Protein AF-A0A3N5PM81-F1 (afdb_monomer_lite)

Foldseek 3Di:
DDPDDPDPQDDFDDAALPHGALGPRFDALLRQLVDDPDAFDFFDFDPVLPLQVLQALVQLLVLLVVQLVLQVVQPDVQFLWTGLAFLDPSLVVVLVVLQVLLVVLQQPDKDKAWFWADKFKGWRDKWKWWAFDCVSPPPNHIDTADLKDWEGAFDFAPPVFQKFFEFEQEQLDPVSLVVRQQQAHEYEHEWEQDWFLAISCQPSLQVSVVSHHQEYEYAYADLGWWHFHGPSPHDHPHTYIYTYNSNSVSVVVVCVSCPPPTTMMTIGTDMDIDGRIGMKMKGKQAAPDAAEEEEEEESGDTASCSLVPSLLSSLLSSLSSSQSPDPHHFNHMYMRMHFGDLVGPPRRRLLVCLVVVLVNQLRYLEYEYRHRQFFFAKDKDWDQDPVVSHIGIDIHTDSGHDAWAKDWPPDALQLVLLLVVLLVSRVQHHDPDHDNDDDTSCVSNSVSQHTYIYIYTAHPCHRINSSHSSRGDSSSSSSRSSSVSSSVVSSSVDDSLQRGDQDPVQDAALWFHLDRLEIFGAQGDLSVLLSVLSNVAAEEEEQAAPPDDSPDPPCVSNVVSNHHYHYQHQPDLVSLALVSLVVVVVVVVPGDGHYYYYYHGLQSVLSSQLSNCLLVPDQNVVSLVSSVSSGHDVSSVSSSVNSPDDSD

pLDDT: mean 89.68, std 11.2, range [31.91, 98.88]

Structure (mmCIF, N/CA/C/O backbone):
data_AF-A0A3N5PM81-F1
#
_entry.id   AF-A0A3N5PM81-F1
#
loop_
_atom_site.group_PDB
_atom_site.id
_atom_site.type_symbol
_atom_site.label_atom_id
_atom_site.label_alt_id
_atom_site.label_comp_id
_atom_site.label_asym_id
_atom_site.label_entity_id
_atom_site.label_seq_id
_atom_site.pdbx_PDB_ins_code
_atom_site.Cartn_x
_atom_site.Cartn_y
_atom_site.Cartn_z
_atom_site.occupancy
_atom_site.B_iso_or_equiv
_atom_site.auth_seq_id
_atom_site.auth_comp_id
_atom_site.auth_asym_id
_atom_site.auth_atom_id
_atom_site.pdbx_PDB_model_num
ATOM 1 N N . LEU A 1 1 ? -16.311 22.212 -21.742 1.00 31.91 1 LEU A N 1
ATOM 2 C CA . LEU A 1 1 ? -15.904 22.874 -23.000 1.00 31.91 1 LEU A CA 1
ATOM 3 C C . LEU A 1 1 ? -14.872 21.975 -23.664 1.00 31.91 1 LEU A C 1
ATOM 5 O O . LEU A 1 1 ? -13.926 21.602 -22.993 1.00 31.91 1 LEU A O 1
ATOM 9 N N . PHE A 1 2 ? -15.072 21.589 -24.924 1.00 36.22 2 PHE A N 1
ATOM 10 C CA . PHE A 1 2 ? -14.061 20.871 -25.706 1.00 36.22 2 PHE A CA 1
ATOM 11 C C . PHE A 1 2 ? -12.957 21.859 -26.098 1.00 36.22 2 PHE A C 1
ATOM 13 O O . PHE A 1 2 ? -13.112 22.599 -27.068 1.00 36.22 2 PHE A O 1
ATOM 20 N N . LEU A 1 3 ? -11.869 21.915 -25.332 1.00 34.88 3 LEU A N 1
ATOM 21 C CA . LEU A 1 3 ? -10.640 22.550 -25.800 1.00 34.88 3 LEU A CA 1
ATOM 22 C C . LEU A 1 3 ? -9.882 21.517 -26.631 1.00 34.88 3 LEU A C 1
ATOM 24 O O . LEU A 1 3 ? -9.329 20.554 -26.107 1.00 34.88 3 LEU A O 1
ATOM 28 N N . GLY A 1 4 ? -9.952 21.698 -27.950 1.00 36.12 4 GLY A N 1
ATOM 29 C CA . GLY A 1 4 ? -9.238 20.889 -28.925 1.00 36.12 4 GLY A CA 1
ATOM 30 C C . GLY A 1 4 ? -7.733 20.919 -28.674 1.00 36.12 4 GLY A C 1
ATOM 31 O O . GLY A 1 4 ? -7.133 21.981 -28.512 1.00 36.12 4 GLY A O 1
ATOM 32 N N . CYS A 1 5 ? -7.136 19.731 -28.655 1.00 37.03 5 CYS A N 1
ATOM 33 C CA . CYS A 1 5 ? -5.698 19.536 -28.611 1.00 37.03 5 CYS A CA 1
ATOM 34 C C . CYS A 1 5 ? -5.063 20.060 -29.904 1.00 37.03 5 CYS A C 1
ATOM 36 O O . CYS A 1 5 ? -5.149 19.417 -30.946 1.00 37.03 5 CYS A O 1
ATOM 38 N N . SER A 1 6 ? -4.379 21.198 -29.850 1.00 32.94 6 SER A N 1
ATOM 39 C CA . SER A 1 6 ? -3.342 21.511 -30.832 1.00 32.94 6 SER A CA 1
ATOM 40 C C . SER A 1 6 ? -2.018 20.954 -30.315 1.00 32.94 6 SER A C 1
ATOM 42 O O . SER A 1 6 ? -1.333 21.595 -29.517 1.00 32.94 6 SER A O 1
ATOM 44 N N . TRP A 1 7 ? -1.689 19.735 -30.746 1.00 41.94 7 TRP A N 1
ATOM 45 C CA . TRP A 1 7 ? -0.358 19.155 -30.597 1.00 41.94 7 TRP A CA 1
ATOM 46 C C . TRP A 1 7 ? 0.599 19.926 -31.507 1.00 41.94 7 TRP A C 1
ATOM 48 O O . TRP A 1 7 ? 0.515 19.833 -32.731 1.00 41.94 7 TRP A O 1
ATOM 58 N N . VAL A 1 8 ? 1.497 20.721 -30.928 1.00 33.09 8 VAL A N 1
ATOM 59 C CA . VAL A 1 8 ? 2.633 21.254 -31.682 1.00 33.09 8 VAL A CA 1
ATOM 60 C C . VAL A 1 8 ? 3.651 20.125 -31.763 1.00 33.09 8 VAL A C 1
ATOM 62 O O . VAL A 1 8 ? 4.317 19.815 -30.779 1.00 33.09 8 VAL A O 1
ATOM 65 N N . ALA A 1 9 ? 3.720 19.467 -32.920 1.00 35.03 9 ALA A N 1
ATOM 66 C CA . ALA A 1 9 ? 4.727 18.450 -33.176 1.00 35.03 9 ALA A CA 1
ATOM 67 C C . ALA A 1 9 ? 6.128 19.083 -33.049 1.00 35.03 9 ALA A C 1
ATOM 69 O O . ALA A 1 9 ? 6.389 20.092 -33.717 1.00 35.03 9 ALA A O 1
ATOM 70 N N . PRO A 1 10 ? 7.038 18.538 -32.221 1.00 40.41 10 PRO A N 1
ATOM 71 C CA . PRO A 1 10 ? 8.436 18.937 -32.288 1.00 40.41 10 PRO A CA 1
ATOM 72 C C . PRO A 1 10 ? 8.983 18.621 -33.688 1.00 40.41 10 PRO A C 1
ATOM 74 O O . PRO A 1 10 ? 8.513 17.698 -34.356 1.00 40.41 10 PRO A O 1
ATOM 77 N N . ALA A 1 11 ? 9.960 19.407 -34.149 1.00 40.38 11 ALA A N 1
ATOM 78 C CA . ALA A 1 11 ? 10.611 19.200 -35.441 1.00 40.38 11 ALA A CA 1
ATOM 79 C C . ALA A 1 11 ? 11.084 17.740 -35.552 1.00 40.38 11 ALA A C 1
ATOM 81 O O . ALA A 1 11 ? 11.895 17.289 -34.743 1.00 40.38 11 ALA A O 1
ATOM 82 N N . SER A 1 12 ? 10.534 16.986 -36.509 1.00 50.38 12 SER A N 1
ATOM 83 C CA . SER A 1 12 ? 10.751 15.543 -36.591 1.00 50.38 12 SER A CA 1
ATOM 84 C C . SER A 1 12 ? 12.224 15.241 -36.858 1.00 50.38 12 SER A C 1
ATOM 86 O O . SER A 1 12 ? 12.746 15.572 -37.927 1.00 50.38 12 SER A O 1
ATOM 88 N N . ALA A 1 13 ? 12.884 14.585 -35.905 1.00 67.38 13 ALA A N 1
ATOM 89 C CA . ALA A 1 13 ? 14.132 13.888 -36.171 1.00 67.38 13 ALA A CA 1
ATOM 90 C C . ALA A 1 13 ? 13.920 12.859 -37.300 1.00 67.38 13 ALA A C 1
ATOM 92 O O . ALA A 1 13 ? 12.813 12.344 -37.485 1.00 67.38 13 ALA A O 1
ATOM 93 N N . GLN A 1 14 ? 14.970 12.590 -38.080 1.00 81.69 14 GLN A N 1
ATOM 94 C CA . GLN A 1 14 ? 14.914 11.594 -39.152 1.00 81.69 14 GLN A CA 1
ATOM 95 C C . GLN A 1 14 ? 14.487 10.224 -38.580 1.00 81.69 14 GLN A C 1
ATOM 97 O O . GLN A 1 14 ? 15.024 9.824 -37.545 1.00 81.69 14 GLN A O 1
ATOM 102 N N . PRO A 1 15 ? 13.533 9.509 -39.210 1.00 87.31 15 PRO A N 1
ATOM 103 C CA . PRO A 1 15 ? 13.110 8.181 -38.765 1.00 87.31 15 PRO A CA 1
ATOM 104 C C . PRO A 1 15 ? 14.271 7.180 -38.738 1.00 87.31 15 PRO A C 1
ATOM 106 O O . PRO A 1 15 ? 15.036 7.092 -39.698 1.00 87.31 15 PRO A O 1
ATOM 109 N N . TRP A 1 16 ? 14.350 6.365 -37.688 1.00 91.50 16 TRP A N 1
ATOM 110 C CA . TRP A 1 16 ? 15.328 5.283 -37.587 1.00 91.50 16 TRP A CA 1
ATOM 111 C C . TRP A 1 16 ? 14.796 4.047 -38.300 1.00 91.50 16 TRP A C 1
ATOM 113 O O . TRP A 1 16 ? 13.701 3.577 -38.003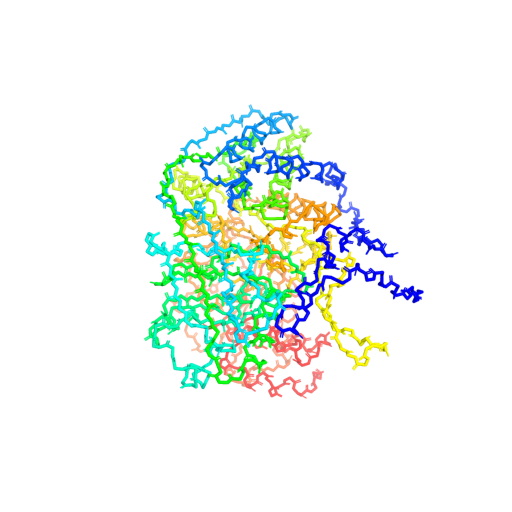 1.00 91.50 16 TRP A O 1
ATOM 123 N N . PHE A 1 17 ? 15.523 3.539 -39.292 1.00 92.81 17 PHE A N 1
ATOM 124 C CA . PHE A 1 17 ? 15.069 2.461 -40.172 1.00 92.81 17 PHE A CA 1
ATOM 125 C C . PHE A 1 17 ? 13.689 2.744 -40.790 1.00 92.81 17 PHE A C 1
ATOM 127 O O . PHE A 1 17 ? 12.914 1.830 -41.028 1.00 92.81 17 PHE A O 1
ATOM 134 N N . GLY A 1 18 ? 13.329 4.007 -41.052 1.00 88.75 18 GLY A N 1
ATOM 135 C CA . GLY A 1 18 ? 11.988 4.370 -41.538 1.00 88.75 18 GLY A CA 1
ATOM 136 C C . GLY A 1 18 ? 10.864 4.218 -40.500 1.00 88.75 18 GLY A C 1
ATOM 137 O O . GLY A 1 18 ? 9.695 4.360 -40.857 1.00 88.75 18 GLY A O 1
ATOM 138 N N . VAL A 1 19 ? 11.203 3.936 -39.241 1.00 89.94 19 VAL A N 1
ATOM 139 C CA . VAL A 1 19 ? 10.305 3.934 -38.084 1.00 89.94 19 VAL A CA 1
ATOM 140 C C . VAL A 1 19 ? 10.465 5.270 -37.349 1.00 89.94 19 VAL A C 1
ATOM 142 O O . VAL A 1 19 ? 11.595 5.679 -37.066 1.00 89.94 19 VAL A O 1
ATOM 145 N N . PRO A 1 20 ? 9.371 5.993 -37.050 1.00 87.31 20 PRO A N 1
ATOM 146 C CA . PRO A 1 20 ? 9.446 7.203 -36.241 1.00 87.31 20 PRO A CA 1
ATOM 147 C C . PRO A 1 20 ? 10.113 6.916 -34.894 1.00 87.31 20 PRO A C 1
ATOM 149 O O . PRO A 1 20 ? 9.779 5.929 -34.241 1.00 87.31 20 PRO A O 1
ATOM 152 N N . LEU A 1 21 ? 11.045 7.777 -34.486 1.00 85.62 21 LEU A N 1
ATOM 153 C CA . LEU A 1 21 ? 11.646 7.688 -33.157 1.00 85.62 21 LEU A CA 1
ATOM 154 C C . LEU A 1 21 ? 10.567 7.861 -32.072 1.00 85.62 21 LEU A C 1
ATOM 156 O O . LEU A 1 21 ? 9.602 8.597 -32.313 1.00 85.62 21 LEU A O 1
ATOM 160 N N . PRO A 1 22 ? 10.728 7.234 -30.887 1.00 79.69 22 PRO A N 1
ATOM 161 C CA . PRO A 1 22 ? 9.883 7.511 -29.729 1.00 79.69 22 PRO A CA 1
ATOM 162 C C . PRO A 1 22 ? 9.766 9.023 -29.527 1.00 79.69 22 PRO A C 1
ATOM 164 O O . PRO A 1 22 ? 10.772 9.738 -29.514 1.00 79.69 22 PRO A O 1
ATOM 167 N N . SER A 1 23 ? 8.540 9.543 -29.464 1.00 63.72 23 SER A N 1
ATOM 168 C CA . SER A 1 23 ? 8.346 10.985 -29.371 1.00 63.72 23 SER A CA 1
ATOM 169 C C . SER A 1 23 ? 8.789 11.482 -27.998 1.00 63.72 23 SER A C 1
ATOM 171 O O . SER A 1 23 ? 8.227 11.054 -26.998 1.00 63.72 23 SER A O 1
ATOM 173 N N . ALA A 1 24 ? 9.659 12.491 -27.948 1.00 49.72 24 ALA A N 1
ATOM 174 C CA . ALA A 1 24 ? 9.939 13.262 -26.728 1.00 49.72 24 ALA A CA 1
ATOM 175 C C . ALA A 1 24 ? 8.739 14.126 -26.255 1.00 49.72 24 ALA A C 1
ATOM 177 O O . ALA A 1 24 ? 8.908 15.043 -25.461 1.00 49.72 24 ALA A O 1
ATOM 178 N N . ALA A 1 25 ? 7.543 13.902 -26.811 1.00 45.47 25 ALA A N 1
ATOM 179 C CA . ALA A 1 25 ? 6.343 14.721 -26.643 1.00 45.47 25 ALA A CA 1
ATOM 180 C C . ALA A 1 25 ? 5.302 14.091 -25.697 1.00 45.47 25 ALA A C 1
ATOM 182 O O . ALA A 1 25 ? 4.154 14.540 -25.676 1.00 45.47 25 ALA A O 1
ATOM 183 N N . GLY A 1 26 ? 5.676 13.055 -24.938 1.00 54.94 26 GLY A N 1
ATOM 184 C CA . GLY A 1 26 ? 4.855 12.573 -23.828 1.00 54.94 26 GLY A CA 1
ATOM 185 C C . GLY A 1 26 ? 4.639 13.693 -22.807 1.00 54.94 26 GLY A C 1
ATOM 186 O O . GLY A 1 26 ? 5.531 14.506 -22.575 1.00 54.94 26 GLY A O 1
ATOM 187 N N . LEU A 1 27 ? 3.439 13.781 -22.228 1.00 58.38 27 LEU A N 1
ATOM 188 C CA . LEU A 1 27 ? 3.238 14.665 -21.082 1.00 58.38 27 LEU A CA 1
ATOM 189 C C . LEU A 1 27 ? 4.025 14.099 -19.904 1.00 58.38 27 LEU A C 1
ATOM 191 O O . LEU A 1 27 ? 3.831 12.939 -19.542 1.00 58.38 27 LEU A O 1
ATOM 195 N N . GLU A 1 28 ? 4.857 14.936 -19.297 1.00 76.00 28 GLU A N 1
ATOM 196 C CA . GLU A 1 28 ? 5.492 14.606 -18.024 1.00 76.00 28 GLU A CA 1
ATOM 197 C C . GLU A 1 28 ? 4.404 14.376 -16.954 1.00 76.00 28 GLU A C 1
ATOM 199 O O . GLU A 1 28 ? 3.354 15.043 -17.002 1.00 76.00 28 GLU A O 1
ATOM 204 N N . PRO A 1 29 ? 4.608 13.458 -15.991 1.00 79.00 29 PRO A N 1
ATOM 205 C CA . PRO A 1 29 ? 3.630 13.161 -14.943 1.00 79.00 29 PRO A CA 1
ATOM 206 C C . PRO A 1 29 ? 3.060 14.419 -14.262 1.00 79.00 29 PRO A C 1
ATOM 208 O O . PRO A 1 29 ? 1.847 14.538 -14.073 1.00 79.00 29 PRO A O 1
ATOM 211 N N . GLU A 1 30 ? 3.905 15.408 -13.971 1.00 83.00 30 GLU A N 1
ATOM 212 C CA . GLU A 1 30 ? 3.538 16.673 -13.329 1.00 83.00 30 GLU A CA 1
ATOM 213 C C . GLU A 1 30 ? 2.524 17.461 -14.173 1.00 83.00 30 GLU A C 1
ATOM 215 O O . GLU A 1 30 ? 1.562 18.037 -13.657 1.00 83.00 30 GLU A O 1
ATOM 220 N N . GLN A 1 31 ? 2.683 17.451 -15.500 1.00 82.00 31 GLN A N 1
ATOM 221 C CA . GLN A 1 31 ? 1.808 18.177 -16.422 1.00 82.00 31 GLN A CA 1
ATOM 222 C C . GLN A 1 31 ? 0.413 17.557 -16.507 1.00 82.00 31 GLN A C 1
ATOM 224 O O . GLN A 1 31 ? -0.567 18.283 -16.687 1.00 82.00 31 GLN A O 1
ATOM 229 N N . ILE A 1 32 ? 0.315 16.232 -16.380 1.00 80.44 32 ILE A N 1
ATOM 230 C CA . ILE A 1 32 ? -0.963 15.508 -16.371 1.00 80.44 32 ILE A CA 1
ATOM 231 C C . ILE A 1 32 ? -1.776 15.943 -15.158 1.00 80.44 32 ILE A C 1
ATOM 233 O O . ILE A 1 32 ? -2.951 16.290 -15.272 1.00 80.44 32 ILE A O 1
ATOM 237 N N . TYR A 1 33 ? -1.124 15.993 -14.001 1.00 82.25 33 TYR A N 1
ATOM 238 C CA . TYR A 1 33 ? -1.766 16.352 -12.751 1.00 82.25 33 TYR A CA 1
ATOM 239 C C . TYR A 1 33 ? -2.015 17.847 -12.579 1.00 82.25 33 TYR A C 1
ATOM 241 O O . TYR A 1 33 ? -2.970 18.198 -11.888 1.00 82.25 33 TYR A O 1
ATOM 249 N N . ALA A 1 34 ? -1.235 18.722 -13.211 1.00 75.38 34 ALA A N 1
ATOM 250 C CA . ALA A 1 34 ? -1.459 20.167 -13.164 1.00 75.38 34 ALA A CA 1
ATOM 251 C C . ALA A 1 34 ? -2.671 20.626 -14.001 1.00 75.38 34 ALA A C 1
ATOM 253 O O . ALA A 1 34 ? -3.267 21.667 -13.719 1.00 75.38 34 ALA A O 1
ATOM 254 N N . ARG A 1 35 ? -3.063 19.866 -15.033 1.00 73.44 35 ARG A N 1
ATOM 255 C CA . ARG A 1 35 ? -4.161 20.220 -15.949 1.00 73.44 35 ARG A CA 1
ATOM 256 C C . ARG A 1 35 ? -5.504 19.713 -15.423 1.00 73.44 35 ARG A C 1
ATOM 258 O O . ARG A 1 35 ? -5.907 18.592 -15.721 1.00 73.44 35 ARG A O 1
ATOM 265 N N . ARG A 1 36 ? -6.219 20.540 -14.654 1.00 74.94 36 ARG A N 1
ATOM 266 C CA . ARG A 1 36 ? -7.561 20.204 -14.143 1.00 74.94 36 ARG A CA 1
ATOM 267 C C . ARG A 1 36 ? -8.540 21.354 -14.351 1.00 74.94 36 ARG A C 1
ATOM 269 O O . ARG A 1 36 ? -8.338 22.440 -13.821 1.00 74.94 36 ARG A O 1
ATOM 276 N N . ASP A 1 37 ? -9.630 21.079 -15.063 1.00 81.19 37 ASP A N 1
ATOM 277 C CA . ASP A 1 37 ? -10.756 22.016 -15.198 1.00 81.19 37 ASP A CA 1
ATOM 278 C C . ASP A 1 37 ? -11.677 21.991 -13.967 1.00 81.19 37 ASP A C 1
ATOM 280 O O . ASP A 1 37 ? -12.352 22.974 -13.661 1.00 81.19 37 ASP A O 1
ATOM 284 N N . PHE A 1 38 ? -11.708 20.859 -13.256 1.00 86.38 38 PHE A N 1
ATOM 285 C CA . PHE A 1 38 ? -12.506 20.657 -12.050 1.00 86.38 38 PHE A CA 1
ATOM 286 C C . PHE A 1 38 ? -11.597 20.492 -10.829 1.00 86.38 38 PHE A C 1
ATOM 288 O O . PHE A 1 38 ? -10.581 19.796 -10.915 1.00 86.38 38 PHE A O 1
ATOM 295 N N . PRO A 1 39 ? -11.948 21.096 -9.681 1.00 87.19 39 PRO A N 1
ATOM 296 C CA . PRO A 1 39 ? -11.164 20.949 -8.465 1.00 87.19 39 PRO A CA 1
ATOM 297 C C . PRO A 1 39 ? -11.256 19.522 -7.910 1.00 87.19 39 PRO A C 1
ATOM 299 O O . PRO A 1 39 ? -12.177 18.761 -8.220 1.00 87.19 39 PRO A O 1
ATOM 302 N N . LEU A 1 40 ? -10.310 19.182 -7.036 1.00 89.25 40 LEU A N 1
ATOM 303 C CA . LEU A 1 40 ? -10.409 17.985 -6.206 1.00 89.25 40 LEU A CA 1
ATOM 304 C C . LEU A 1 40 ? -11.643 18.053 -5.297 1.00 89.25 40 LEU A C 1
ATOM 306 O O . LEU A 1 40 ? -12.071 19.136 -4.890 1.00 89.25 40 LEU A O 1
ATOM 310 N N . LEU A 1 41 ? -12.198 16.888 -4.960 1.00 88.56 41 LEU A N 1
ATOM 311 C CA . LEU A 1 41 ? -13.326 16.794 -4.038 1.00 88.56 41 LEU A CA 1
ATOM 312 C C . LEU A 1 41 ? -12.939 17.389 -2.671 1.00 88.56 41 LEU A C 1
ATOM 314 O O . LEU A 1 41 ? -11.939 16.961 -2.095 1.00 88.56 41 LEU A O 1
ATOM 318 N N . PRO A 1 42 ? -13.710 18.351 -2.135 1.00 85.44 42 PRO A N 1
ATOM 319 C CA . PRO A 1 42 ? -13.384 18.973 -0.861 1.00 85.44 42 PRO A CA 1
ATOM 320 C C . PRO A 1 42 ? -13.554 17.988 0.300 1.00 85.44 42 PRO A C 1
ATOM 322 O O . PRO A 1 42 ? -14.285 16.998 0.209 1.00 85.44 42 PRO A O 1
ATOM 325 N N . VAL A 1 43 ? -12.929 18.309 1.432 1.00 82.81 43 VAL A N 1
ATOM 326 C CA . VAL A 1 43 ? -13.232 17.660 2.710 1.00 82.81 43 VAL A CA 1
ATOM 327 C C . VAL A 1 43 ? -14.637 18.100 3.133 1.00 82.81 43 VAL A C 1
ATOM 329 O O . VAL A 1 43 ? -14.884 19.291 3.323 1.00 82.81 43 VAL A O 1
ATOM 332 N N . VAL A 1 44 ? -15.565 17.155 3.282 1.00 77.62 44 VAL A N 1
ATOM 333 C CA . VAL A 1 44 ? -16.894 17.418 3.852 1.00 77.62 44 VAL A CA 1
ATOM 334 C C . VAL A 1 44 ? -16.851 17.008 5.317 1.00 77.62 44 VAL A C 1
ATOM 336 O O . VAL A 1 44 ? -16.517 15.868 5.625 1.00 77.62 44 VAL A O 1
ATOM 339 N N . VAL A 1 45 ? -17.144 17.945 6.218 1.00 69.06 45 VAL A N 1
ATOM 340 C CA . VAL A 1 45 ? -17.069 17.727 7.667 1.00 69.06 45 VAL A CA 1
ATOM 341 C C . VAL A 1 45 ? -18.439 18.014 8.275 1.00 69.06 45 VAL A C 1
ATOM 343 O O . VAL A 1 45 ? -18.996 19.089 8.061 1.00 69.06 45 VAL A O 1
ATOM 346 N N . ASP A 1 46 ? -18.990 17.048 9.009 1.00 71.56 46 ASP A N 1
ATOM 347 C CA . ASP A 1 46 ? -20.189 17.238 9.831 1.00 71.56 46 ASP A CA 1
ATOM 348 C C . ASP A 1 46 ? -19.836 17.854 11.202 1.00 71.56 46 ASP A C 1
ATOM 350 O O . ASP A 1 46 ? -18.666 18.082 11.514 1.00 71.56 46 ASP A O 1
ATOM 354 N N . GLU A 1 47 ? -20.828 18.114 12.063 1.00 65.00 47 GLU A N 1
ATOM 355 C CA . GLU A 1 47 ? -20.578 18.646 13.418 1.00 65.00 47 GLU A CA 1
ATOM 356 C C . GLU A 1 47 ? -19.604 17.774 14.241 1.00 65.00 47 GLU A C 1
ATOM 358 O O . GLU A 1 47 ? -18.877 18.281 15.097 1.00 65.00 47 GLU A O 1
ATOM 363 N N . GLY A 1 48 ? -19.532 16.467 13.962 1.00 62.97 48 GLY A N 1
ATOM 364 C CA . GLY A 1 48 ? -18.650 15.532 14.659 1.00 62.97 48 GLY A CA 1
ATOM 365 C C . GLY A 1 48 ? -17.173 15.623 14.263 1.00 62.97 48 GLY A C 1
ATOM 366 O O . GLY A 1 48 ? -16.330 15.074 14.973 1.00 62.97 48 GLY A O 1
ATOM 367 N N . GLY A 1 49 ? -16.828 16.330 13.183 1.00 72.94 49 GLY A N 1
ATOM 368 C CA . GLY A 1 49 ? -15.439 16.508 12.748 1.00 72.94 49 GLY A CA 1
ATOM 369 C C . GLY A 1 49 ? -14.732 17.754 13.295 1.00 72.94 49 GLY A C 1
ATOM 370 O O . GLY A 1 49 ? -13.571 17.993 12.965 1.00 72.94 49 GLY A O 1
ATOM 371 N N . ALA A 1 50 ? -15.373 18.531 14.176 1.00 79.12 50 ALA A N 1
ATOM 372 C CA . ALA A 1 50 ? -14.736 19.677 14.838 1.00 79.12 50 ALA A CA 1
ATOM 373 C C . ALA A 1 50 ? -13.491 19.279 15.659 1.00 79.12 50 ALA A C 1
ATOM 375 O O . ALA A 1 50 ? -12.553 20.062 15.794 1.00 79.12 50 ALA A O 1
ATOM 376 N N . ALA A 1 51 ? -13.460 18.044 16.173 1.00 86.00 51 ALA A N 1
ATOM 377 C CA . ALA A 1 51 ? -12.357 17.521 16.978 1.00 86.00 51 ALA A CA 1
ATOM 378 C C . ALA A 1 51 ? -11.059 17.274 16.190 1.00 86.00 51 ALA A C 1
ATOM 380 O O . ALA A 1 51 ? -10.050 16.970 16.812 1.00 86.00 51 ALA A O 1
ATOM 381 N N . THR A 1 52 ? -11.081 17.377 14.858 1.00 91.50 52 THR A N 1
ATOM 382 C CA . THR A 1 52 ? -9.920 17.172 13.972 1.00 91.50 52 THR A CA 1
ATOM 383 C C . THR A 1 52 ? -9.627 18.407 13.111 1.00 91.50 52 THR A C 1
ATOM 385 O O . THR A 1 52 ? -8.895 18.329 12.126 1.00 91.50 52 THR A O 1
ATOM 388 N N . ALA A 1 53 ? -10.228 19.556 13.450 1.00 89.94 53 ALA A N 1
ATOM 389 C CA . ALA A 1 53 ? -10.211 20.769 12.632 1.00 89.94 53 ALA A CA 1
ATOM 390 C C . ALA A 1 53 ? -8.835 21.439 12.488 1.00 89.94 53 ALA A C 1
ATOM 392 O O . ALA A 1 53 ? -8.651 22.246 11.580 1.00 89.94 53 ALA A O 1
ATOM 393 N N . ASP A 1 54 ? -7.889 21.115 13.366 1.00 93.75 54 ASP A N 1
ATOM 394 C CA . ASP A 1 54 ? -6.504 21.584 13.339 1.00 93.75 54 ASP A CA 1
ATOM 395 C C . ASP A 1 54 ? -5.636 20.872 12.287 1.00 93.75 54 ASP A C 1
ATOM 397 O O . ASP A 1 54 ? -4.571 21.374 11.931 1.00 93.75 54 ASP A O 1
ATOM 401 N N . ILE A 1 55 ? -6.090 19.733 11.756 1.00 96.50 55 ILE A N 1
ATOM 402 C CA . ILE A 1 55 ? -5.406 18.992 10.692 1.00 96.50 55 ILE A CA 1
ATOM 403 C C . ILE A 1 55 ? -5.798 19.603 9.342 1.00 96.50 55 ILE A C 1
ATOM 405 O O . ILE A 1 55 ? -6.957 19.509 8.939 1.00 96.50 55 ILE A O 1
ATOM 409 N N . SER A 1 56 ? -4.841 20.199 8.624 1.00 95.31 56 SER A N 1
ATOM 410 C CA . SER A 1 56 ? -5.105 20.920 7.368 1.00 95.31 56 SER A CA 1
ATOM 411 C C . SER A 1 56 ? -4.345 20.354 6.167 1.00 95.31 56 SER A C 1
ATOM 413 O O . SER A 1 56 ? -3.182 19.964 6.281 1.00 95.31 56 SER A O 1
ATOM 415 N N . ALA A 1 57 ? -4.984 20.367 4.992 1.00 96.25 57 ALA A N 1
ATOM 416 C CA . ALA A 1 57 ? -4.382 19.951 3.725 1.00 96.25 57 ALA A CA 1
ATOM 417 C C . ALA A 1 57 ? -3.082 20.694 3.403 1.00 96.25 57 ALA A C 1
ATOM 419 O O . ALA A 1 57 ? -2.118 20.074 2.965 1.00 96.25 57 ALA A O 1
ATOM 420 N N . ALA A 1 58 ? -3.054 22.013 3.619 1.00 96.75 58 ALA A N 1
ATOM 421 C CA . ALA A 1 58 ? -1.898 22.841 3.291 1.00 96.75 58 ALA A CA 1
ATOM 422 C C . ALA A 1 58 ? -0.657 22.387 4.067 1.00 96.75 58 ALA A C 1
ATOM 424 O O . ALA A 1 58 ? 0.379 22.123 3.470 1.00 96.75 58 ALA A O 1
ATOM 425 N N . GLU A 1 59 ? -0.784 22.223 5.384 1.00 97.81 59 GLU A N 1
ATOM 426 C CA . GLU A 1 59 ? 0.347 21.857 6.234 1.00 97.81 59 GLU A CA 1
ATOM 427 C C . GLU A 1 59 ? 0.837 20.429 5.956 1.00 97.81 59 GLU A C 1
ATOM 429 O O . GLU A 1 59 ? 2.039 20.201 5.851 1.00 97.81 59 GLU A O 1
ATOM 434 N N . LEU A 1 60 ? -0.084 19.478 5.751 1.00 98.56 60 LEU A N 1
ATOM 435 C CA . LEU A 1 60 ? 0.265 18.105 5.370 1.00 98.56 60 LEU A CA 1
ATOM 436 C C . LEU A 1 60 ? 0.969 18.044 4.011 1.00 98.56 60 LEU A C 1
ATOM 438 O O . LEU A 1 60 ? 1.914 17.279 3.840 1.00 98.56 60 LEU A O 1
ATOM 442 N N . PHE A 1 61 ? 0.526 18.844 3.042 1.00 98.31 61 PHE A N 1
ATOM 443 C CA . PHE A 1 61 ? 1.112 18.846 1.706 1.00 98.31 61 PHE A CA 1
ATOM 444 C C . PHE A 1 61 ? 2.522 19.451 1.682 1.00 98.31 61 PHE A C 1
ATOM 446 O O . PHE A 1 61 ? 3.372 18.958 0.944 1.00 98.31 61 PHE A O 1
ATOM 453 N N . GLU A 1 62 ? 2.812 20.444 2.531 1.00 98.56 62 GLU A N 1
ATOM 454 C CA . GLU A 1 62 ? 4.188 20.925 2.731 1.00 98.56 62 GLU A CA 1
ATOM 455 C C . GLU A 1 62 ? 5.103 19.820 3.281 1.00 98.56 62 GLU A C 1
ATOM 457 O O . GLU A 1 62 ? 6.229 19.673 2.817 1.00 98.56 62 GLU A O 1
ATOM 462 N N . LEU A 1 63 ? 4.614 18.975 4.199 1.00 98.75 63 LEU A N 1
ATOM 463 C CA . LEU A 1 63 ? 5.396 17.833 4.694 1.00 98.75 63 LEU A CA 1
ATOM 464 C C . LEU A 1 63 ? 5.695 16.804 3.594 1.00 98.75 63 LEU A C 1
ATOM 466 O O . LEU A 1 63 ? 6.744 16.161 3.624 1.00 98.75 63 LEU A O 1
ATOM 470 N N . VAL A 1 64 ? 4.790 16.619 2.628 1.00 98.75 64 VAL A N 1
ATOM 471 C CA . VAL A 1 64 ? 5.061 15.772 1.454 1.00 98.75 64 VAL A CA 1
ATOM 472 C C . VAL A 1 64 ? 6.108 16.430 0.560 1.00 98.75 64 VAL A C 1
ATOM 474 O O . VAL A 1 64 ? 7.069 15.766 0.175 1.00 98.75 64 VAL A O 1
ATOM 477 N N . ARG A 1 65 ? 5.964 17.731 0.276 1.00 98.69 65 ARG A N 1
ATOM 478 C CA . ARG A 1 65 ? 6.918 18.490 -0.543 1.00 98.69 65 ARG A CA 1
ATOM 479 C C . ARG A 1 65 ? 8.329 18.426 0.024 1.00 98.69 65 ARG A C 1
ATOM 481 O O . ARG A 1 65 ? 9.228 18.026 -0.701 1.00 98.69 65 ARG A O 1
ATOM 488 N N . ASP A 1 66 ? 8.505 18.715 1.311 1.00 98.69 66 ASP A N 1
ATOM 489 C CA . ASP A 1 66 ? 9.811 18.661 1.978 1.00 98.69 66 ASP A CA 1
ATOM 490 C C . ASP A 1 66 ? 10.502 17.293 1.773 1.00 98.69 66 ASP A C 1
ATOM 492 O O . ASP A 1 66 ? 11.705 17.210 1.529 1.00 98.69 66 ASP A O 1
ATOM 496 N N . GLN A 1 67 ? 9.748 16.192 1.853 1.00 98.62 67 GLN A N 1
ATOM 497 C CA . GLN A 1 67 ? 10.286 14.842 1.654 1.00 98.62 67 GLN A CA 1
ATOM 498 C C . GLN A 1 67 ? 10.627 14.546 0.187 1.00 98.62 67 GLN A C 1
ATOM 500 O O . GLN A 1 67 ? 11.621 13.863 -0.087 1.00 98.62 67 GLN A O 1
ATOM 505 N N . VAL A 1 68 ? 9.828 15.048 -0.757 1.00 98.06 68 VAL A N 1
ATOM 506 C CA . VAL A 1 68 ? 10.123 14.965 -2.196 1.00 98.06 68 VAL A CA 1
ATOM 507 C C . VAL A 1 68 ? 11.364 15.794 -2.534 1.00 98.06 68 VAL A C 1
ATOM 509 O O . VAL A 1 68 ? 12.232 15.310 -3.257 1.00 98.06 68 VAL A O 1
ATOM 512 N N . ASP A 1 69 ? 11.522 16.975 -1.940 1.00 97.62 69 ASP A N 1
ATOM 513 C CA . ASP A 1 69 ? 12.716 17.809 -2.095 1.00 97.62 69 ASP A CA 1
ATOM 514 C C . ASP A 1 69 ? 13.968 17.090 -1.573 1.00 97.62 69 ASP A C 1
ATOM 516 O O . ASP A 1 69 ? 15.020 17.133 -2.211 1.00 97.62 69 ASP A O 1
ATOM 520 N N . ILE A 1 70 ? 13.857 16.339 -0.468 1.00 97.38 70 ILE A N 1
ATOM 521 C CA . ILE A 1 70 ? 14.935 15.451 -0.000 1.00 97.38 70 ILE A CA 1
ATOM 522 C C . ILE A 1 70 ? 15.251 14.375 -1.047 1.00 97.38 70 ILE A C 1
ATOM 524 O O . ILE A 1 70 ? 16.429 14.133 -1.317 1.00 97.38 70 ILE A O 1
ATOM 528 N N . SER A 1 71 ? 14.246 13.733 -1.651 1.00 96.44 71 SER A N 1
ATOM 529 C CA . SER A 1 71 ? 14.477 12.761 -2.731 1.00 96.44 71 SER A CA 1
ATOM 530 C C . SER A 1 71 ? 15.219 13.384 -3.912 1.00 96.44 71 SER A C 1
ATOM 532 O O . SER A 1 71 ? 16.206 12.817 -4.380 1.00 96.44 71 SER A O 1
ATOM 534 N N . LEU A 1 72 ? 14.776 14.559 -4.364 1.00 94.25 72 LEU A N 1
ATOM 535 C CA . LEU A 1 72 ? 15.359 15.285 -5.492 1.00 94.25 72 LEU A CA 1
ATOM 536 C C . LEU A 1 72 ? 16.792 15.741 -5.202 1.00 94.25 72 LEU A C 1
ATOM 538 O O . LEU A 1 72 ? 17.670 15.578 -6.045 1.00 94.25 72 LEU A O 1
ATOM 542 N N . ALA A 1 73 ? 17.062 16.242 -3.994 1.00 92.19 73 ALA A N 1
ATOM 543 C CA . ALA A 1 73 ? 18.403 16.642 -3.570 1.00 92.19 73 ALA A CA 1
ATOM 544 C C . ALA A 1 73 ? 19.387 15.460 -3.495 1.00 92.19 73 ALA A C 1
ATOM 546 O O . ALA A 1 73 ? 20.596 15.656 -3.592 1.00 92.19 73 ALA A O 1
ATOM 547 N N . ASN A 1 74 ? 18.877 14.235 -3.330 1.00 83.38 74 ASN A N 1
ATOM 548 C CA . ASN A 1 74 ? 19.664 13.001 -3.315 1.00 83.38 74 ASN A CA 1
ATOM 549 C C . ASN A 1 74 ? 19.692 12.289 -4.676 1.00 83.38 74 ASN A C 1
ATOM 551 O O . ASN A 1 74 ? 20.113 11.138 -4.761 1.00 83.38 74 ASN A O 1
ATOM 555 N N . ARG A 1 75 ? 19.286 12.966 -5.753 1.00 86.69 75 ARG A N 1
ATOM 556 C CA . ARG A 1 75 ? 19.514 12.505 -7.121 1.00 86.69 75 ARG A CA 1
ATOM 557 C C . ARG A 1 75 ? 20.941 12.854 -7.540 1.00 86.69 75 ARG A C 1
ATOM 559 O O . ARG A 1 75 ? 21.185 13.898 -8.139 1.00 86.69 75 ARG A O 1
ATOM 566 N N . ALA A 1 76 ? 21.897 11.993 -7.200 1.00 67.94 76 ALA A N 1
ATOM 567 C CA . ALA A 1 76 ? 23.254 12.122 -7.721 1.00 67.94 76 ALA A CA 1
ATOM 568 C C . ALA A 1 76 ? 23.267 11.882 -9.242 1.00 67.94 76 ALA A C 1
ATOM 570 O O . ALA A 1 76 ? 22.550 11.017 -9.753 1.00 67.94 76 ALA A O 1
ATOM 571 N N . GLU A 1 77 ? 24.094 12.631 -9.976 1.00 62.91 77 GLU A N 1
ATOM 572 C CA . GLU A 1 77 ? 24.308 12.389 -11.405 1.00 62.91 77 GLU A CA 1
ATOM 573 C C . GLU A 1 77 ? 24.816 10.952 -11.616 1.00 62.91 77 GLU A C 1
ATOM 575 O O . GLU A 1 77 ? 25.885 10.581 -11.134 1.00 62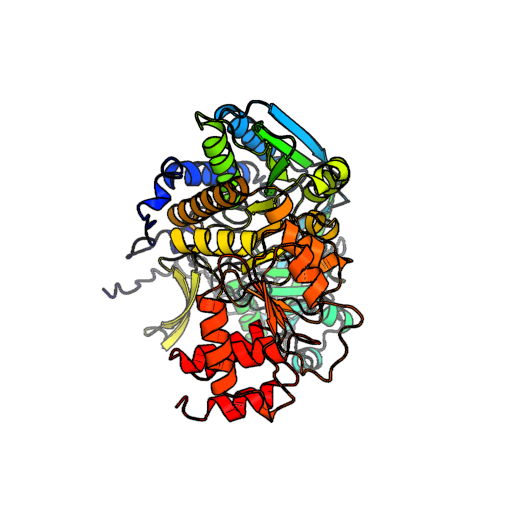.91 77 GLU A O 1
ATOM 580 N N . GLY A 1 78 ? 24.031 10.134 -12.322 1.00 68.25 78 GLY A N 1
ATOM 581 C CA . GLY A 1 78 ? 24.386 8.754 -12.668 1.00 68.25 78 GLY A CA 1
ATOM 582 C C . GLY A 1 78 ? 23.809 7.655 -11.767 1.00 68.25 78 GLY A C 1
ATOM 583 O O . GLY A 1 78 ? 23.918 6.488 -12.136 1.00 68.25 78 GLY A O 1
ATOM 584 N N . GLU A 1 79 ? 23.150 7.969 -10.643 1.00 81.19 79 GLU A N 1
ATOM 585 C CA . GLU A 1 79 ? 22.398 6.949 -9.895 1.00 81.19 79 GLU A CA 1
ATOM 586 C C . GLU A 1 79 ? 21.096 6.585 -10.624 1.00 81.19 79 GLU A C 1
ATOM 588 O O . GLU A 1 79 ? 20.229 7.430 -10.843 1.00 81.19 79 GLU A O 1
ATOM 593 N N . LEU A 1 80 ? 20.938 5.303 -10.974 1.00 88.62 80 LEU A N 1
ATOM 594 C CA . LEU A 1 80 ? 19.720 4.799 -11.621 1.00 88.62 80 LEU A CA 1
ATOM 595 C C . LEU A 1 80 ? 18.535 4.742 -10.650 1.00 88.62 80 LEU A C 1
ATOM 597 O O . LEU A 1 80 ? 17.422 5.116 -11.003 1.00 88.62 80 LEU A O 1
ATOM 601 N N . ILE A 1 81 ? 18.789 4.295 -9.416 1.00 91.19 81 ILE A N 1
ATOM 602 C CA . ILE A 1 81 ? 17.816 4.308 -8.319 1.00 91.19 81 ILE A CA 1
ATOM 603 C C . ILE A 1 81 ? 18.230 5.370 -7.311 1.00 91.19 81 ILE A C 1
ATOM 605 O O . ILE A 1 81 ? 19.143 5.158 -6.513 1.00 91.19 81 ILE A O 1
ATOM 609 N N . TRP A 1 82 ? 17.535 6.502 -7.377 1.00 93.38 82 TRP A N 1
ATOM 610 C CA . TRP A 1 82 ? 17.697 7.662 -6.504 1.00 93.38 82 TRP A CA 1
ATOM 611 C C . TRP A 1 82 ? 16.487 7.821 -5.570 1.00 93.38 82 TRP A C 1
ATOM 613 O O . TRP A 1 82 ? 15.516 7.067 -5.663 1.00 93.38 82 TRP A O 1
ATOM 623 N N . GLY A 1 83 ? 16.543 8.799 -4.663 1.00 95.00 83 GLY A N 1
ATOM 624 C CA . GLY A 1 83 ? 15.479 9.101 -3.703 1.00 95.00 83 GLY A CA 1
ATOM 625 C C . GLY A 1 83 ? 15.883 8.800 -2.261 1.00 95.00 83 GLY A C 1
ATOM 626 O O . GLY A 1 83 ? 17.055 8.892 -1.886 1.00 95.00 83 GLY A O 1
ATOM 627 N N . ARG A 1 84 ? 14.912 8.416 -1.429 1.00 96.25 84 ARG A N 1
ATOM 628 C CA . ARG A 1 84 ? 15.116 8.077 -0.009 1.00 96.25 84 ARG A CA 1
ATOM 629 C C . ARG A 1 84 ? 15.393 6.585 0.177 1.00 96.25 84 ARG A C 1
ATOM 631 O O . ARG A 1 84 ? 14.792 5.930 1.016 1.00 96.25 84 ARG A O 1
ATOM 638 N N . VAL A 1 85 ? 16.290 6.034 -0.636 1.00 94.75 85 VAL A N 1
ATOM 639 C CA . VAL A 1 85 ? 16.589 4.594 -0.671 1.00 94.75 85 VAL A CA 1
ATOM 640 C C . VAL A 1 85 ? 17.207 4.144 0.655 1.00 94.75 85 VAL A C 1
ATOM 642 O O . VAL A 1 85 ? 18.215 4.712 1.088 1.00 94.75 85 VAL A O 1
ATOM 645 N N . ALA A 1 86 ? 16.638 3.108 1.277 1.00 94.94 86 ALA A N 1
ATOM 646 C CA . ALA A 1 86 ? 17.043 2.622 2.596 1.00 94.94 86 ALA A CA 1
ATOM 647 C C . ALA A 1 86 ? 18.557 2.354 2.705 1.00 94.94 86 ALA A C 1
ATOM 649 O O . ALA A 1 86 ? 19.132 1.598 1.917 1.00 94.94 86 ALA A O 1
ATOM 650 N N . GLY A 1 87 ? 19.206 2.951 3.709 1.00 93.19 87 GLY A N 1
ATOM 651 C CA . GLY A 1 87 ? 20.649 2.869 3.940 1.00 93.19 87 GLY A CA 1
ATOM 652 C C . GLY A 1 87 ? 21.496 3.890 3.165 1.00 93.19 87 GLY A C 1
ATOM 653 O O . GLY A 1 87 ? 22.702 4.005 3.415 1.00 93.19 87 GLY A O 1
ATOM 654 N N . ARG A 1 88 ? 20.913 4.677 2.254 1.00 92.81 88 ARG A N 1
ATOM 655 C CA . ARG A 1 88 ? 21.619 5.729 1.498 1.00 92.81 88 ARG A CA 1
ATOM 656 C C . ARG A 1 88 ? 21.414 7.119 2.111 1.00 92.81 88 ARG A C 1
ATOM 658 O O . ARG A 1 88 ? 20.874 7.271 3.206 1.00 92.81 88 ARG A O 1
ATOM 665 N N . SER A 1 89 ? 21.951 8.156 1.468 1.00 93.06 89 SER A N 1
ATOM 666 C CA . SER A 1 89 ? 21.931 9.524 2.003 1.00 93.06 89 SER A CA 1
ATOM 667 C C . SER A 1 89 ? 20.520 10.097 2.137 1.00 93.06 89 SER A C 1
ATOM 669 O O . SER A 1 89 ? 20.249 10.740 3.149 1.00 93.06 89 SER A O 1
ATOM 671 N N . GLY A 1 90 ? 19.615 9.811 1.194 1.00 95.00 90 GLY A N 1
ATOM 672 C CA . GLY A 1 90 ? 18.221 10.265 1.259 1.00 95.00 90 GLY A CA 1
ATOM 673 C C . GLY A 1 90 ? 17.448 9.685 2.447 1.00 95.00 90 GLY A C 1
ATOM 674 O O . GLY A 1 90 ? 16.749 10.423 3.135 1.00 95.00 90 GLY A O 1
ATOM 675 N N . ASP A 1 91 ? 17.647 8.400 2.748 1.00 96.44 91 ASP A N 1
ATOM 676 C CA . ASP A 1 91 ? 17.097 7.703 3.925 1.00 96.44 91 ASP A CA 1
ATOM 677 C C . ASP A 1 91 ? 17.577 8.325 5.253 1.00 96.44 91 ASP A C 1
ATOM 679 O O . ASP A 1 91 ? 16.790 8.600 6.164 1.00 96.44 91 ASP A O 1
ATOM 683 N N . ARG A 1 92 ? 18.871 8.662 5.348 1.00 96.25 92 ARG A N 1
ATOM 684 C CA . ARG A 1 92 ? 19.413 9.379 6.516 1.00 96.25 92 ARG A CA 1
ATOM 685 C C . ARG A 1 92 ? 18.860 10.800 6.631 1.00 96.25 92 ARG A C 1
ATOM 687 O O . ARG A 1 92 ? 18.496 11.223 7.727 1.00 96.25 92 ARG A O 1
ATOM 694 N N . ALA A 1 93 ? 18.792 11.526 5.516 1.00 97.56 93 ALA A N 1
ATOM 695 C CA . ALA A 1 93 ? 18.297 12.898 5.480 1.00 97.56 93 ALA A CA 1
ATOM 696 C C . ALA A 1 93 ? 16.827 12.979 5.915 1.00 97.56 93 ALA A C 1
ATOM 698 O O . ALA A 1 93 ? 16.487 13.806 6.763 1.00 97.56 93 ALA A O 1
ATOM 699 N N . VAL A 1 94 ? 15.972 12.082 5.410 1.00 98.44 94 VAL A N 1
ATOM 700 C CA . VAL A 1 94 ? 14.561 12.051 5.811 1.00 98.44 94 VAL A CA 1
ATOM 701 C C . VAL A 1 94 ? 14.385 11.613 7.264 1.00 98.44 94 VAL A C 1
ATOM 703 O O . VAL A 1 94 ? 13.577 12.202 7.974 1.00 98.44 94 VAL A O 1
ATOM 706 N N . SER A 1 95 ? 15.201 10.681 7.766 1.00 98.38 95 SER A N 1
ATOM 707 C CA . SER A 1 95 ? 15.182 10.306 9.188 1.00 98.38 95 SER A CA 1
ATOM 708 C C . SER A 1 95 ? 15.494 11.506 10.096 1.00 98.38 95 SER A C 1
ATOM 710 O O . SER A 1 95 ? 14.805 11.747 11.090 1.00 98.38 95 SER A O 1
ATOM 712 N N . THR A 1 96 ? 16.504 12.311 9.744 1.00 98.44 96 THR A N 1
ATOM 713 C CA . THR A 1 96 ? 16.822 13.557 10.464 1.00 98.44 96 THR A CA 1
ATOM 714 C C . THR A 1 96 ? 15.684 14.575 10.376 1.00 98.44 96 THR A C 1
ATOM 716 O O . THR A 1 96 ? 15.320 15.171 11.391 1.00 98.44 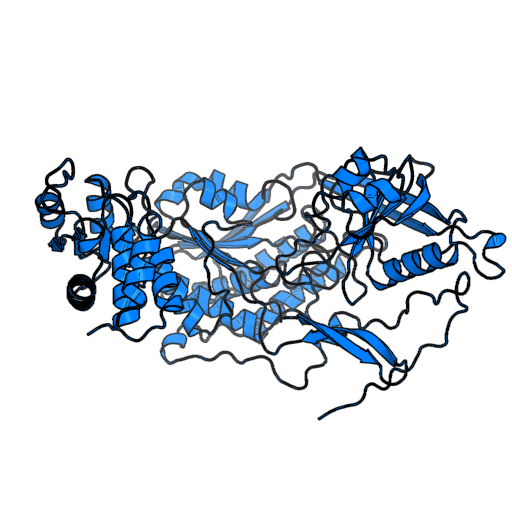96 THR A O 1
ATOM 719 N N . TYR A 1 97 ? 15.095 14.745 9.192 1.00 98.75 97 TYR A N 1
ATOM 720 C CA . TYR A 1 97 ? 13.954 15.630 8.973 1.00 98.75 97 TYR A CA 1
ATOM 721 C C . TYR A 1 97 ? 12.742 15.240 9.833 1.00 98.75 97 TYR A C 1
ATOM 723 O O . TYR A 1 97 ? 12.219 16.071 10.574 1.00 98.75 97 TYR A O 1
ATOM 731 N N . ILE A 1 98 ? 12.336 13.967 9.809 1.00 98.88 98 ILE A N 1
ATOM 732 C CA . ILE A 1 98 ? 11.192 13.454 10.577 1.00 98.88 98 ILE A CA 1
ATOM 733 C C . ILE A 1 98 ? 11.423 13.654 12.073 1.00 98.88 98 ILE A C 1
ATOM 735 O O . ILE A 1 98 ? 10.523 14.105 12.784 1.00 98.88 98 ILE A O 1
ATOM 739 N N . ARG A 1 99 ? 12.640 13.370 12.556 1.00 98.75 99 ARG A N 1
ATOM 740 C CA . ARG A 1 99 ? 13.008 13.619 13.952 1.00 98.75 99 ARG A CA 1
ATOM 741 C C . ARG A 1 99 ? 12.766 15.079 14.332 1.00 98.75 99 ARG A C 1
ATOM 743 O O . ARG A 1 99 ? 12.177 15.331 15.381 1.00 98.75 99 ARG A O 1
ATOM 750 N N . GLN A 1 100 ? 13.211 16.018 13.499 1.00 98.69 100 GLN A N 1
ATOM 751 C CA . GLN A 1 100 ? 13.021 17.442 13.760 1.00 98.69 100 GLN A CA 1
ATOM 752 C C . GLN A 1 100 ? 11.535 17.816 13.753 1.00 98.69 100 GLN A C 1
ATOM 754 O O . GLN A 1 100 ? 11.078 18.474 14.680 1.00 98.69 100 GLN A O 1
ATOM 759 N N . LYS A 1 101 ? 10.754 17.328 12.783 1.00 98.75 101 LYS A N 1
ATOM 760 C CA . LYS A 1 101 ? 9.313 17.617 12.710 1.00 98.75 101 LYS A CA 1
ATOM 761 C C . LYS A 1 101 ? 8.521 17.071 13.896 1.00 98.75 101 LYS A C 1
ATOM 763 O O . LYS A 1 101 ? 7.578 17.723 14.329 1.00 98.75 101 LYS A O 1
ATOM 768 N N . LEU A 1 102 ? 8.908 15.926 14.462 1.00 98.75 102 LEU A N 1
ATOM 769 C CA . LEU A 1 102 ? 8.312 15.430 15.709 1.00 98.75 102 LEU A CA 1
ATOM 770 C C . LEU A 1 102 ? 8.618 16.358 16.896 1.00 98.75 102 LEU A C 1
ATOM 772 O O . LEU A 1 102 ? 7.723 16.648 17.688 1.00 98.75 102 LEU A O 1
ATOM 776 N N . VAL A 1 103 ? 9.852 16.862 17.003 1.00 98.38 103 VAL A N 1
ATOM 777 C CA . VAL A 1 103 ? 10.223 17.846 18.036 1.00 98.38 103 VAL A CA 1
ATOM 778 C C . VAL A 1 103 ? 9.436 19.147 17.854 1.00 98.38 103 VAL A C 1
ATOM 780 O O . VAL A 1 103 ? 8.846 19.641 18.814 1.00 98.38 103 VAL A O 1
ATOM 783 N N . ASP A 1 104 ? 9.361 19.666 16.627 1.00 97.75 104 ASP A N 1
ATOM 784 C CA . ASP A 1 104 ? 8.627 20.895 16.296 1.00 97.75 104 ASP A CA 1
ATOM 785 C C . ASP A 1 104 ? 7.117 20.755 16.556 1.00 97.75 104 ASP A C 1
ATOM 787 O O . ASP A 1 104 ? 6.449 21.717 16.934 1.00 97.75 104 ASP A O 1
ATOM 791 N N . ALA A 1 105 ? 6.579 19.541 16.405 1.00 96.38 105 ALA A N 1
ATOM 792 C CA . ALA A 1 105 ? 5.200 19.195 16.734 1.00 96.38 105 ALA A CA 1
ATOM 793 C C . ALA A 1 105 ? 4.916 19.148 18.250 1.00 96.38 105 ALA A C 1
ATOM 795 O O . ALA A 1 105 ? 3.768 18.943 18.647 1.00 96.38 105 ALA A O 1
ATOM 796 N N . GLY A 1 106 ? 5.931 19.337 19.101 1.00 96.06 106 GLY A N 1
ATOM 797 C CA . GLY A 1 106 ? 5.801 19.310 20.558 1.00 96.06 106 GLY A CA 1
ATOM 798 C C . GLY A 1 106 ? 5.832 17.905 21.165 1.00 96.06 106 GLY A C 1
ATOM 799 O O . GLY A 1 106 ? 5.433 17.730 22.317 1.00 96.06 106 GLY A O 1
ATOM 800 N N . VAL A 1 107 ? 6.297 16.893 20.424 1.00 97.44 107 VAL A N 1
ATOM 801 C CA . VAL A 1 107 ? 6.465 15.533 20.955 1.00 97.44 107 VAL A CA 1
ATOM 802 C C . VAL A 1 107 ? 7.644 15.512 21.931 1.00 97.44 107 VAL A C 1
ATOM 804 O O . VAL A 1 107 ? 8.776 15.824 21.567 1.00 97.44 107 VAL A O 1
ATOM 807 N N . ALA A 1 108 ? 7.376 15.143 23.186 1.00 87.94 108 ALA A N 1
ATOM 808 C CA . ALA A 1 108 ? 8.328 15.302 24.287 1.00 87.94 108 ALA A CA 1
ATOM 809 C C . ALA A 1 108 ? 9.517 14.324 24.246 1.00 87.94 108 ALA A C 1
ATOM 811 O O . ALA A 1 108 ? 10.614 14.671 24.680 1.00 87.94 108 ALA A O 1
ATOM 812 N N . ASP A 1 109 ? 9.307 13.104 23.748 1.00 97.06 109 ASP A N 1
ATOM 813 C CA . ASP A 1 109 ? 10.330 12.059 23.674 1.00 97.06 109 ASP A CA 1
ATOM 814 C C . ASP A 1 109 ? 10.428 11.553 22.236 1.00 97.06 109 ASP A C 1
ATOM 816 O O . ASP A 1 109 ? 9.508 10.923 21.716 1.00 97.06 109 ASP A O 1
ATOM 820 N N . VAL A 1 110 ? 11.544 11.881 21.584 1.00 98.38 110 VAL A N 1
ATOM 821 C CA . VAL A 1 110 ? 11.844 11.461 20.216 1.00 98.38 110 VAL A CA 1
ATOM 822 C C . VAL A 1 110 ? 13.153 10.690 20.221 1.00 98.38 110 VAL A C 1
ATOM 824 O O . VAL A 1 110 ? 14.179 11.191 20.696 1.00 98.38 110 VAL A O 1
ATOM 827 N N . ARG A 1 111 ? 13.151 9.499 19.627 1.00 96.06 111 ARG A N 1
ATOM 828 C CA . ARG A 1 111 ? 14.280 8.565 19.574 1.00 96.06 111 ARG A CA 1
ATOM 829 C C . ARG A 1 111 ? 14.568 8.139 18.145 1.00 96.06 111 ARG A C 1
ATOM 831 O O . ARG A 1 111 ? 13.727 8.276 17.258 1.00 96.06 111 ARG A O 1
ATOM 838 N N . THR A 1 112 ? 15.775 7.638 17.939 1.00 96.38 112 THR A N 1
ATOM 839 C CA . THR A 1 112 ? 16.207 7.077 16.665 1.00 96.38 112 THR A CA 1
ATOM 840 C C . THR A 1 112 ? 16.888 5.752 16.944 1.00 96.38 112 THR A C 1
ATOM 842 O O . THR A 1 112 ? 17.877 5.715 17.676 1.00 96.38 112 THR A O 1
ATOM 845 N N . ASP A 1 113 ? 16.370 4.693 16.337 1.00 93.94 113 ASP A N 1
ATOM 846 C CA . ASP A 1 113 ? 16.882 3.339 16.499 1.00 93.94 113 ASP A CA 1
ATOM 847 C C . ASP A 1 113 ? 17.569 2.920 15.207 1.00 93.94 113 ASP A C 1
ATOM 849 O O . ASP A 1 113 ? 16.955 2.921 14.142 1.00 93.94 113 ASP A O 1
ATOM 853 N N . VAL A 1 114 ? 18.849 2.562 15.286 1.00 95.56 114 VAL A N 1
ATOM 854 C CA . VAL A 1 114 ? 19.605 2.088 14.121 1.00 95.56 114 VAL A CA 1
ATOM 855 C C . VAL A 1 114 ? 19.200 0.651 13.801 1.00 95.56 114 VAL A C 1
ATOM 857 O O . VAL A 1 114 ? 19.224 -0.225 14.668 1.00 95.56 114 VAL A O 1
ATOM 860 N N . VAL A 1 115 ? 18.863 0.402 12.539 1.00 96.12 115 VAL A N 1
ATOM 861 C CA . VAL A 1 115 ? 18.361 -0.881 12.046 1.00 96.12 115 VAL A CA 1
ATOM 862 C C . VAL A 1 115 ? 19.356 -1.459 11.046 1.00 96.12 115 VAL A C 1
ATOM 864 O O . VAL A 1 115 ? 19.668 -0.854 10.019 1.00 96.12 115 VAL A O 1
ATOM 867 N N . ALA A 1 116 ? 19.860 -2.655 11.348 1.00 94.88 116 ALA A N 1
ATOM 868 C CA . ALA A 1 116 ? 20.701 -3.401 10.422 1.00 94.88 116 ALA A CA 1
ATOM 869 C C . ALA A 1 116 ? 19.878 -3.872 9.215 1.00 94.88 116 ALA A C 1
ATOM 871 O O . ALA A 1 116 ? 18.764 -4.374 9.375 1.00 94.88 116 ALA A O 1
ATOM 872 N N . MET A 1 117 ? 20.452 -3.743 8.020 1.00 94.81 117 MET A N 1
ATOM 873 C CA . MET A 1 117 ? 19.805 -4.118 6.764 1.00 94.81 117 MET A CA 1
ATOM 874 C C . MET A 1 117 ? 20.390 -5.423 6.215 1.00 94.81 117 MET A C 1
ATOM 876 O O . MET A 1 117 ? 21.601 -5.643 6.332 1.00 94.81 117 MET A O 1
ATOM 880 N N . PRO A 1 118 ? 19.570 -6.293 5.592 1.00 92.06 118 PRO A N 1
ATOM 881 C CA . PRO A 1 118 ? 20.102 -7.379 4.777 1.00 92.06 118 PRO A CA 1
ATOM 882 C C . PRO A 1 118 ? 20.887 -6.805 3.580 1.00 92.06 118 PRO A C 1
ATOM 884 O O . PRO A 1 118 ? 20.692 -5.638 3.236 1.00 92.06 118 PRO A O 1
ATOM 887 N N . PRO A 1 119 ? 21.749 -7.597 2.912 1.00 92.00 119 PRO A N 1
ATOM 888 C CA . PRO A 1 119 ? 22.381 -7.170 1.668 1.00 92.00 119 PRO A CA 1
ATOM 889 C C . PRO A 1 119 ? 21.345 -6.724 0.630 1.00 92.00 119 PRO A C 1
ATOM 891 O O . PRO A 1 119 ? 20.393 -7.451 0.344 1.00 92.00 119 PRO A O 1
ATOM 894 N N . GLN A 1 120 ? 21.549 -5.536 0.066 1.00 90.00 120 GLN A N 1
ATOM 895 C CA . GLN A 1 120 ? 20.701 -4.945 -0.965 1.00 90.00 120 GLN A CA 1
ATOM 896 C C . GLN A 1 120 ? 21.508 -4.796 -2.249 1.00 90.00 120 GLN A C 1
ATOM 898 O O . GLN A 1 120 ? 22.581 -4.195 -2.232 1.00 90.00 120 GLN A O 1
ATOM 903 N N . THR A 1 121 ? 21.001 -5.345 -3.350 1.00 90.88 121 THR A N 1
ATOM 904 C CA . THR A 1 121 ? 21.646 -5.257 -4.664 1.00 90.88 121 THR A CA 1
ATOM 905 C C . THR A 1 121 ? 20.939 -4.217 -5.518 1.00 90.88 121 THR A C 1
ATOM 907 O O . THR A 1 121 ? 19.746 -4.344 -5.798 1.00 90.88 121 THR A O 1
ATOM 910 N N . TRP A 1 122 ? 21.698 -3.218 -5.957 1.00 91.56 122 TRP A N 1
ATOM 911 C CA . TRP A 1 122 ? 21.220 -2.087 -6.740 1.00 91.56 122 TRP A CA 1
ATOM 912 C C . TRP A 1 122 ? 21.897 -2.044 -8.108 1.00 91.56 122 TRP A C 1
ATOM 914 O O . TRP A 1 122 ? 23.088 -2.359 -8.202 1.00 91.56 122 TRP A O 1
ATOM 924 N N . PRO A 1 123 ? 21.184 -1.612 -9.161 1.00 93.00 123 PRO A N 1
ATOM 925 C CA . PRO A 1 123 ? 21.816 -1.339 -10.441 1.00 93.00 123 PRO A CA 1
ATOM 926 C C . PRO A 1 123 ? 22.758 -0.135 -10.302 1.00 93.00 123 PRO A C 1
ATOM 928 O O . PRO A 1 123 ? 22.351 0.940 -9.863 1.00 93.00 123 PRO A O 1
ATOM 931 N N . ALA A 1 124 ? 24.024 -0.336 -10.658 1.00 92.31 124 ALA A N 1
ATOM 932 C CA . ALA A 1 124 ? 25.065 0.689 -10.638 1.00 92.31 124 ALA A CA 1
ATOM 933 C C . ALA A 1 124 ? 25.193 1.386 -11.999 1.00 92.31 124 ALA A C 1
ATOM 935 O O . ALA A 1 124 ? 25.382 2.596 -12.060 1.00 92.31 124 ALA A O 1
ATOM 936 N N . SER A 1 125 ? 25.054 0.637 -13.094 1.00 93.44 125 SER A N 1
ATOM 937 C CA . SER A 1 125 ? 24.958 1.185 -14.447 1.00 93.44 125 SER A CA 1
ATOM 938 C C . SER A 1 125 ? 24.130 0.269 -15.336 1.00 93.44 125 SER A C 1
ATOM 940 O O . SER A 1 125 ? 24.090 -0.944 -15.118 1.00 93.44 125 SER A O 1
ATOM 942 N N . ALA A 1 126 ? 23.470 0.847 -16.335 1.00 95.44 126 ALA A N 1
ATOM 943 C CA . ALA A 1 126 ? 22.670 0.112 -17.294 1.00 95.44 126 ALA A CA 1
ATOM 944 C C . ALA A 1 126 ? 22.696 0.807 -18.651 1.00 95.44 126 ALA A C 1
ATOM 946 O O . ALA A 1 126 ? 22.685 2.033 -18.726 1.00 95.44 126 ALA A O 1
ATOM 947 N N . GLU A 1 127 ? 22.715 0.015 -19.714 1.00 95.94 127 GLU A N 1
ATOM 948 C CA . GLU A 1 127 ? 22.656 0.505 -21.084 1.00 95.94 127 GLU A CA 1
ATOM 949 C C . GLU A 1 127 ? 21.857 -0.479 -21.933 1.00 95.94 127 GLU A C 1
ATOM 951 O O . GLU A 1 127 ? 22.019 -1.696 -21.812 1.00 95.94 127 GLU A O 1
ATOM 956 N N . PHE A 1 128 ? 21.014 0.054 -22.810 1.00 96.50 128 PHE A N 1
ATOM 957 C CA . PHE A 1 128 ? 20.303 -0.708 -23.821 1.00 96.50 128 PHE A CA 1
ATOM 958 C C . PHE A 1 128 ? 20.456 0.018 -25.146 1.00 96.50 128 PHE A C 1
ATOM 960 O O . PHE A 1 128 ? 20.033 1.167 -25.282 1.00 96.50 128 PHE A O 1
ATOM 967 N N . VAL A 1 129 ? 21.099 -0.652 -26.100 1.00 97.31 129 VAL A N 1
ATOM 968 C CA . VAL A 1 129 ? 21.387 -0.108 -27.424 1.00 97.31 129 VAL A CA 1
ATOM 969 C C . VAL A 1 129 ? 20.858 -1.052 -28.484 1.00 97.31 129 VAL A C 1
ATOM 971 O O . VAL A 1 129 ? 21.302 -2.195 -28.582 1.00 97.31 129 VAL A O 1
ATOM 974 N N . LEU A 1 130 ? 19.928 -0.567 -29.296 1.00 97.06 130 LEU A N 1
ATOM 975 C CA . LEU A 1 130 ? 19.547 -1.215 -30.541 1.00 97.06 130 LEU A CA 1
ATOM 976 C C . LEU A 1 130 ? 20.672 -1.012 -31.560 1.00 97.06 130 LEU A C 1
ATOM 978 O O . LEU A 1 130 ? 21.087 0.123 -31.794 1.00 97.06 130 LEU A O 1
ATOM 982 N N . LEU A 1 131 ? 21.172 -2.099 -32.147 1.00 96.81 131 LEU A N 1
ATOM 983 C CA . LEU A 1 131 ? 22.336 -2.044 -33.028 1.00 96.81 131 LEU A CA 1
ATOM 984 C C . LEU A 1 131 ? 21.924 -1.700 -34.458 1.00 96.81 131 LEU A C 1
ATOM 986 O O . LEU A 1 131 ? 21.127 -2.408 -35.082 1.00 96.81 131 LEU A O 1
ATOM 990 N N . GLY A 1 132 ? 22.508 -0.626 -34.982 1.00 94.19 132 GLY A N 1
ATOM 991 C CA . GLY A 1 132 ? 22.344 -0.221 -36.370 1.00 94.19 132 GLY A CA 1
ATOM 992 C C . GLY A 1 132 ? 23.111 -1.138 -37.319 1.00 94.19 132 GLY A C 1
ATOM 993 O O . GLY A 1 132 ? 24.221 -1.579 -37.025 1.00 94.19 132 GLY A O 1
ATOM 994 N N . THR A 1 133 ? 22.554 -1.413 -38.500 1.00 91.31 133 THR A N 1
ATOM 995 C CA . THR A 1 133 ? 23.271 -2.146 -39.557 1.00 91.31 133 THR A CA 1
ATOM 996 C C . THR A 1 133 ? 23.137 -1.430 -40.898 1.00 91.31 133 THR A C 1
ATOM 998 O O . THR A 1 133 ? 22.117 -0.782 -41.137 1.00 91.31 133 THR A O 1
ATOM 1001 N N . PRO A 1 134 ? 24.091 -1.592 -41.837 1.00 89.12 134 PRO A N 1
ATOM 1002 C CA . PRO A 1 134 ? 23.950 -1.031 -43.183 1.00 89.12 134 PRO A CA 1
ATOM 1003 C C . PRO A 1 134 ? 22.665 -1.470 -43.906 1.00 89.12 134 PRO A C 1
ATOM 1005 O O . PRO A 1 134 ? 22.129 -0.730 -44.726 1.00 89.12 134 PRO A O 1
ATOM 1008 N N . ALA A 1 135 ? 22.128 -2.655 -43.582 1.00 87.31 135 ALA A N 1
ATOM 1009 C CA . ALA A 1 135 ? 20.872 -3.155 -44.145 1.00 87.31 135 ALA A CA 1
ATOM 1010 C C . ALA A 1 135 ? 19.636 -2.348 -43.700 1.00 87.31 135 ALA A C 1
ATOM 1012 O O . ALA A 1 135 ? 18.599 -2.402 -44.357 1.00 87.31 135 ALA A O 1
ATOM 1013 N N . MET A 1 136 ? 19.747 -1.584 -42.610 1.00 90.50 136 MET A N 1
ATOM 1014 C CA . MET A 1 136 ? 18.694 -0.708 -42.090 1.00 90.50 136 MET A CA 1
ATOM 1015 C C . MET A 1 136 ? 18.739 0.706 -42.700 1.00 90.50 136 MET A C 1
ATOM 1017 O O . MET A 1 136 ? 17.921 1.558 -42.351 1.00 90.50 136 MET A O 1
ATOM 1021 N N . GLY A 1 137 ? 19.651 0.951 -43.646 1.00 86.00 137 GLY A N 1
ATOM 1022 C CA . GLY A 1 137 ? 19.754 2.201 -44.394 1.00 86.00 137 GLY A CA 1
ATOM 1023 C C . GLY A 1 137 ? 20.507 3.316 -43.668 1.00 86.00 137 GLY A C 1
ATOM 1024 O O . GLY A 1 137 ? 20.759 3.262 -42.462 1.00 86.00 137 GLY A O 1
ATOM 1025 N N . ASP A 1 138 ? 20.864 4.342 -44.439 1.00 81.19 138 ASP A N 1
ATOM 1026 C CA . ASP A 1 138 ? 21.588 5.511 -43.947 1.00 81.19 138 ASP A CA 1
ATOM 1027 C C . ASP A 1 138 ? 20.760 6.255 -42.884 1.00 81.19 138 ASP A C 1
ATOM 1029 O O . ASP A 1 138 ? 19.569 6.502 -43.068 1.00 81.19 138 ASP A O 1
ATOM 1033 N N . GLY A 1 139 ? 21.392 6.607 -41.759 1.00 78.56 139 GLY A N 1
ATOM 1034 C CA . GLY A 1 139 ? 20.734 7.260 -40.617 1.00 78.56 139 GLY A CA 1
ATOM 1035 C C . GLY A 1 139 ? 20.265 6.314 -39.503 1.00 78.56 139 GLY A C 1
ATOM 1036 O O . GLY A 1 139 ? 19.914 6.789 -38.426 1.00 78.56 139 GLY A O 1
ATOM 1037 N N . SER A 1 140 ? 20.336 4.995 -39.707 1.00 89.56 140 SER A N 1
ATOM 1038 C CA . SER A 1 140 ? 19.967 3.968 -38.717 1.00 89.56 140 SER A CA 1
ATOM 1039 C C . SER A 1 140 ? 21.186 3.447 -37.943 1.00 89.56 140 SER A C 1
ATOM 1041 O O . SER A 1 140 ? 21.488 2.255 -37.978 1.00 89.56 140 SER A O 1
ATOM 1043 N N . GLY A 1 141 ? 21.937 4.353 -37.304 1.00 92.12 141 GLY A N 1
ATOM 1044 C CA . GLY A 1 141 ? 23.064 4.000 -36.424 1.00 92.12 141 GLY A CA 1
ATOM 1045 C C . GLY A 1 141 ? 22.606 3.379 -35.101 1.00 92.12 141 GLY A C 1
ATOM 1046 O O . GLY A 1 141 ? 21.425 3.119 -34.916 1.00 92.12 141 GLY A O 1
ATOM 1047 N N . ASP A 1 142 ? 23.515 3.153 -34.161 1.00 95.44 142 ASP A N 1
ATOM 1048 C CA . ASP A 1 142 ? 23.133 2.657 -32.833 1.00 95.44 142 ASP A CA 1
ATOM 1049 C C . ASP A 1 142 ? 22.151 3.614 -32.132 1.00 95.44 142 ASP A C 1
ATOM 1051 O O . ASP A 1 142 ? 22.332 4.834 -32.159 1.00 95.44 142 ASP A O 1
ATOM 1055 N N . TYR A 1 143 ? 21.103 3.058 -31.519 1.00 93.88 143 TYR A N 1
ATOM 1056 C CA . TYR A 1 143 ? 20.055 3.816 -30.831 1.00 93.88 143 TYR A CA 1
ATOM 1057 C C . TYR A 1 143 ? 19.964 3.416 -29.357 1.00 93.88 143 TYR A C 1
ATOM 1059 O O . TYR A 1 143 ? 19.725 2.249 -29.045 1.00 93.88 143 TYR A O 1
ATOM 1067 N N . SER A 1 144 ? 20.136 4.386 -28.456 1.00 93.19 144 SER A N 1
ATOM 1068 C CA . SER A 1 144 ? 20.100 4.181 -27.004 1.00 93.19 144 SER A CA 1
ATOM 1069 C C . SER A 1 144 ? 18.736 4.533 -26.416 1.00 93.19 144 SER A C 1
ATOM 1071 O O . SER A 1 144 ? 18.194 5.600 -26.701 1.00 93.19 144 SER A O 1
ATOM 1073 N N . PHE A 1 145 ? 18.232 3.662 -25.546 1.00 91.38 145 PHE A N 1
ATOM 1074 C CA . PHE A 1 145 ? 16.972 3.859 -24.826 1.00 91.38 145 PHE A CA 1
ATOM 1075 C C . PHE A 1 145 ? 17.182 4.632 -23.521 1.00 91.38 145 PHE A C 1
ATOM 1077 O O . PHE A 1 145 ? 18.169 4.408 -22.815 1.00 91.38 145 PHE A O 1
ATOM 1084 N N . THR A 1 146 ? 16.253 5.523 -23.181 1.00 87.81 146 THR A N 1
ATOM 1085 C CA . THR A 1 146 ? 16.363 6.442 -22.036 1.00 87.81 146 THR A CA 1
ATOM 1086 C C . THR A 1 146 ? 15.496 6.035 -20.848 1.00 87.81 146 THR A C 1
ATOM 1088 O O . THR A 1 146 ? 15.838 6.366 -19.712 1.00 87.81 146 THR A O 1
ATOM 1091 N N . THR A 1 147 ? 14.417 5.274 -21.063 1.00 89.88 147 THR A N 1
ATOM 1092 C CA . THR A 1 147 ? 13.511 4.840 -19.978 1.00 89.88 147 THR A CA 1
ATOM 1093 C C . THR A 1 147 ? 13.921 3.512 -19.341 1.00 89.88 147 THR A C 1
ATOM 1095 O O . THR A 1 147 ? 13.251 3.017 -18.433 1.00 89.88 147 THR A O 1
ATOM 1098 N N . LEU A 1 148 ? 15.042 2.938 -19.792 1.00 93.38 148 LEU A N 1
ATOM 1099 C CA . LEU A 1 148 ? 15.566 1.666 -19.310 1.00 93.38 148 LEU A CA 1
ATOM 1100 C C . LEU A 1 148 ? 15.745 1.661 -17.791 1.00 93.38 148 LEU A C 1
ATOM 1102 O O . LEU A 1 148 ? 16.495 2.461 -17.233 1.00 93.38 148 LEU A O 1
ATOM 1106 N N . MET A 1 149 ? 15.128 0.675 -17.145 1.00 94.88 149 MET A N 1
ATOM 1107 C CA . MET A 1 149 ? 15.263 0.441 -15.715 1.00 94.88 149 MET A CA 1
ATOM 1108 C C . MET A 1 149 ? 15.478 -1.052 -15.420 1.00 94.88 149 MET A C 1
ATOM 1110 O O . MET A 1 149 ? 14.551 -1.855 -15.581 1.00 94.88 149 MET A O 1
ATOM 1114 N N . PRO A 1 150 ? 16.682 -1.472 -14.986 1.00 95.94 150 PRO A N 1
ATOM 1115 C CA . PRO A 1 150 ? 16.904 -2.815 -14.445 1.00 95.94 150 PRO A CA 1
ATOM 1116 C C . PRO A 1 150 ? 15.939 -3.139 -13.304 1.00 95.94 150 PRO A C 1
ATOM 1118 O O . PRO A 1 150 ? 15.697 -2.286 -12.458 1.00 95.94 150 PRO A O 1
ATOM 1121 N N . GLN A 1 151 ? 15.407 -4.360 -13.250 1.00 94.00 151 GLN A N 1
ATOM 1122 C CA . GLN A 1 151 ? 14.430 -4.747 -12.224 1.00 94.00 151 GLN A CA 1
ATOM 1123 C C . GLN A 1 151 ? 15.097 -5.267 -10.935 1.00 94.00 151 GLN A C 1
ATOM 1125 O O . GLN A 1 151 ? 16.246 -5.722 -10.980 1.00 94.00 151 GLN A O 1
ATOM 1130 N N . PRO A 1 152 ? 14.417 -5.210 -9.768 1.00 91.81 152 PRO A N 1
ATOM 1131 C CA . PRO A 1 152 ? 15.046 -5.513 -8.483 1.00 91.81 152 PRO A CA 1
ATOM 1132 C C . PRO A 1 152 ? 15.658 -6.921 -8.425 1.00 91.81 152 PRO A C 1
ATOM 1134 O O . PRO A 1 152 ? 14.998 -7.923 -8.693 1.00 91.81 152 PRO A O 1
ATOM 1137 N N . GLY A 1 153 ? 16.935 -7.022 -8.050 1.00 90.00 153 GLY A N 1
ATOM 1138 C CA . GLY A 1 153 ? 17.639 -8.308 -7.982 1.00 90.00 153 GLY A CA 1
ATOM 1139 C C . GLY A 1 153 ? 17.928 -8.962 -9.341 1.00 90.00 153 GLY A C 1
ATOM 1140 O O . GLY A 1 153 ? 18.313 -10.129 -9.365 1.00 90.00 153 GLY A O 1
ATOM 1141 N N . SER A 1 154 ? 17.762 -8.242 -10.456 1.00 94.25 154 SER A N 1
ATOM 1142 C CA . SER A 1 154 ? 18.209 -8.699 -11.774 1.00 94.25 154 SER A CA 1
ATOM 1143 C C . SER A 1 154 ? 19.724 -8.962 -11.770 1.00 94.25 154 SER A C 1
ATOM 1145 O O . SER A 1 154 ? 20.484 -8.103 -11.309 1.00 94.25 154 SER A O 1
ATOM 1147 N N . PRO A 1 155 ? 20.205 -10.101 -12.301 1.00 96.06 155 PRO A N 1
ATOM 1148 C CA . PRO A 1 155 ? 21.632 -10.386 -12.372 1.00 96.06 155 PRO A CA 1
ATOM 1149 C C . PRO A 1 155 ? 22.326 -9.454 -13.371 1.00 96.06 155 PRO A C 1
ATOM 1151 O O . PRO A 1 155 ? 21.725 -9.022 -14.356 1.00 96.06 155 PRO A O 1
ATOM 1154 N N . ALA A 1 156 ? 23.603 -9.164 -13.116 1.00 97.19 156 ALA A N 1
ATOM 1155 C CA . ALA A 1 156 ? 24.446 -8.383 -14.016 1.00 97.19 156 ALA A CA 1
ATOM 1156 C C . ALA A 1 156 ? 24.650 -9.100 -15.363 1.00 97.19 156 ALA A C 1
ATOM 1158 O O . ALA A 1 156 ? 24.585 -10.330 -15.446 1.00 97.19 156 ALA A O 1
ATOM 1159 N N . THR A 1 157 ? 24.925 -8.335 -16.418 1.00 98.12 157 THR A N 1
ATOM 1160 C CA . THR A 1 157 ? 25.375 -8.899 -17.700 1.00 98.12 157 THR A CA 1
ATOM 1161 C C . THR A 1 157 ? 26.835 -9.361 -17.601 1.00 98.12 157 THR A C 1
ATOM 1163 O O . THR A 1 157 ? 27.543 -8.962 -16.672 1.00 98.12 157 THR A O 1
ATOM 1166 N N . PRO A 1 158 ? 27.341 -10.155 -18.566 1.00 95.88 158 PRO A N 1
ATOM 1167 C CA . PRO A 1 158 ? 28.782 -10.334 -18.735 1.00 95.88 158 PRO A CA 1
ATOM 1168 C C . PRO A 1 158 ? 29.508 -8.985 -18.856 1.00 95.88 158 PRO A C 1
ATOM 1170 O O . PRO A 1 158 ? 28.926 -8.006 -19.323 1.00 95.88 158 PRO A O 1
ATOM 1173 N N . GLU A 1 159 ? 30.787 -8.940 -18.474 1.00 92.44 159 GLU A N 1
ATOM 1174 C CA . GLU A 1 159 ? 31.594 -7.708 -18.486 1.00 92.44 159 GLU A CA 1
ATOM 1175 C C . GLU A 1 159 ? 31.646 -7.057 -19.877 1.00 92.44 159 GLU A C 1
ATOM 1177 O O . GLU A 1 159 ? 31.488 -5.847 -19.992 1.00 92.44 159 GLU A O 1
ATOM 1182 N N . ALA A 1 160 ? 31.758 -7.869 -20.934 1.00 92.19 160 ALA A N 1
ATOM 1183 C CA . ALA A 1 160 ? 31.749 -7.423 -22.330 1.00 92.19 160 ALA A CA 1
ATOM 1184 C C . ALA A 1 160 ? 30.366 -6.964 -22.851 1.00 92.19 160 ALA A C 1
ATOM 1186 O O . ALA A 1 160 ? 30.244 -6.588 -24.018 1.00 92.19 160 ALA A O 1
ATOM 1187 N N . GLY A 1 161 ? 29.329 -7.031 -22.015 1.00 94.88 161 GLY A N 1
ATOM 1188 C CA . GLY A 1 161 ? 27.936 -6.832 -22.397 1.00 94.88 161 GLY A CA 1
ATOM 1189 C C . GLY A 1 161 ? 27.304 -8.074 -23.014 1.00 94.88 161 GLY A C 1
ATOM 1190 O O . GLY A 1 161 ? 27.973 -9.022 -23.427 1.00 94.88 161 GLY A O 1
ATOM 1191 N N . LEU A 1 162 ? 25.975 -8.080 -23.053 1.00 98.06 162 LEU A N 1
ATOM 1192 C CA . LEU A 1 162 ? 25.185 -9.098 -23.734 1.00 98.06 162 LEU A CA 1
ATOM 1193 C C . LEU A 1 162 ? 24.755 -8.560 -25.099 1.00 98.06 162 LEU A C 1
ATOM 1195 O O . LEU A 1 162 ? 23.953 -7.633 -25.162 1.00 98.06 162 LEU A O 1
ATOM 1199 N N . ILE A 1 163 ? 25.258 -9.158 -26.179 1.00 98.31 163 ILE A N 1
ATOM 1200 C CA . ILE A 1 163 ? 24.822 -8.866 -27.550 1.00 98.31 163 ILE A CA 1
ATOM 1201 C C . ILE A 1 163 ? 24.057 -10.072 -28.083 1.00 98.31 163 ILE A C 1
ATOM 1203 O O . ILE A 1 163 ? 24.614 -11.167 -28.153 1.00 98.31 163 ILE A O 1
ATOM 1207 N N . ALA A 1 164 ? 22.796 -9.878 -28.460 1.00 98.31 164 ALA A N 1
ATOM 1208 C CA . ALA A 1 164 ? 21.957 -10.941 -29.007 1.00 98.31 164 ALA A CA 1
ATOM 1209 C C . ALA A 1 164 ? 20.812 -10.388 -29.872 1.00 98.31 164 ALA A C 1
ATOM 1211 O O . ALA A 1 164 ? 20.477 -9.203 -29.811 1.00 98.31 164 ALA A O 1
ATOM 1212 N N . GLU A 1 165 ? 20.216 -11.259 -30.689 1.00 98.19 165 GLU A N 1
ATOM 1213 C CA . GLU A 1 165 ? 19.008 -10.939 -31.458 1.00 98.19 165 GLU A CA 1
ATOM 1214 C C . GLU A 1 165 ? 17.807 -10.712 -30.529 1.00 98.19 165 GLU A C 1
ATOM 1216 O O . GLU A 1 165 ? 17.696 -11.338 -29.474 1.00 98.19 165 GLU A O 1
ATOM 1221 N N . LEU A 1 166 ? 16.888 -9.843 -30.941 1.00 98.06 166 LEU A N 1
ATOM 1222 C CA . LEU A 1 166 ? 15.613 -9.602 -30.283 1.00 98.06 166 LEU A CA 1
ATOM 1223 C C . LEU A 1 166 ? 14.576 -10.637 -30.729 1.00 98.06 166 LEU A C 1
ATOM 1225 O O . LEU A 1 166 ? 14.492 -10.996 -31.903 1.00 98.06 166 LEU A O 1
ATOM 1229 N N . ALA A 1 167 ? 13.734 -11.068 -29.796 1.00 97.50 167 ALA A N 1
ATOM 1230 C CA . ALA A 1 167 ? 12.580 -11.913 -30.060 1.00 97.50 167 ALA A CA 1
ATOM 1231 C C . ALA A 1 167 ? 11.344 -11.334 -29.367 1.00 97.50 167 ALA A C 1
ATOM 1233 O O . ALA A 1 167 ? 11.281 -11.276 -28.139 1.00 97.50 167 ALA A O 1
ATOM 1234 N N . TYR A 1 168 ? 10.347 -10.918 -30.147 1.00 96.50 168 TYR A N 1
ATOM 1235 C CA . TYR A 1 168 ? 9.078 -10.457 -29.592 1.00 96.50 168 TYR A CA 1
ATOM 1236 C C . TYR A 1 168 ? 8.239 -11.638 -29.099 1.00 96.50 168 TYR A C 1
ATOM 1238 O O . TYR A 1 168 ? 7.984 -12.578 -29.855 1.00 96.50 168 TYR A O 1
ATOM 1246 N N . VAL A 1 169 ? 7.796 -11.580 -27.843 1.00 96.62 169 VAL A N 1
ATOM 1247 C CA . VAL A 1 169 ? 6.998 -12.640 -27.203 1.00 96.62 169 VAL A CA 1
ATOM 1248 C C . VAL A 1 169 ? 5.607 -12.175 -26.779 1.00 96.62 169 VAL A C 1
ATOM 1250 O O . VAL A 1 169 ? 4.968 -12.854 -25.981 1.00 96.62 169 VAL A O 1
ATOM 1253 N N . GLY A 1 170 ? 5.115 -11.041 -27.286 1.00 94.12 170 GLY A N 1
ATOM 1254 C CA . GLY A 1 170 ? 3.771 -10.553 -26.960 1.00 94.12 170 GLY A CA 1
ATOM 1255 C C . GLY A 1 170 ? 3.548 -10.454 -25.450 1.00 94.12 170 GLY A C 1
ATOM 1256 O O . GLY A 1 170 ? 4.373 -9.893 -24.739 1.00 94.12 170 GLY A O 1
ATOM 1257 N N . GLU A 1 171 ? 2.464 -11.047 -24.948 1.00 93.00 171 GLU A N 1
ATOM 1258 C CA . GLU A 1 171 ? 2.148 -11.100 -23.508 1.00 93.00 171 GLU A CA 1
ATOM 1259 C C . GLU A 1 171 ? 2.836 -12.276 -22.779 1.00 93.00 171 GLU A C 1
ATOM 1261 O O . GLU A 1 171 ? 2.515 -12.564 -21.630 1.00 93.00 171 GLU A O 1
ATOM 1266 N N . GLY A 1 172 ? 3.747 -13.003 -23.436 1.00 93.44 172 GLY A N 1
ATOM 1267 C CA . GLY A 1 172 ? 4.487 -14.126 -22.852 1.00 93.44 172 GLY A CA 1
ATOM 1268 C C . GLY A 1 172 ? 3.651 -15.397 -22.660 1.00 93.44 172 GLY A C 1
ATOM 1269 O O . GLY A 1 172 ? 3.948 -16.224 -21.786 1.00 93.44 172 GLY A O 1
ATOM 1270 N N . ARG A 1 173 ? 2.593 -15.581 -23.463 1.00 93.94 173 ARG A N 1
ATOM 1271 C CA . ARG A 1 173 ? 1.783 -16.809 -23.448 1.00 93.94 173 ARG A CA 1
ATOM 1272 C C . ARG A 1 173 ? 2.570 -17.962 -24.074 1.00 93.94 173 ARG A C 1
ATOM 1274 O O . ARG A 1 173 ? 3.489 -17.748 -24.858 1.00 93.94 173 ARG A O 1
ATOM 1281 N N . ASP A 1 174 ? 2.181 -19.204 -23.785 1.00 94.06 174 ASP A N 1
ATOM 1282 C CA . ASP A 1 174 ? 2.900 -20.388 -24.298 1.00 94.06 174 ASP A CA 1
ATOM 1283 C C . ASP A 1 174 ? 3.006 -20.409 -25.829 1.00 94.06 174 ASP A C 1
ATOM 1285 O O . ASP A 1 174 ? 4.035 -20.795 -26.379 1.00 94.06 174 ASP A O 1
ATOM 1289 N N . VAL A 1 175 ? 1.964 -19.938 -26.524 1.00 94.81 175 VAL A N 1
ATOM 1290 C CA . VAL A 1 175 ? 1.963 -19.813 -27.988 1.00 94.81 175 VAL A CA 1
ATOM 1291 C C . VAL A 1 175 ? 2.960 -18.768 -28.492 1.00 94.81 175 VAL A C 1
ATOM 1293 O O . VAL A 1 175 ? 3.572 -18.976 -29.539 1.00 94.81 175 VAL A O 1
ATOM 1296 N N . ASP A 1 176 ? 3.148 -17.675 -27.753 1.00 95.31 176 ASP A N 1
ATOM 1297 C CA . ASP A 1 176 ? 4.087 -16.618 -28.120 1.00 95.31 176 ASP A CA 1
ATOM 1298 C C . ASP A 1 176 ? 5.522 -17.128 -27.956 1.00 95.31 176 ASP A C 1
ATOM 1300 O O . ASP A 1 176 ? 6.334 -17.038 -28.876 1.00 95.31 176 ASP A O 1
ATOM 1304 N N . ILE A 1 177 ? 5.795 -17.780 -26.821 1.00 95.00 177 ILE A N 1
ATOM 1305 C CA . ILE A 1 177 ? 7.095 -18.382 -26.503 1.00 95.00 177 ILE A CA 1
ATOM 1306 C C . ILE A 1 177 ? 7.476 -19.444 -27.543 1.00 95.00 177 ILE A C 1
ATOM 1308 O O . ILE A 1 177 ? 8.586 -19.420 -28.077 1.00 95.00 177 ILE A O 1
ATOM 1312 N N . ALA A 1 178 ? 6.552 -20.352 -27.880 1.00 93.31 178 ALA A N 1
ATOM 1313 C CA . ALA A 1 178 ? 6.801 -21.418 -28.851 1.00 93.31 178 ALA A CA 1
ATOM 1314 C C . ALA A 1 178 ? 7.118 -20.885 -30.260 1.00 93.31 178 ALA A C 1
ATOM 1316 O O . ALA A 1 178 ? 7.885 -21.502 -31.002 1.00 93.31 178 ALA A O 1
ATOM 1317 N N . ARG A 1 179 ? 6.536 -19.742 -30.643 1.00 93.12 179 ARG A N 1
ATOM 1318 C CA . ARG A 1 179 ? 6.774 -19.103 -31.946 1.00 93.12 179 ARG A CA 1
ATOM 1319 C C . ARG A 1 179 ? 8.078 -18.315 -31.984 1.00 93.12 179 ARG A C 1
ATOM 1321 O O . ARG A 1 179 ? 8.743 -18.322 -33.017 1.00 93.12 179 ARG A O 1
ATOM 1328 N N . ALA A 1 180 ? 8.437 -17.665 -30.880 1.00 92.38 180 ALA A N 1
ATOM 1329 C CA . ALA A 1 180 ? 9.580 -16.764 -30.808 1.00 92.38 180 ALA A CA 1
ATOM 1330 C C . ALA A 1 180 ? 10.942 -17.472 -30.903 1.00 92.38 180 ALA A C 1
ATOM 1332 O O . ALA A 1 180 ? 11.895 -16.854 -31.376 1.00 92.38 180 ALA A O 1
ATOM 1333 N N . LYS A 1 181 ? 11.021 -18.756 -30.503 1.00 89.50 181 LYS A N 1
ATOM 1334 C CA . LYS A 1 181 ? 12.257 -19.572 -30.477 1.00 89.50 181 LYS A CA 1
ATOM 1335 C C . LYS A 1 181 ? 13.406 -18.818 -29.801 1.00 89.50 181 LYS A C 1
ATOM 1337 O O . LYS A 1 181 ? 14.241 -18.205 -30.465 1.00 89.50 181 LYS A O 1
ATOM 1342 N N . LEU A 1 182 ? 13.368 -18.793 -28.470 1.00 95.69 182 LEU A N 1
ATOM 1343 C CA . LEU A 1 182 ? 14.191 -17.878 -27.687 1.00 95.69 182 LEU A CA 1
ATOM 1344 C C . LEU A 1 182 ? 15.682 -18.207 -27.753 1.00 95.69 182 LEU A C 1
ATOM 1346 O O . LEU A 1 182 ? 16.421 -17.275 -27.984 1.00 95.69 182 LEU A O 1
ATOM 1350 N N . ASP A 1 183 ? 16.135 -19.454 -27.605 1.00 93.94 183 ASP A N 1
ATOM 1351 C CA . ASP A 1 183 ? 17.485 -19.941 -27.980 1.00 93.94 183 ASP A CA 1
ATOM 1352 C C . ASP A 1 183 ? 18.671 -18.934 -27.867 1.00 93.94 183 ASP A C 1
ATOM 1354 O O . ASP A 1 183 ? 19.472 -18.789 -28.790 1.00 93.94 183 ASP A O 1
ATOM 1358 N N . GLY A 1 184 ? 18.809 -18.223 -26.740 1.00 97.56 184 GLY A N 1
ATOM 1359 C CA . GLY A 1 184 ? 19.873 -17.236 -26.484 1.00 97.56 184 GLY A CA 1
ATOM 1360 C C . GLY A 1 184 ? 19.565 -15.783 -26.889 1.00 97.56 184 GLY A C 1
ATOM 1361 O O . GLY A 1 184 ? 20.436 -14.921 -26.801 1.00 97.56 184 GLY A O 1
ATOM 1362 N N . ARG A 1 185 ? 18.338 -15.489 -27.314 1.00 98.44 185 ARG A N 1
ATOM 1363 C CA . ARG A 1 185 ? 17.840 -14.168 -27.725 1.00 98.44 185 ARG A CA 1
ATOM 1364 C C . ARG A 1 185 ? 17.364 -13.328 -26.545 1.00 98.44 185 ARG A C 1
ATOM 1366 O O . ARG A 1 185 ? 17.048 -13.844 -25.470 1.00 98.44 185 ARG A O 1
ATOM 1373 N N . ILE A 1 186 ? 17.270 -12.021 -26.766 1.00 98.69 186 ILE A N 1
ATOM 1374 C CA . ILE A 1 186 ? 16.667 -11.060 -25.840 1.00 98.69 186 ILE A CA 1
ATOM 1375 C C . ILE A 1 186 ? 15.157 -11.069 -26.076 1.00 98.69 186 ILE A C 1
ATOM 1377 O O . ILE A 1 186 ? 14.686 -10.702 -27.153 1.00 98.69 186 ILE A O 1
ATOM 1381 N N . ALA A 1 187 ? 14.387 -11.489 -25.076 1.00 98.38 187 ALA A N 1
ATOM 1382 C CA . ALA A 1 187 ? 12.934 -11.501 -25.170 1.00 98.38 187 ALA A CA 1
ATOM 1383 C C . ALA A 1 187 ? 12.367 -10.094 -24.928 1.00 98.38 187 ALA A C 1
ATOM 1385 O O . ALA A 1 187 ? 12.611 -9.506 -23.875 1.00 98.38 187 ALA A O 1
ATOM 1386 N N . ILE A 1 188 ? 11.578 -9.585 -25.875 1.00 97.75 188 ILE A N 1
ATOM 1387 C CA . ILE A 1 188 ? 10.788 -8.358 -25.722 1.00 97.75 188 ILE A CA 1
ATOM 1388 C C . ILE A 1 188 ? 9.376 -8.764 -25.300 1.00 97.75 188 ILE A C 1
ATOM 1390 O O . ILE A 1 188 ? 8.609 -9.307 -26.100 1.00 97.75 188 ILE A O 1
ATOM 1394 N N . LEU A 1 189 ? 9.078 -8.556 -24.020 1.00 96.44 189 LEU A N 1
ATOM 1395 C CA . LEU A 1 189 ? 7.829 -8.930 -23.365 1.00 96.44 189 LEU A CA 1
ATOM 1396 C C . LEU A 1 189 ? 6.967 -7.693 -23.149 1.00 96.44 189 LEU A C 1
ATOM 1398 O O . LEU A 1 189 ? 7.456 -6.673 -22.679 1.00 96.44 189 LEU A O 1
ATOM 1402 N N . ARG A 1 190 ? 5.672 -7.804 -23.408 1.00 93.69 190 ARG A N 1
ATOM 1403 C CA . ARG A 1 190 ? 4.697 -6.766 -23.106 1.00 93.69 190 ARG A CA 1
ATOM 1404 C C . ARG A 1 190 ? 4.051 -7.015 -21.746 1.00 93.69 190 ARG A C 1
ATOM 1406 O O . ARG A 1 190 ? 3.553 -8.110 -21.476 1.00 93.69 190 ARG A O 1
ATOM 1413 N N . GLY A 1 191 ? 4.052 -6.002 -20.888 1.00 90.12 191 GLY A N 1
ATOM 1414 C CA . GLY A 1 191 ? 3.445 -6.036 -19.562 1.00 90.12 191 GLY A CA 1
ATOM 1415 C C . GLY A 1 191 ? 2.418 -4.925 -19.405 1.00 90.12 191 GLY A C 1
ATOM 1416 O O . GLY A 1 191 ? 2.742 -3.760 -19.578 1.00 90.12 191 GLY A O 1
ATOM 1417 N N . ARG A 1 192 ? 1.188 -5.266 -19.019 1.00 84.88 192 ARG A N 1
ATOM 1418 C CA . ARG A 1 192 ? 0.173 -4.273 -18.654 1.00 84.88 192 ARG A CA 1
ATOM 1419 C C . ARG A 1 192 ? 0.156 -4.074 -17.151 1.00 84.88 192 ARG A C 1
ATOM 1421 O O . ARG A 1 192 ? -0.122 -5.050 -16.444 1.00 84.88 192 ARG A O 1
ATOM 1428 N N . PRO A 1 193 ? 0.444 -2.867 -16.649 1.00 77.25 193 PRO A N 1
ATOM 1429 C CA . PRO A 1 193 ? 0.148 -2.519 -15.271 1.00 77.25 193 PRO A CA 1
ATOM 1430 C C . PRO A 1 193 ? -1.344 -2.699 -14.999 1.00 77.25 193 PRO A C 1
ATOM 1432 O O . PRO A 1 193 ? -2.198 -2.358 -15.812 1.00 77.25 193 PRO A O 1
ATOM 1435 N N . ALA A 1 194 ? -1.660 -3.271 -13.850 1.00 69.94 194 ALA A N 1
ATOM 1436 C CA . ALA A 1 194 ? -3.001 -3.331 -13.312 1.00 69.94 194 ALA A CA 1
ATOM 1437 C C . ALA A 1 194 ? -3.064 -2.458 -12.057 1.00 69.94 194 ALA A C 1
ATOM 1439 O O . ALA A 1 194 ? -2.064 -2.258 -11.361 1.00 69.94 194 ALA A O 1
ATOM 1440 N N . GLN A 1 195 ? -4.267 -1.982 -11.735 1.00 64.44 195 GLN A N 1
ATOM 1441 C CA . GLN A 1 195 ? -4.543 -1.409 -10.417 1.00 64.44 195 GLN A CA 1
ATOM 1442 C C . GLN A 1 195 ? -4.124 -2.430 -9.343 1.00 64.44 195 GLN A C 1
ATOM 1444 O O . GLN A 1 195 ? -4.483 -3.606 -9.436 1.00 64.44 195 GLN A O 1
ATOM 1449 N N . GLY A 1 196 ? -3.333 -2.008 -8.354 1.00 60.53 196 GLY A N 1
ATOM 1450 C CA . GLY A 1 196 ? -2.659 -2.911 -7.414 1.00 60.53 196 GLY A CA 1
ATOM 1451 C C . GLY A 1 196 ? -1.131 -2.974 -7.560 1.00 60.53 196 GLY A C 1
ATOM 1452 O O . GLY A 1 196 ? -0.504 -3.736 -6.831 1.00 60.53 196 GLY A O 1
ATOM 1453 N N . GLY A 1 197 ? -0.531 -2.232 -8.501 1.00 61.16 197 GLY A N 1
ATOM 1454 C CA . GLY A 1 197 ? 0.926 -2.189 -8.740 1.00 61.16 197 GLY A CA 1
ATOM 1455 C C . GLY A 1 197 ? 1.524 -3.484 -9.286 1.00 61.16 197 GLY A C 1
ATOM 1456 O O . GLY A 1 197 ? 2.734 -3.583 -9.484 1.00 61.16 197 GLY A O 1
ATOM 1457 N N . TYR A 1 198 ? 0.682 -4.479 -9.553 1.00 69.94 198 TYR A N 1
ATOM 1458 C CA . TYR A 1 198 ? 1.049 -5.687 -10.272 1.00 69.94 198 TYR A CA 1
ATOM 1459 C C . TYR A 1 198 ? 0.893 -5.457 -11.766 1.00 69.94 198 TYR A C 1
ATOM 1461 O O . TYR A 1 198 ? 0.082 -4.650 -12.202 1.00 69.94 198 TYR A O 1
ATOM 1469 N N . ASN A 1 199 ? 1.652 -6.192 -12.566 1.00 79.69 199 ASN A N 1
ATOM 1470 C CA . ASN A 1 199 ? 1.505 -6.176 -14.012 1.00 79.69 199 ASN A CA 1
ATOM 1471 C C . ASN A 1 199 ? 1.366 -7.605 -14.545 1.00 79.69 199 ASN A C 1
ATOM 1473 O O . ASN A 1 199 ? 1.737 -8.573 -13.876 1.00 79.69 199 ASN A O 1
ATOM 1477 N N . THR A 1 200 ? 0.835 -7.741 -15.759 1.00 83.56 200 THR A N 1
ATOM 1478 C CA . THR A 1 200 ? 0.626 -9.046 -16.409 1.00 83.56 200 THR A CA 1
ATOM 1479 C C . THR A 1 200 ? 1.921 -9.806 -16.693 1.00 83.56 200 THR A C 1
ATOM 1481 O O . THR A 1 200 ? 1.864 -10.997 -16.980 1.00 83.56 200 THR A O 1
ATOM 1484 N N . ALA A 1 201 ? 3.079 -9.143 -16.609 1.00 87.75 201 ALA A N 1
ATOM 1485 C CA . ALA A 1 201 ? 4.389 -9.747 -16.809 1.00 87.75 201 ALA A CA 1
ATOM 1486 C C . ALA A 1 201 ? 4.978 -10.384 -15.539 1.00 87.75 201 ALA A C 1
ATOM 1488 O O . ALA A 1 201 ? 6.066 -10.956 -15.600 1.00 87.75 201 ALA A O 1
ATOM 1489 N N . ARG A 1 202 ? 4.278 -10.343 -14.398 1.00 86.38 202 ARG A N 1
ATOM 1490 C CA . ARG A 1 202 ? 4.718 -11.007 -13.162 1.00 86.38 202 ARG A CA 1
ATOM 1491 C C . ARG A 1 202 ? 5.076 -12.480 -13.413 1.00 86.38 202 ARG A C 1
ATOM 1493 O O . ARG A 1 202 ? 4.340 -13.203 -14.076 1.00 86.38 202 ARG A O 1
ATOM 1500 N N . ASP A 1 203 ? 6.229 -12.903 -12.894 1.00 84.75 203 ASP A N 1
ATOM 1501 C CA . ASP A 1 203 ? 6.830 -14.245 -13.029 1.00 84.75 203 ASP A CA 1
ATOM 1502 C C . ASP A 1 203 ? 7.207 -14.693 -14.463 1.00 84.75 203 ASP A C 1
ATOM 1504 O O . ASP A 1 203 ? 7.977 -15.647 -14.638 1.00 84.75 203 ASP A O 1
ATOM 1508 N N . LEU A 1 204 ? 6.759 -13.987 -15.508 1.00 92.94 204 LEU A N 1
ATOM 1509 C CA . LEU A 1 204 ? 7.059 -14.325 -16.900 1.00 92.94 204 LEU A CA 1
ATOM 1510 C C . LEU A 1 204 ? 8.543 -14.197 -17.279 1.00 92.94 204 LEU A C 1
ATOM 1512 O O . LEU A 1 204 ? 9.000 -15.066 -18.023 1.00 92.94 204 LEU A O 1
ATOM 1516 N N . PRO A 1 205 ? 9.347 -13.239 -16.770 1.00 95.31 205 PRO A N 1
ATOM 1517 C CA . PRO A 1 205 ? 10.779 -13.201 -17.067 1.00 95.31 205 PRO A CA 1
ATOM 1518 C C . PRO A 1 205 ? 11.494 -14.512 -16.729 1.00 95.31 205 PRO A C 1
ATOM 1520 O O . PRO A 1 205 ? 12.299 -15.018 -17.510 1.00 95.31 205 PRO A O 1
ATOM 1523 N N . ASN A 1 206 ? 11.137 -15.133 -15.601 1.00 95.19 206 ASN A N 1
ATOM 1524 C CA . ASN A 1 206 ? 11.698 -16.421 -15.215 1.00 95.19 206 ASN A CA 1
ATOM 1525 C C . ASN A 1 206 ? 11.203 -17.558 -16.114 1.00 95.19 206 ASN A C 1
ATOM 1527 O O . ASN A 1 206 ? 11.974 -18.473 -16.402 1.00 95.19 206 ASN A O 1
ATOM 1531 N N . LYS A 1 207 ? 9.960 -17.513 -16.593 1.00 95.31 207 LYS A N 1
ATOM 1532 C CA . LYS A 1 207 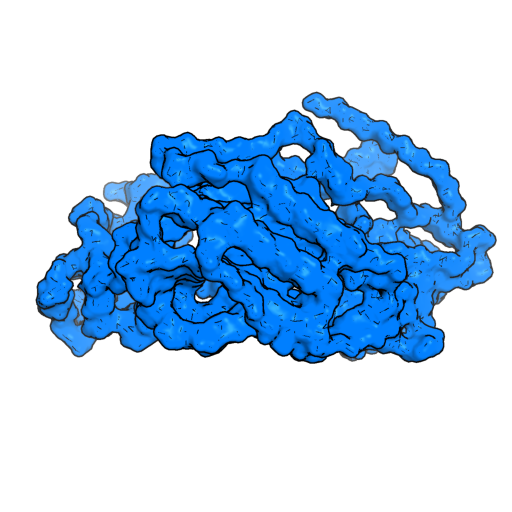? 9.456 -18.471 -17.586 1.00 95.31 207 LYS A CA 1
ATOM 1533 C C . LYS A 1 207 ? 10.201 -18.350 -18.921 1.00 95.31 207 LYS A C 1
ATOM 1535 O O . LYS A 1 207 ? 10.614 -19.364 -19.476 1.00 95.31 207 LYS A O 1
ATOM 1540 N N . LEU A 1 208 ? 10.434 -17.127 -19.393 1.00 97.38 208 LEU A N 1
ATOM 1541 C CA . LEU A 1 208 ? 11.189 -16.843 -20.617 1.00 97.38 208 LEU A CA 1
ATOM 1542 C C . LEU A 1 208 ? 12.649 -17.294 -20.501 1.00 97.38 208 LEU A C 1
ATOM 1544 O O . LEU A 1 208 ? 13.170 -17.911 -21.427 1.00 97.38 208 LEU A O 1
ATOM 1548 N N . ALA A 1 209 ? 13.275 -17.087 -19.340 1.00 97.00 209 ALA A N 1
ATOM 1549 C CA . ALA A 1 209 ? 14.603 -17.620 -19.048 1.00 97.00 209 ALA A CA 1
ATOM 1550 C C . ALA A 1 209 ? 14.653 -19.155 -19.170 1.00 97.00 209 ALA A C 1
ATOM 1552 O O . ALA A 1 209 ? 15.559 -19.696 -19.796 1.00 97.00 209 ALA A O 1
ATOM 1553 N N . ALA A 1 210 ? 13.661 -19.876 -18.624 1.00 96.31 210 ALA A N 1
ATOM 1554 C CA . ALA A 1 210 ? 13.584 -21.338 -18.772 1.00 96.31 210 ALA A CA 1
ATOM 1555 C C . ALA A 1 210 ? 13.375 -21.788 -20.224 1.00 96.31 210 ALA A C 1
ATOM 1557 O O . ALA A 1 210 ? 13.813 -22.874 -20.591 1.00 96.31 210 ALA A O 1
ATOM 1558 N N . ALA A 1 211 ? 12.712 -20.964 -21.033 1.00 96.81 211 ALA A N 1
ATOM 1559 C CA . ALA A 1 211 ? 12.509 -21.207 -22.454 1.00 96.81 211 ALA A CA 1
ATOM 1560 C C . ALA A 1 211 ? 13.710 -20.785 -23.326 1.00 96.81 211 ALA A C 1
ATOM 1562 O O . ALA A 1 211 ? 13.636 -20.912 -24.545 1.00 96.81 211 ALA A O 1
ATOM 1563 N N . GLY A 1 212 ? 14.808 -20.311 -22.723 1.00 97.56 212 GLY A N 1
ATOM 1564 C CA . GLY A 1 212 ? 16.070 -20.035 -23.409 1.00 97.56 212 GLY A CA 1
ATOM 1565 C C . GLY A 1 212 ? 16.377 -18.560 -23.668 1.00 97.56 212 GLY A C 1
ATOM 1566 O O . GLY A 1 212 ? 17.335 -18.285 -24.381 1.00 97.56 212 GLY A O 1
ATOM 1567 N N . ALA A 1 213 ? 15.617 -17.602 -23.125 1.00 98.44 213 ALA A N 1
ATOM 1568 C CA . ALA A 1 213 ? 15.980 -16.185 -23.243 1.00 98.44 213 ALA A CA 1
ATOM 1569 C C . ALA A 1 213 ? 17.313 -15.886 -22.534 1.00 98.44 213 ALA A C 1
ATOM 1571 O O . ALA A 1 213 ? 17.514 -16.309 -21.396 1.00 98.44 213 ALA A O 1
ATOM 1572 N N . ALA A 1 214 ? 18.192 -15.110 -23.174 1.00 98.31 214 ALA A N 1
ATOM 1573 C CA . ALA A 1 214 ? 19.443 -14.638 -22.570 1.00 98.31 214 ALA A CA 1
ATOM 1574 C C . ALA A 1 214 ? 19.256 -13.380 -21.705 1.00 98.31 214 ALA A C 1
ATOM 1576 O O . ALA A 1 214 ? 20.025 -13.147 -20.775 1.00 98.31 214 ALA A O 1
ATOM 1577 N N . ALA A 1 215 ? 18.231 -12.583 -22.005 1.00 98.56 215 ALA A N 1
ATOM 1578 C CA . ALA A 1 215 ? 17.753 -11.463 -21.200 1.00 98.56 215 ALA A CA 1
ATOM 1579 C C . ALA A 1 215 ? 16.283 -11.185 -21.527 1.00 98.56 215 ALA A C 1
ATOM 1581 O O . ALA A 1 215 ? 15.754 -11.676 -22.528 1.00 98.56 215 ALA A O 1
ATOM 1582 N N . VAL A 1 216 ? 15.629 -10.390 -20.685 1.00 98.31 216 VAL A N 1
ATOM 1583 C CA . VAL A 1 216 ? 14.229 -9.991 -20.858 1.00 98.31 216 VAL A CA 1
ATOM 1584 C C . VAL A 1 216 ? 14.115 -8.474 -20.745 1.00 98.31 216 VAL A C 1
ATOM 1586 O O . VAL A 1 216 ? 14.574 -7.880 -19.774 1.00 98.31 216 VAL A O 1
ATOM 1589 N N . VAL A 1 217 ? 13.470 -7.842 -21.719 1.00 97.88 217 VAL A N 1
ATOM 1590 C CA . VAL A 1 217 ? 13.075 -6.433 -21.656 1.00 97.88 217 VAL A CA 1
ATOM 1591 C C . VAL A 1 217 ? 11.556 -6.381 -21.640 1.00 97.88 217 VAL A C 1
ATOM 1593 O O . VAL A 1 217 ? 10.900 -6.857 -22.566 1.00 97.88 217 VAL A O 1
ATOM 1596 N N . VAL A 1 218 ? 11.000 -5.837 -20.563 1.00 96.00 218 VAL A N 1
ATOM 1597 C CA . VAL A 1 218 ? 9.562 -5.676 -20.372 1.00 96.00 218 VAL A CA 1
ATOM 1598 C C . VAL A 1 218 ? 9.161 -4.280 -20.838 1.00 96.00 218 VAL A C 1
ATOM 1600 O O . VAL A 1 218 ? 9.478 -3.293 -20.184 1.00 96.00 218 VAL A O 1
ATOM 1603 N N . SER A 1 219 ? 8.456 -4.188 -21.960 1.00 93.06 219 SER A N 1
ATOM 1604 C CA . SER A 1 219 ? 7.739 -2.973 -22.334 1.00 93.06 219 SER A CA 1
ATOM 1605 C C . SER A 1 219 ? 6.477 -2.878 -21.487 1.00 93.06 219 SER A C 1
ATOM 1607 O O . SER A 1 219 ? 5.602 -3.744 -21.566 1.00 93.06 219 SER A O 1
ATOM 1609 N N . LEU A 1 220 ? 6.428 -1.870 -20.618 1.00 89.06 220 LEU A N 1
ATOM 1610 C CA . LEU A 1 220 ? 5.272 -1.602 -19.777 1.00 89.06 220 LEU A CA 1
ATOM 1611 C C . LEU A 1 220 ? 4.311 -0.677 -20.516 1.00 89.06 220 LEU A C 1
ATOM 1613 O O . LEU A 1 220 ? 4.688 0.438 -20.863 1.00 89.06 220 LEU A O 1
ATOM 1617 N N . ASP A 1 221 ? 3.071 -1.134 -20.694 1.00 84.44 221 ASP A N 1
ATOM 1618 C CA . ASP A 1 221 ? 1.968 -0.402 -21.327 1.00 84.44 221 ASP A CA 1
ATOM 1619 C C . ASP A 1 221 ? 1.481 0.754 -20.428 1.00 84.44 221 ASP A C 1
ATOM 1621 O O . ASP A 1 221 ? 0.333 0.775 -19.991 1.00 84.44 221 ASP A O 1
ATOM 1625 N N . LEU A 1 222 ? 2.356 1.704 -20.109 1.00 79.12 222 LEU A N 1
ATOM 1626 C CA . LEU A 1 222 ? 1.987 2.976 -19.499 1.00 79.12 222 LEU A CA 1
ATOM 1627 C C . LEU A 1 222 ? 1.907 4.034 -20.601 1.00 79.12 222 LEU A C 1
ATOM 1629 O O . LEU A 1 222 ? 2.846 4.161 -21.381 1.00 79.12 222 LEU A O 1
ATOM 1633 N N . PRO A 1 223 ? 0.837 4.842 -20.665 1.00 71.88 223 PRO A N 1
ATOM 1634 C CA . PRO A 1 223 ? 0.656 5.849 -21.716 1.00 71.88 223 PRO A CA 1
ATOM 1635 C C . PRO A 1 223 ? 1.602 7.062 -21.589 1.00 71.88 223 PRO A C 1
ATOM 1637 O O . PRO A 1 223 ? 1.380 8.070 -22.259 1.00 71.88 223 PRO A O 1
ATOM 1640 N N . ILE A 1 224 ? 2.613 6.991 -20.714 1.00 77.25 224 ILE A N 1
ATOM 1641 C CA . ILE A 1 224 ? 3.677 7.984 -20.553 1.00 77.25 224 ILE A CA 1
ATOM 1642 C C . ILE A 1 224 ? 5.020 7.318 -20.254 1.00 77.25 224 ILE A C 1
ATOM 1644 O O . ILE A 1 224 ? 5.077 6.199 -19.738 1.00 77.25 224 ILE A O 1
ATOM 1648 N N . ASP A 1 225 ? 6.095 8.053 -20.522 1.00 83.06 225 ASP A N 1
ATOM 1649 C CA . ASP A 1 225 ? 7.462 7.579 -20.353 1.00 83.06 225 ASP A CA 1
ATOM 1650 C C . ASP A 1 225 ? 7.949 7.775 -18.913 1.00 83.06 225 ASP A C 1
ATOM 1652 O O . ASP A 1 225 ? 8.376 8.854 -18.514 1.00 83.06 225 ASP A O 1
ATOM 1656 N N . VAL A 1 226 ? 7.880 6.705 -18.118 1.00 86.81 226 VAL A N 1
ATOM 1657 C CA . VAL A 1 226 ? 8.394 6.667 -16.742 1.00 86.81 226 VAL A CA 1
ATOM 1658 C C . VAL A 1 226 ? 9.313 5.471 -16.534 1.00 86.81 226 VAL A C 1
ATOM 1660 O O . VAL A 1 226 ? 9.083 4.380 -17.059 1.00 86.81 226 VAL A O 1
ATOM 1663 N N . GLN A 1 227 ? 10.343 5.654 -15.710 1.00 90.81 227 GLN A N 1
ATOM 1664 C CA . GLN A 1 227 ? 11.155 4.536 -15.238 1.00 90.81 227 GLN A CA 1
ATOM 1665 C C . GLN A 1 227 ? 10.383 3.793 -14.151 1.00 90.81 227 GLN A C 1
ATOM 1667 O O . GLN A 1 227 ? 9.767 4.419 -13.290 1.00 90.81 227 GLN A O 1
ATOM 1672 N N . THR A 1 228 ? 10.420 2.461 -14.186 1.00 90.75 228 THR A N 1
ATOM 1673 C CA . THR A 1 228 ? 9.690 1.598 -13.246 1.00 90.75 228 THR A CA 1
ATOM 1674 C C . THR A 1 228 ? 10.641 0.612 -12.583 1.00 90.75 228 THR A C 1
ATOM 1676 O O . THR A 1 228 ? 11.326 -0.140 -13.275 1.00 90.75 228 THR A O 1
ATOM 1679 N N . PHE A 1 229 ? 10.655 0.564 -11.251 1.00 91.75 229 PHE A N 1
ATOM 1680 C CA . PHE A 1 229 ? 11.487 -0.349 -10.466 1.00 91.75 229 PHE A CA 1
ATOM 1681 C C . PHE A 1 229 ? 10.633 -1.197 -9.525 1.00 91.75 229 PHE A C 1
ATOM 1683 O O . PHE A 1 229 ? 10.503 -0.909 -8.341 1.00 91.75 229 PHE A O 1
ATOM 1690 N N . ASN A 1 230 ? 10.006 -2.245 -10.057 1.00 86.88 230 ASN A N 1
ATOM 1691 C CA . ASN A 1 230 ? 8.878 -2.879 -9.384 1.00 86.88 230 ASN A CA 1
ATOM 1692 C C . ASN A 1 230 ? 9.207 -4.296 -8.895 1.00 86.88 230 ASN A C 1
ATOM 1694 O O . ASN A 1 230 ? 9.680 -5.153 -9.646 1.00 86.88 230 ASN A O 1
ATOM 1698 N N . ARG A 1 231 ? 8.876 -4.583 -7.629 1.00 80.12 231 ARG A N 1
ATOM 1699 C CA . ARG A 1 231 ? 9.051 -5.910 -7.012 1.00 80.12 231 ARG A CA 1
ATOM 1700 C C . ARG A 1 231 ? 8.303 -7.041 -7.732 1.00 80.12 231 ARG A C 1
ATOM 1702 O O . ARG A 1 231 ? 8.704 -8.194 -7.612 1.00 80.12 231 ARG A O 1
ATOM 1709 N N . ALA A 1 232 ? 7.254 -6.745 -8.499 1.00 78.88 232 ALA A N 1
ATOM 1710 C CA . ALA A 1 232 ? 6.547 -7.727 -9.324 1.00 78.88 232 ALA A CA 1
ATOM 1711 C C . ALA A 1 232 ? 7.428 -8.347 -10.428 1.00 78.88 232 ALA A C 1
ATOM 1713 O O . ALA A 1 232 ? 7.101 -9.421 -10.931 1.00 78.88 232 ALA A O 1
ATOM 1714 N N . LEU A 1 233 ? 8.537 -7.693 -10.789 1.00 86.25 233 LEU A N 1
ATOM 1715 C CA . LEU A 1 233 ? 9.522 -8.170 -11.763 1.00 86.25 233 LEU A CA 1
ATOM 1716 C C . LEU A 1 233 ? 10.866 -8.531 -11.104 1.00 86.25 233 LEU A C 1
ATOM 1718 O O . LEU A 1 233 ? 11.889 -8.594 -11.783 1.00 86.25 233 LEU A O 1
ATOM 1722 N N . ALA A 1 234 ? 10.884 -8.743 -9.785 1.00 86.62 234 ALA A N 1
ATOM 1723 C CA . ALA A 1 234 ? 12.111 -8.997 -9.041 1.00 86.62 234 ALA A CA 1
ATOM 1724 C C . ALA A 1 234 ? 12.598 -10.455 -9.103 1.00 86.62 234 ALA A C 1
ATOM 1726 O O . ALA A 1 234 ? 11.833 -11.380 -9.379 1.00 86.62 234 ALA A O 1
ATOM 1727 N N . GLY A 1 235 ? 13.873 -10.668 -8.754 1.00 83.62 235 GLY A N 1
ATOM 1728 C CA . GLY A 1 235 ? 14.433 -12.005 -8.504 1.00 83.62 235 GLY A CA 1
ATOM 1729 C C . GLY A 1 235 ? 14.521 -12.878 -9.757 1.00 83.62 235 GLY A C 1
ATOM 1730 O O . GLY A 1 235 ? 14.164 -14.061 -9.745 1.00 83.62 235 GLY A O 1
ATOM 1731 N N . THR A 1 236 ? 14.947 -12.284 -10.867 1.00 93.19 236 THR A N 1
ATOM 1732 C CA . THR A 1 236 ? 15.008 -12.954 -12.165 1.00 93.19 236 THR A CA 1
ATOM 1733 C C . THR A 1 236 ? 16.301 -13.747 -12.346 1.00 93.19 236 THR A C 1
ATOM 1735 O O . THR A 1 236 ? 17.333 -13.458 -11.748 1.00 93.19 236 THR A O 1
ATOM 1738 N N . ARG A 1 237 ? 16.254 -14.797 -13.172 1.00 95.44 237 ARG A N 1
ATOM 1739 C CA . ARG A 1 237 ? 17.413 -15.666 -13.460 1.00 95.44 237 ARG A CA 1
ATOM 1740 C C . ARG A 1 237 ? 18.332 -15.143 -14.561 1.00 95.44 237 ARG A C 1
ATOM 1742 O O . ARG A 1 237 ? 19.450 -15.627 -14.694 1.00 95.44 237 ARG A O 1
ATOM 1749 N N . VAL A 1 238 ? 17.848 -14.195 -15.356 1.00 97.31 238 VAL A N 1
ATOM 1750 C CA . VAL A 1 238 ? 18.571 -13.555 -16.461 1.00 97.31 238 VAL A CA 1
ATOM 1751 C C . VAL A 1 238 ? 18.406 -12.043 -16.349 1.00 97.31 238 VAL A C 1
ATOM 1753 O O . VAL A 1 238 ? 17.408 -11.608 -15.759 1.00 97.31 238 VAL A O 1
ATOM 1756 N N . PRO A 1 239 ? 19.331 -11.236 -16.904 1.00 97.94 239 PRO A N 1
ATOM 1757 C CA . PRO A 1 239 ? 19.212 -9.784 -16.879 1.00 97.94 239 PRO A CA 1
ATOM 1758 C C . PRO A 1 239 ? 17.824 -9.347 -17.354 1.00 97.94 239 PRO A C 1
ATOM 1760 O O . PRO A 1 239 ? 17.369 -9.753 -18.425 1.00 97.94 239 PRO A O 1
ATOM 1763 N N . THR A 1 240 ? 17.113 -8.601 -16.513 1.00 97.62 240 THR A N 1
ATOM 1764 C CA . THR A 1 240 ? 15.730 -8.187 -16.744 1.00 97.62 240 THR A CA 1
ATOM 1765 C C . THR A 1 240 ? 15.577 -6.692 -16.527 1.00 97.62 240 THR A C 1
ATOM 1767 O O . THR A 1 240 ? 15.979 -6.151 -15.495 1.00 97.62 240 THR A O 1
ATOM 1770 N N . PHE A 1 241 ? 14.953 -6.038 -17.497 1.00 96.62 241 PHE A N 1
ATOM 1771 C CA . PHE A 1 241 ? 14.770 -4.594 -17.541 1.00 96.62 241 PHE A CA 1
ATOM 1772 C C . PHE A 1 241 ? 13.308 -4.263 -17.831 1.00 96.62 241 PHE A C 1
ATOM 1774 O O . PHE A 1 241 ? 12.598 -5.082 -18.411 1.00 96.62 241 PHE A O 1
ATOM 1781 N N . ALA A 1 242 ? 12.877 -3.062 -17.467 1.00 94.56 242 ALA A N 1
ATOM 1782 C CA . ALA A 1 242 ? 11.649 -2.459 -17.960 1.00 94.56 242 ALA A CA 1
ATOM 1783 C C . ALA A 1 242 ? 11.973 -1.221 -18.802 1.00 94.56 242 ALA A C 1
ATOM 1785 O O . ALA A 1 242 ? 12.976 -0.552 -18.554 1.00 94.56 242 ALA A O 1
ATOM 1786 N N . ILE A 1 243 ? 11.116 -0.939 -19.777 1.00 93.00 243 ILE A N 1
ATOM 1787 C CA . ILE A 1 243 ? 11.080 0.294 -20.572 1.00 93.00 243 ILE A CA 1
ATOM 1788 C C . ILE A 1 243 ? 9.626 0.762 -20.678 1.00 93.00 243 ILE A C 1
ATOM 1790 O O . ILE A 1 243 ? 8.698 -0.038 -20.512 1.00 93.00 243 ILE A O 1
ATOM 1794 N N . ALA A 1 244 ? 9.426 2.037 -20.978 1.00 88.38 244 ALA A N 1
ATOM 1795 C CA . ALA A 1 244 ? 8.108 2.605 -21.218 1.00 88.38 244 ALA A CA 1
ATOM 1796 C C . ALA A 1 244 ? 7.489 2.155 -22.558 1.00 88.38 244 ALA A C 1
ATOM 1798 O O . ALA A 1 244 ? 8.167 1.611 -23.439 1.00 88.38 244 ALA A O 1
ATOM 1799 N N . ASP A 1 245 ? 6.183 2.390 -22.715 1.00 83.31 245 ASP A N 1
ATOM 1800 C CA . ASP A 1 245 ? 5.392 1.934 -23.867 1.00 83.31 245 ASP A CA 1
ATOM 1801 C C . ASP A 1 245 ? 5.883 2.545 -25.186 1.00 83.31 245 ASP A C 1
ATOM 1803 O O . ASP A 1 245 ? 5.981 1.836 -26.185 1.00 83.31 245 ASP A O 1
ATOM 1807 N N . HIS A 1 246 ? 6.247 3.834 -25.224 1.00 84.69 246 HIS A N 1
ATOM 1808 C CA . HIS A 1 246 ? 6.679 4.467 -26.477 1.00 84.69 246 HIS A CA 1
ATOM 1809 C C . HIS A 1 246 ? 7.972 3.848 -27.026 1.00 84.69 246 HIS A C 1
ATOM 1811 O O . HIS A 1 246 ? 8.066 3.562 -28.223 1.00 84.69 246 HIS A O 1
ATOM 1817 N N . GLU A 1 247 ? 8.949 3.587 -26.154 1.00 88.94 247 GLU A N 1
ATOM 1818 C CA . GLU A 1 247 ? 10.193 2.899 -26.513 1.00 88.94 247 GLU A CA 1
ATOM 1819 C C . GLU A 1 247 ? 9.949 1.431 -26.892 1.00 88.94 247 GLU A C 1
ATOM 1821 O O . GLU A 1 247 ? 10.530 0.926 -27.856 1.00 88.94 247 GLU A O 1
ATOM 1826 N N . GLY A 1 248 ? 9.034 0.753 -26.197 1.00 90.62 248 GLY A N 1
ATOM 1827 C CA . GLY A 1 248 ? 8.630 -0.609 -26.539 1.00 90.62 248 GLY A CA 1
ATOM 1828 C C . GLY A 1 248 ? 7.959 -0.719 -27.905 1.00 90.62 248 GLY A C 1
ATOM 1829 O O . GLY A 1 248 ? 8.362 -1.544 -28.725 1.00 90.62 248 GLY A O 1
ATOM 1830 N N . ARG A 1 249 ? 6.998 0.161 -28.210 1.00 88.19 249 ARG A N 1
ATOM 1831 C CA . ARG A 1 249 ? 6.338 0.228 -29.525 1.00 88.19 249 ARG A CA 1
ATOM 1832 C C . ARG A 1 249 ? 7.311 0.535 -30.649 1.00 88.19 249 ARG A C 1
ATOM 1834 O O . ARG A 1 249 ? 7.145 0.027 -31.756 1.00 88.19 249 ARG A O 1
ATOM 1841 N N . PHE A 1 250 ? 8.324 1.357 -30.389 1.00 91.69 250 PHE A N 1
ATOM 1842 C CA . PHE A 1 250 ? 9.389 1.588 -31.356 1.00 91.69 250 PHE A CA 1
ATOM 1843 C C . PHE A 1 250 ? 10.125 0.285 -31.695 1.00 91.69 250 PHE A C 1
ATOM 1845 O O . PHE A 1 250 ? 10.249 -0.043 -32.876 1.00 91.69 250 PHE A O 1
ATOM 1852 N N . ILE A 1 251 ? 10.511 -0.510 -30.690 1.00 94.62 251 ILE A N 1
ATOM 1853 C CA . ILE A 1 251 ? 11.126 -1.832 -30.901 1.00 94.62 251 ILE A CA 1
ATOM 1854 C C . ILE A 1 251 ? 10.184 -2.767 -31.669 1.00 94.62 251 ILE A C 1
ATOM 1856 O O . ILE A 1 251 ? 10.614 -3.413 -32.625 1.00 94.62 251 ILE A O 1
ATOM 1860 N N . GLU A 1 252 ? 8.903 -2.827 -31.294 1.00 93.19 252 GLU A N 1
ATOM 1861 C CA . GLU A 1 252 ? 7.901 -3.649 -31.987 1.00 93.19 252 GLU A CA 1
ATOM 1862 C C . GLU A 1 252 ? 7.804 -3.284 -33.478 1.00 93.19 252 GLU A C 1
ATOM 1864 O O . GLU A 1 252 ? 7.855 -4.163 -34.342 1.00 93.19 252 GLU A O 1
ATOM 1869 N N . ASN A 1 253 ? 7.735 -1.988 -33.793 1.00 93.38 253 ASN A N 1
ATOM 1870 C CA . ASN A 1 253 ? 7.662 -1.492 -35.166 1.00 93.38 253 ASN A CA 1
ATOM 1871 C C . ASN A 1 253 ? 8.946 -1.775 -35.959 1.00 93.38 253 ASN A C 1
ATOM 1873 O O . ASN A 1 253 ? 8.873 -2.110 -37.145 1.00 93.38 253 ASN A O 1
ATOM 1877 N N . VAL A 1 254 ? 10.116 -1.682 -35.319 1.00 95.31 254 VAL A N 1
ATOM 1878 C CA . VAL A 1 254 ? 11.399 -2.062 -35.925 1.00 95.31 254 VAL A CA 1
ATOM 1879 C C . VAL A 1 254 ? 11.422 -3.551 -36.270 1.00 95.31 254 VAL A C 1
ATOM 1881 O O . VAL A 1 254 ? 11.742 -3.899 -37.408 1.00 95.31 254 VAL A O 1
ATOM 1884 N N . ILE A 1 255 ? 11.048 -4.425 -35.329 1.00 95.00 255 ILE A N 1
ATOM 1885 C CA . ILE A 1 255 ? 10.989 -5.880 -35.549 1.00 95.00 255 ILE A CA 1
ATOM 1886 C C . ILE A 1 255 ? 10.011 -6.200 -36.684 1.00 95.00 255 ILE A C 1
ATOM 1888 O O . ILE A 1 255 ? 10.351 -6.938 -37.609 1.00 95.00 255 ILE A O 1
ATOM 1892 N N . ALA A 1 256 ? 8.817 -5.600 -36.663 1.00 94.38 256 ALA A N 1
ATOM 1893 C CA . ALA A 1 256 ? 7.809 -5.798 -37.700 1.00 94.38 256 ALA A CA 1
ATOM 1894 C C . ALA A 1 256 ? 8.321 -5.386 -39.088 1.00 94.38 256 ALA A C 1
ATOM 1896 O O . ALA A 1 256 ? 8.104 -6.098 -40.070 1.00 94.38 256 ALA A O 1
ATOM 1897 N N . ARG A 1 257 ? 9.034 -4.259 -39.176 1.00 94.62 257 ARG A N 1
ATOM 1898 C CA . ARG A 1 257 ? 9.604 -3.767 -40.432 1.00 94.62 257 ARG A CA 1
ATOM 1899 C C . ARG A 1 257 ? 10.773 -4.614 -40.932 1.00 94.62 257 ARG A C 1
ATOM 1901 O O . ARG A 1 257 ? 10.907 -4.792 -42.141 1.00 94.62 257 ARG A O 1
ATOM 1908 N N . ALA A 1 258 ? 11.605 -5.134 -40.032 1.00 93.88 258 ALA A N 1
ATOM 1909 C CA . ALA A 1 258 ? 12.718 -6.016 -40.378 1.00 93.88 258 ALA A CA 1
ATOM 1910 C C . ALA A 1 258 ? 12.235 -7.365 -40.944 1.00 93.88 258 ALA A C 1
ATOM 1912 O O . ALA A 1 258 ? 12.949 -8.018 -41.711 1.00 93.88 258 ALA A O 1
ATOM 1913 N N . GLY A 1 259 ? 11.010 -7.781 -40.604 1.00 90.69 259 GLY A N 1
ATOM 1914 C CA . GLY A 1 259 ? 10.436 -9.047 -41.043 1.00 90.69 259 GLY A CA 1
ATOM 1915 C C . GLY A 1 259 ? 11.245 -10.223 -40.499 1.00 90.69 259 GLY A C 1
ATOM 1916 O O . GLY A 1 259 ? 11.290 -10.445 -39.295 1.00 90.69 259 GLY A O 1
ATOM 1917 N N . ASN A 1 260 ? 11.894 -10.979 -41.387 1.00 88.44 260 ASN A N 1
ATOM 1918 C CA . ASN A 1 260 ? 12.761 -12.099 -40.999 1.00 88.44 260 ASN A CA 1
ATOM 1919 C C . ASN A 1 260 ? 14.231 -11.695 -40.799 1.00 88.44 260 ASN A C 1
ATOM 1921 O O . ASN A 1 260 ? 15.045 -12.551 -40.450 1.00 88.44 260 ASN A O 1
ATOM 1925 N N . ALA A 1 261 ? 14.602 -10.442 -41.084 1.00 91.69 261 ALA A N 1
ATOM 1926 C CA . ALA A 1 261 ? 15.967 -9.983 -40.868 1.00 91.69 261 ALA A CA 1
ATOM 1927 C C . ALA A 1 261 ? 16.254 -9.870 -39.359 1.00 91.69 261 ALA A C 1
ATOM 1929 O O . ALA A 1 261 ? 15.389 -9.407 -38.612 1.00 91.69 261 ALA A O 1
ATOM 1930 N N . PRO A 1 262 ? 17.449 -10.278 -38.898 1.00 92.50 262 PRO A N 1
ATOM 1931 C CA . PRO A 1 262 ? 17.786 -10.213 -37.486 1.00 92.50 262 PRO A CA 1
ATOM 1932 C C . PRO A 1 262 ? 17.889 -8.759 -37.024 1.00 92.50 262 PRO A C 1
ATOM 1934 O O . PRO A 1 262 ? 18.548 -7.928 -37.650 1.00 92.50 262 PRO A O 1
ATOM 1937 N N . VAL A 1 263 ? 17.253 -8.472 -35.892 1.00 96.88 263 VAL A N 1
ATOM 1938 C CA . VAL A 1 263 ? 17.393 -7.214 -35.158 1.00 96.88 263 VAL A CA 1
ATOM 1939 C C . VAL A 1 263 ? 18.146 -7.546 -33.884 1.00 96.88 263 VAL A C 1
ATOM 1941 O O . VAL A 1 263 ? 17.690 -8.398 -33.130 1.00 96.88 263 VAL A O 1
ATOM 1944 N N . ALA A 1 264 ? 19.299 -6.927 -33.653 1.00 97.69 264 ALA A N 1
ATOM 1945 C CA . ALA A 1 264 ? 20.141 -7.217 -32.498 1.00 97.69 264 ALA A CA 1
ATOM 1946 C C . ALA A 1 264 ? 20.259 -6.008 -31.578 1.00 97.69 264 ALA A C 1
ATOM 1948 O O . ALA A 1 264 ? 20.144 -4.862 -32.012 1.00 97.69 264 ALA A O 1
ATOM 1949 N N . ALA A 1 265 ? 20.513 -6.276 -30.305 1.00 98.12 265 ALA A N 1
ATOM 1950 C CA . ALA A 1 265 ? 20.769 -5.244 -29.320 1.00 98.12 265 ALA A CA 1
ATOM 1951 C C . ALA A 1 265 ? 21.917 -5.628 -28.393 1.00 98.12 265 ALA A C 1
ATOM 1953 O O . ALA A 1 265 ? 22.235 -6.809 -28.224 1.00 98.12 265 ALA A O 1
ATOM 1954 N N . ARG A 1 266 ? 22.506 -4.608 -27.773 1.00 98.12 266 ARG A N 1
ATOM 1955 C CA . ARG A 1 266 ? 23.485 -4.720 -26.699 1.00 98.12 266 ARG A CA 1
ATOM 1956 C C . ARG A 1 266 ? 22.853 -4.265 -25.386 1.00 98.12 266 ARG A C 1
ATOM 1958 O O . ARG A 1 266 ? 22.312 -3.164 -25.309 1.00 98.12 266 ARG A O 1
ATOM 1965 N N . LEU A 1 267 ? 22.950 -5.106 -24.363 1.00 98.38 267 LEU A N 1
ATOM 1966 C CA . LEU A 1 267 ? 22.562 -4.809 -22.987 1.00 98.38 267 LEU A CA 1
ATOM 1967 C C . LEU A 1 267 ? 23.801 -4.825 -22.093 1.00 98.38 267 LEU A C 1
ATOM 1969 O O . LEU A 1 267 ? 24.586 -5.774 -22.138 1.00 98.38 267 LEU A O 1
ATOM 1973 N N . GLN A 1 268 ? 23.940 -3.809 -21.249 1.00 97.69 268 GLN A N 1
ATOM 1974 C CA . GLN A 1 268 ? 24.916 -3.769 -20.164 1.00 97.69 268 GLN A CA 1
ATOM 1975 C C . GLN A 1 268 ? 24.171 -3.541 -18.852 1.00 97.69 268 GLN A C 1
ATOM 1977 O O . GLN A 1 268 ? 23.307 -2.673 -18.777 1.00 97.69 268 GLN A O 1
ATOM 1982 N N . LEU A 1 269 ? 24.514 -4.297 -17.814 1.00 97.25 269 LEU A N 1
ATOM 1983 C CA . LEU A 1 269 ? 24.072 -4.064 -16.444 1.00 97.25 269 LEU A CA 1
ATOM 1984 C C . LEU A 1 269 ? 25.204 -4.412 -15.492 1.00 97.25 269 LEU A C 1
ATOM 1986 O O . LEU A 1 269 ? 25.676 -5.549 -15.483 1.00 97.25 269 LEU A O 1
ATOM 1990 N N . THR A 1 270 ? 25.589 -3.455 -14.655 1.00 96.44 270 THR A N 1
ATOM 1991 C CA . THR A 1 270 ? 26.433 -3.716 -13.489 1.00 96.44 270 THR A CA 1
ATOM 1992 C C . THR A 1 270 ? 25.655 -3.439 -12.214 1.00 96.44 270 THR A C 1
ATOM 1994 O O . THR A 1 270 ? 24.802 -2.554 -12.174 1.00 96.44 270 THR A O 1
ATOM 1997 N N . ASN A 1 271 ? 25.953 -4.204 -11.168 1.00 94.94 271 ASN A N 1
ATOM 1998 C CA . ASN A 1 271 ? 25.291 -4.089 -9.877 1.00 94.94 271 ASN A CA 1
ATOM 1999 C C . ASN A 1 271 ? 26.304 -3.766 -8.780 1.00 94.94 271 ASN A C 1
ATOM 2001 O O . ASN A 1 271 ? 27.458 -4.190 -8.838 1.00 94.94 271 ASN A O 1
ATOM 2005 N N . VAL A 1 272 ? 25.826 -3.094 -7.740 1.00 93.00 272 VAL A N 1
ATOM 2006 C CA . VAL A 1 272 ? 26.517 -2.917 -6.463 1.00 93.00 272 VAL A CA 1
ATOM 2007 C C . VAL A 1 272 ? 25.688 -3.564 -5.358 1.00 93.00 272 VAL A C 1
ATOM 2009 O O . VAL A 1 272 ? 24.460 -3.538 -5.408 1.00 93.00 272 VAL A O 1
ATOM 2012 N N . THR A 1 273 ? 26.347 -4.155 -4.363 1.00 93.56 273 THR A N 1
ATOM 2013 C CA . THR A 1 273 ? 25.677 -4.698 -3.176 1.00 93.56 273 THR A CA 1
ATOM 2014 C C . THR A 1 273 ? 26.119 -3.935 -1.937 1.00 93.56 273 THR A C 1
ATOM 2016 O O . THR A 1 273 ? 27.314 -3.788 -1.688 1.00 93.56 273 THR A O 1
ATOM 2019 N N . GLU A 1 274 ? 25.151 -3.476 -1.151 1.00 92.44 274 GLU A N 1
ATOM 2020 C CA . GLU A 1 274 ? 25.355 -2.641 0.032 1.00 92.44 274 GLU A CA 1
ATOM 2021 C C . GLU A 1 274 ? 24.668 -3.250 1.261 1.00 92.44 274 GLU A C 1
ATOM 2023 O O . GLU A 1 274 ? 23.655 -3.940 1.151 1.00 92.44 274 GLU A O 1
ATOM 2028 N N . THR A 1 275 ? 25.198 -2.965 2.452 1.00 93.88 275 THR A N 1
ATOM 2029 C CA . THR A 1 275 ? 24.628 -3.380 3.752 1.00 93.88 275 THR A CA 1
ATOM 2030 C C . THR A 1 275 ? 24.521 -2.201 4.720 1.00 93.88 275 THR A C 1
ATOM 2032 O O . THR A 1 275 ? 24.622 -2.368 5.936 1.00 93.88 275 THR A O 1
ATOM 2035 N N . ASN A 1 276 ? 24.405 -0.984 4.186 1.00 95.06 276 ASN A N 1
ATOM 2036 C CA . ASN A 1 276 ? 24.318 0.224 4.998 1.00 95.06 276 ASN A CA 1
ATOM 2037 C C . ASN A 1 276 ? 23.064 0.162 5.893 1.00 95.06 276 ASN A C 1
ATOM 2039 O O . ASN A 1 276 ? 21.997 -0.211 5.400 1.00 95.06 276 ASN A O 1
ATOM 2043 N N . PRO A 1 277 ? 23.164 0.501 7.191 1.00 96.62 277 PRO A N 1
ATOM 2044 C CA . PRO A 1 277 ? 22.009 0.492 8.080 1.00 96.62 277 PRO A CA 1
ATOM 2045 C C . PRO A 1 277 ? 21.046 1.642 7.755 1.00 96.62 277 PRO A C 1
ATOM 2047 O O . PRO A 1 277 ? 21.473 2.699 7.288 1.00 96.62 277 PRO A O 1
ATOM 2050 N N . THR A 1 278 ? 19.769 1.445 8.075 1.00 97.12 278 THR A N 1
ATOM 2051 C CA . THR A 1 278 ? 18.731 2.495 8.117 1.00 97.12 278 THR A CA 1
ATOM 2052 C C . THR A 1 278 ? 18.412 2.838 9.580 1.00 97.12 278 THR A C 1
ATOM 2054 O O . THR A 1 278 ? 19.086 2.366 10.504 1.00 97.12 278 THR A O 1
ATOM 2057 N N . SER A 1 279 ? 17.389 3.653 9.827 1.00 97.44 279 SER A N 1
ATOM 2058 C CA . SER A 1 279 ? 16.896 3.939 11.171 1.00 97.44 279 SER A CA 1
ATOM 2059 C C . SER A 1 279 ? 15.380 4.008 11.250 1.00 97.44 279 SER A C 1
ATOM 2061 O O . SER A 1 279 ? 14.730 4.471 10.321 1.00 97.44 279 SER A O 1
ATOM 2063 N N . ASN A 1 280 ? 14.825 3.628 12.398 1.00 98.19 280 ASN A N 1
ATOM 2064 C CA . ASN A 1 280 ? 13.476 4.026 12.780 1.00 98.19 280 ASN A CA 1
ATOM 2065 C C . ASN A 1 280 ? 13.539 5.351 13.548 1.00 98.19 280 ASN A C 1
ATOM 2067 O O . ASN A 1 280 ? 14.457 5.560 14.343 1.00 98.19 280 ASN A O 1
ATOM 2071 N N . VAL A 1 281 ? 12.545 6.217 13.373 1.00 98.56 281 VAL A N 1
ATOM 2072 C CA . VAL A 1 281 ? 12.359 7.424 14.190 1.00 98.56 281 VAL A CA 1
ATOM 2073 C C . VAL A 1 281 ? 11.073 7.276 14.987 1.00 98.56 281 VAL A C 1
ATOM 2075 O O . VAL A 1 281 ? 10.014 7.050 14.412 1.00 98.56 281 VAL A O 1
ATOM 2078 N N . ILE A 1 282 ? 11.162 7.389 16.309 1.00 98.12 282 ILE A N 1
ATOM 2079 C CA . ILE A 1 282 ? 10.061 7.090 17.229 1.00 98.12 282 ILE A CA 1
ATOM 2080 C C . ILE A 1 282 ? 9.742 8.343 18.033 1.00 98.12 282 ILE A C 1
ATOM 2082 O O . ILE A 1 282 ? 10.581 8.805 18.799 1.00 98.12 282 ILE A O 1
ATOM 2086 N N . GLY A 1 283 ? 8.535 8.876 17.885 1.00 98.31 283 GLY A N 1
ATOM 2087 C CA . GLY A 1 283 ? 7.968 9.905 18.750 1.00 98.31 283 GLY A CA 1
ATOM 2088 C C . GLY A 1 283 ? 6.998 9.301 19.762 1.00 98.31 283 GLY A C 1
ATOM 2089 O O . GLY A 1 283 ? 6.182 8.454 19.405 1.00 98.31 283 GLY A O 1
ATOM 2090 N N . VAL A 1 284 ? 7.062 9.743 21.016 1.00 97.75 284 VAL A N 1
ATOM 2091 C CA . VAL A 1 284 ? 6.204 9.262 22.105 1.00 97.75 284 VAL A CA 1
ATOM 2092 C C . VAL A 1 284 ? 5.401 10.418 22.689 1.00 97.75 284 VAL A C 1
ATOM 2094 O O . VAL A 1 284 ? 5.962 11.373 23.230 1.00 97.75 284 VAL A O 1
ATOM 2097 N N . VAL A 1 285 ? 4.073 10.305 22.631 1.00 97.38 285 VAL A N 1
ATOM 2098 C CA . VAL A 1 285 ? 3.153 11.177 23.371 1.00 97.38 285 VAL A CA 1
ATOM 2099 C C . VAL A 1 285 ? 2.557 10.377 24.524 1.00 97.38 285 VAL A C 1
ATOM 2101 O O . VAL A 1 285 ? 1.787 9.439 24.313 1.00 97.38 285 VAL A O 1
ATOM 2104 N N . ALA A 1 286 ? 2.952 10.726 25.749 1.00 96.56 286 ALA A N 1
ATOM 2105 C CA . ALA A 1 286 ? 2.559 10.002 26.953 1.00 96.56 286 ALA A CA 1
ATOM 2106 C C . ALA A 1 286 ? 1.047 10.093 27.207 1.00 96.56 286 ALA A C 1
ATOM 2108 O O . ALA A 1 286 ? 0.460 11.177 27.164 1.00 96.56 286 ALA A O 1
ATOM 2109 N N . GLY A 1 287 ? 0.437 8.945 27.499 1.00 95.62 287 GLY A N 1
ATOM 2110 C CA . GLY A 1 287 ? -0.952 8.863 27.934 1.00 95.62 287 GLY A CA 1
ATOM 2111 C C . GLY A 1 287 ? -1.102 8.777 29.450 1.00 95.62 287 GLY A C 1
ATOM 2112 O O . GLY A 1 287 ? -0.127 8.776 30.200 1.00 95.62 287 GLY A O 1
ATOM 2113 N N . THR A 1 288 ? -2.347 8.668 29.911 1.00 95.69 288 THR A N 1
ATOM 2114 C CA . THR A 1 288 ? -2.677 8.500 31.338 1.00 95.69 288 THR A CA 1
ATOM 2115 C C . THR A 1 288 ? -2.706 7.043 31.811 1.00 95.69 288 THR A C 1
ATOM 2117 O O . THR A 1 288 ? -2.908 6.796 32.998 1.00 95.69 288 THR A O 1
ATOM 2120 N N . SER A 1 289 ? -2.571 6.077 30.902 1.00 94.50 289 SER A N 1
ATOM 2121 C CA . SER A 1 289 ? -2.539 4.634 31.182 1.00 94.50 289 SER A CA 1
ATOM 2122 C C . SER A 1 289 ? -1.244 3.996 30.678 1.00 94.50 289 SER A C 1
ATOM 2124 O O . SER A 1 289 ? -0.466 4.625 29.961 1.00 94.50 289 SER A O 1
ATOM 2126 N N . ASP A 1 290 ? -1.028 2.729 31.028 1.00 93.69 290 ASP A N 1
ATOM 2127 C CA . ASP A 1 290 ? 0.070 1.899 30.527 1.00 93.69 290 ASP A CA 1
ATOM 2128 C C . ASP A 1 290 ? -0.275 1.156 29.218 1.00 93.69 290 ASP A C 1
ATOM 2130 O O . ASP A 1 290 ? 0.445 0.242 28.819 1.00 93.69 290 ASP A O 1
ATOM 2134 N N . GLU A 1 291 ? -1.369 1.545 28.556 1.00 95.88 291 GLU A N 1
ATOM 2135 C CA . GLU A 1 291 ? -1.825 1.029 27.262 1.00 95.88 291 GLU A CA 1
ATOM 2136 C C . GLU A 1 291 ? -1.263 1.865 26.094 1.00 95.88 291 GLU A C 1
ATOM 2138 O O . GLU A 1 291 ? -0.937 3.045 26.260 1.00 95.88 291 GLU A O 1
ATOM 2143 N N . TYR A 1 292 ? -1.208 1.285 24.890 1.00 96.12 292 TYR A N 1
ATOM 2144 C CA . TYR A 1 292 ? -0.579 1.899 23.714 1.00 96.12 292 TYR A CA 1
ATOM 2145 C C . TYR A 1 292 ? -1.494 1.958 22.489 1.00 96.12 292 TYR A C 1
ATOM 2147 O O . TYR A 1 292 ? -2.288 1.050 22.236 1.00 96.12 292 TYR A O 1
ATOM 2155 N N . ALA A 1 293 ? -1.314 3.003 21.685 1.00 96.81 293 ALA A N 1
ATOM 2156 C CA . ALA A 1 293 ? -1.701 3.049 20.280 1.00 96.81 293 ALA A CA 1
ATOM 2157 C C . ALA A 1 293 ? -0.447 3.361 19.455 1.00 96.81 293 ALA A C 1
ATOM 2159 O O . ALA A 1 293 ? 0.339 4.231 19.827 1.00 96.81 293 ALA A O 1
ATOM 2160 N N . ILE A 1 294 ? -0.222 2.635 18.365 1.00 97.44 294 ILE A N 1
ATOM 2161 C CA . ILE A 1 294 ? 0.969 2.798 17.526 1.00 97.44 294 ILE A CA 1
ATOM 2162 C C . ILE A 1 294 ? 0.511 3.264 16.149 1.00 97.44 294 ILE A C 1
ATOM 2164 O O . ILE A 1 294 ? -0.389 2.667 15.572 1.00 97.44 294 ILE A O 1
ATOM 2168 N N . VAL A 1 295 ? 1.123 4.315 15.622 1.00 98.38 295 VAL A N 1
ATOM 2169 C CA . VAL A 1 295 ? 0.951 4.779 14.246 1.00 98.38 295 VAL A CA 1
ATOM 2170 C C . VAL A 1 295 ? 2.283 4.600 13.542 1.00 98.38 295 VAL A C 1
ATOM 2172 O O . VAL A 1 295 ? 3.294 5.116 14.017 1.00 98.38 295 VAL A O 1
ATOM 2175 N N . ILE A 1 296 ? 2.292 3.863 12.437 1.00 98.00 296 ILE A N 1
ATOM 2176 C CA . ILE A 1 296 ? 3.500 3.597 11.659 1.00 98.00 296 ILE A CA 1
ATOM 2177 C C . ILE A 1 296 ? 3.362 4.145 10.238 1.00 98.00 296 ILE A C 1
ATOM 2179 O O . ILE A 1 296 ? 2.259 4.179 9.690 1.00 98.00 296 ILE A O 1
ATOM 2183 N N . ALA A 1 297 ? 4.481 4.570 9.661 1.00 98.25 297 ALA A N 1
ATOM 2184 C CA . ALA A 1 297 ? 4.616 4.914 8.249 1.00 98.25 297 ALA A CA 1
ATOM 2185 C C . ALA A 1 297 ? 6.079 4.722 7.839 1.00 98.25 297 ALA A C 1
ATOM 2187 O O . ALA A 1 297 ? 6.966 5.238 8.517 1.00 98.25 297 ALA A O 1
ATOM 2188 N N . HIS A 1 298 ? 6.362 4.016 6.748 1.00 98.06 298 HIS A N 1
ATOM 2189 C CA . HIS A 1 298 ? 7.753 3.891 6.310 1.00 98.06 298 HIS A CA 1
ATOM 2190 C C . HIS A 1 298 ? 8.245 5.162 5.614 1.00 98.06 298 HIS A C 1
ATOM 2192 O O . HIS A 1 298 ? 7.471 5.831 4.928 1.00 98.06 298 HIS A O 1
ATOM 2198 N N . HIS A 1 299 ? 9.520 5.507 5.806 1.00 98.00 299 HIS A N 1
ATOM 2199 C CA . HIS A 1 299 ? 10.104 6.746 5.271 1.00 98.00 299 HIS A CA 1
ATOM 2200 C C . HIS A 1 299 ? 11.028 6.540 4.068 1.00 98.00 299 HIS A C 1
ATOM 2202 O O . HIS A 1 299 ? 11.248 7.494 3.308 1.00 98.00 299 HIS A O 1
ATOM 2208 N N . ASP A 1 300 ? 11.509 5.309 3.853 1.00 96.81 300 ASP A N 1
ATOM 2209 C CA . ASP A 1 300 ? 12.257 4.967 2.649 1.00 96.81 300 ASP A CA 1
ATOM 2210 C C . ASP A 1 300 ? 11.356 4.980 1.414 1.00 96.81 300 ASP A C 1
ATOM 2212 O O . ASP A 1 300 ? 10.158 4.700 1.492 1.00 96.81 300 ASP A O 1
ATOM 2216 N N . ALA A 1 301 ? 11.940 5.370 0.283 1.00 95.56 301 ALA A N 1
ATOM 2217 C CA . ALA A 1 301 ? 11.246 5.467 -0.992 1.00 95.56 301 ALA A CA 1
ATOM 2218 C C . ALA A 1 301 ? 12.184 5.388 -2.195 1.00 95.56 301 ALA A C 1
ATOM 2220 O O . ALA A 1 301 ? 13.356 5.775 -2.123 1.00 95.56 301 ALA A O 1
ATOM 2221 N N . TYR A 1 302 ? 11.625 4.959 -3.326 1.00 94.19 302 TYR A N 1
ATOM 2222 C CA . TYR A 1 302 ? 12.248 5.081 -4.641 1.00 94.19 302 TYR A CA 1
ATOM 2223 C C . TYR A 1 302 ? 11.824 6.379 -5.326 1.00 94.19 302 TYR A C 1
ATOM 2225 O O . TYR A 1 302 ? 10.675 6.804 -5.211 1.00 94.19 302 TYR A O 1
ATOM 2233 N N . PHE A 1 303 ? 12.741 6.969 -6.092 1.00 94.94 303 PHE A N 1
ATOM 2234 C CA . PHE A 1 303 ? 12.505 8.175 -6.884 1.00 94.94 303 PHE A CA 1
ATOM 2235 C C . PHE A 1 303 ? 11.931 9.314 -6.018 1.00 94.94 303 PHE A C 1
ATOM 2237 O O . PHE A 1 303 ? 12.424 9.581 -4.918 1.00 94.94 303 PHE A O 1
ATOM 2244 N N . HIS A 1 304 ? 10.887 9.990 -6.499 1.00 95.50 304 HIS A N 1
ATOM 2245 C CA . HIS A 1 304 ? 10.153 11.013 -5.758 1.00 95.50 304 HIS A CA 1
ATOM 2246 C C . HIS A 1 304 ? 9.532 10.453 -4.466 1.00 95.50 304 HIS A C 1
ATOM 2248 O O . HIS A 1 304 ? 9.743 11.013 -3.384 1.00 95.50 304 HIS A O 1
ATOM 2254 N N . GLY A 1 305 ? 8.804 9.335 -4.569 1.00 95.94 305 GLY A N 1
ATOM 2255 C CA . GLY A 1 305 ? 8.143 8.688 -3.438 1.00 95.94 305 GLY A CA 1
ATOM 2256 C C . GLY A 1 305 ? 7.120 9.585 -2.747 1.00 95.94 305 GLY A C 1
ATOM 2257 O O . GLY A 1 305 ? 7.109 9.654 -1.511 1.00 95.94 305 GLY A O 1
ATOM 2258 N N . ALA A 1 306 ? 6.370 10.380 -3.517 1.00 97.06 306 ALA A N 1
ATOM 2259 C CA . ALA A 1 306 ? 5.439 11.359 -2.973 1.00 97.06 306 ALA A CA 1
ATOM 2260 C C . ALA A 1 306 ? 4.257 10.669 -2.283 1.00 97.06 306 ALA A C 1
ATOM 2262 O O . ALA A 1 306 ? 3.921 10.996 -1.141 1.00 97.06 306 ALA A O 1
ATOM 2263 N N . ASN A 1 307 ? 3.648 9.680 -2.935 1.00 95.75 307 ASN A N 1
ATOM 2264 C CA . ASN A 1 307 ? 2.601 8.879 -2.327 1.00 95.75 307 ASN A CA 1
ATOM 2265 C C . ASN A 1 307 ? 3.146 7.635 -1.616 1.00 95.75 307 ASN A C 1
ATOM 2267 O O . ASN A 1 307 ? 2.611 7.330 -0.550 1.00 95.75 307 ASN A O 1
ATOM 2271 N N . ASP A 1 308 ? 4.207 6.998 -2.138 1.00 94.88 308 ASP A N 1
ATOM 2272 C CA . ASP A 1 308 ? 4.932 5.860 -1.536 1.00 94.88 308 ASP A CA 1
ATOM 2273 C C . ASP A 1 308 ? 6.316 6.287 -0.985 1.00 94.88 308 ASP A C 1
ATOM 2275 O O . ASP A 1 308 ? 7.332 6.219 -1.671 1.00 94.88 308 ASP A O 1
ATOM 2279 N N . ASN A 1 309 ? 6.442 6.764 0.255 1.00 97.12 309 ASN A N 1
ATOM 2280 C CA . ASN A 1 309 ? 5.379 6.943 1.245 1.00 97.12 309 ASN A CA 1
ATOM 2281 C C . ASN A 1 309 ? 5.460 8.275 2.004 1.00 97.12 309 ASN A C 1
ATOM 2283 O O . ASN A 1 309 ? 5.131 8.363 3.189 1.00 97.12 309 ASN A O 1
ATOM 2287 N N . ALA A 1 310 ? 5.861 9.355 1.320 1.00 98.62 310 ALA A N 1
ATOM 2288 C CA . ALA A 1 310 ? 5.857 10.682 1.939 1.00 98.62 310 ALA A CA 1
ATOM 2289 C C . ALA A 1 310 ? 4.448 11.100 2.406 1.00 98.62 310 ALA A C 1
ATOM 2291 O O . ALA A 1 310 ? 4.322 11.744 3.451 1.00 98.62 310 ALA A O 1
ATOM 2292 N N . SER A 1 311 ? 3.393 10.676 1.695 1.00 98.31 311 SER A N 1
ATOM 2293 C CA . SER A 1 311 ? 1.989 10.865 2.086 1.00 98.31 311 SER A CA 1
ATOM 2294 C C . SER A 1 311 ? 1.664 10.260 3.460 1.00 98.31 311 SER A C 1
ATOM 2296 O O . SER A 1 311 ? 1.060 10.925 4.306 1.00 98.31 311 SER A O 1
ATOM 2298 N N . GLY A 1 312 ? 2.101 9.023 3.713 1.00 98.25 312 GLY A N 1
ATOM 2299 C CA . GLY A 1 312 ? 1.900 8.323 4.977 1.00 98.25 312 GLY A CA 1
ATOM 2300 C C . GLY A 1 312 ? 2.688 8.948 6.123 1.00 98.25 312 GLY A C 1
ATOM 2301 O O . GLY A 1 312 ? 2.139 9.178 7.202 1.00 98.25 312 GLY A O 1
ATOM 2302 N N . VAL A 1 313 ? 3.950 9.315 5.876 1.00 98.81 313 VAL A N 1
ATOM 2303 C CA . VAL A 1 313 ? 4.782 10.032 6.856 1.00 98.81 313 VAL A CA 1
ATOM 2304 C C . VAL A 1 313 ? 4.174 11.392 7.208 1.00 98.81 313 VAL A C 1
ATOM 2306 O O . VAL A 1 313 ? 4.125 11.753 8.384 1.00 98.81 313 VAL A O 1
ATOM 2309 N N . ALA A 1 314 ? 3.658 12.134 6.223 1.00 98.88 314 ALA A N 1
ATOM 2310 C CA . ALA A 1 314 ? 2.979 13.406 6.460 1.00 98.88 314 ALA A CA 1
ATOM 2311 C C . ALA A 1 314 ? 1.729 13.223 7.333 1.00 98.88 314 ALA A C 1
ATOM 2313 O O . ALA A 1 314 ? 1.546 13.963 8.300 1.00 98.88 314 ALA A O 1
ATOM 2314 N N . ALA A 1 315 ? 0.909 12.202 7.056 1.00 98.75 315 ALA A N 1
ATOM 2315 C CA . ALA A 1 315 ? -0.238 11.858 7.893 1.00 98.75 315 ALA A CA 1
ATOM 2316 C C . ALA A 1 315 ? 0.188 11.498 9.329 1.00 98.75 315 ALA A C 1
ATOM 2318 O O . ALA A 1 315 ? -0.393 12.005 10.288 1.00 98.75 315 ALA A O 1
ATOM 2319 N N . MET A 1 316 ? 1.239 10.687 9.501 1.00 98.81 316 MET A N 1
ATOM 2320 C CA . MET A 1 316 ? 1.783 10.333 10.818 1.00 98.81 316 MET A CA 1
ATOM 2321 C C . MET A 1 316 ? 2.263 11.572 11.595 1.00 98.81 316 MET A C 1
ATOM 2323 O O . MET A 1 316 ? 1.926 11.726 12.768 1.00 98.81 316 MET A O 1
ATOM 2327 N N . LEU A 1 317 ? 3.014 12.473 10.955 1.00 98.88 317 LEU A N 1
ATOM 2328 C CA . LEU A 1 317 ? 3.486 13.723 11.563 1.00 98.88 317 LEU A CA 1
ATOM 2329 C C . LEU A 1 317 ? 2.323 14.660 11.928 1.00 98.88 317 LEU A C 1
ATOM 2331 O O . LEU A 1 317 ? 2.321 15.249 13.011 1.00 98.88 317 LEU A O 1
ATOM 2335 N N . GLY A 1 318 ? 1.308 14.755 11.065 1.00 98.62 318 GLY A N 1
ATOM 2336 C CA . GLY A 1 318 ? 0.080 15.499 11.341 1.00 98.62 318 GLY A CA 1
ATOM 2337 C C . GLY A 1 318 ? -0.681 14.950 12.548 1.00 98.62 318 GLY A C 1
ATOM 2338 O O . GLY A 1 318 ? -1.098 15.717 13.415 1.00 98.62 318 GLY A O 1
ATOM 2339 N N . LEU A 1 319 ? -0.798 13.623 12.661 1.00 98.62 319 LEU A N 1
ATOM 2340 C CA . LEU A 1 319 ? -1.383 12.965 13.832 1.00 98.62 319 LEU A CA 1
ATOM 2341 C C . LEU A 1 319 ? -0.556 13.209 15.100 1.00 98.62 319 LEU A C 1
ATOM 2343 O O . LEU A 1 319 ? -1.134 13.478 16.152 1.00 98.62 319 LEU A O 1
ATOM 2347 N N . ALA A 1 320 ? 0.775 13.166 15.005 1.00 98.50 320 ALA A N 1
ATOM 2348 C CA . ALA A 1 320 ? 1.661 13.443 16.132 1.00 98.50 320 ALA A CA 1
ATOM 2349 C C . ALA A 1 320 ? 1.443 14.857 16.682 1.00 98.50 320 ALA A C 1
ATOM 2351 O O . ALA A 1 320 ? 1.201 15.018 17.879 1.00 98.50 320 ALA A O 1
ATOM 2352 N N . LYS A 1 321 ? 1.425 15.866 15.800 1.00 98.31 321 LYS A N 1
ATOM 2353 C CA . LYS A 1 321 ? 1.105 17.257 16.152 1.00 98.31 321 LYS A CA 1
ATOM 2354 C C . LYS A 1 321 ? -0.297 17.384 16.748 1.00 98.31 321 LYS A C 1
ATOM 2356 O O . LYS A 1 321 ? -0.470 18.015 17.792 1.00 98.31 321 LYS A O 1
ATOM 2361 N N . HIS A 1 322 ? -1.289 16.759 16.117 1.00 97.56 322 HIS A N 1
ATOM 2362 C CA . HIS A 1 322 ? -2.673 16.791 16.578 1.00 97.56 322 HIS A CA 1
ATOM 2363 C C . HIS A 1 322 ? -2.801 16.263 18.012 1.00 97.56 322 HIS A C 1
ATOM 2365 O O . HIS A 1 322 ? -3.389 16.921 18.866 1.00 97.56 322 HIS A O 1
ATOM 2371 N N . VAL A 1 323 ? -2.213 15.100 18.309 1.00 96.94 323 VAL A N 1
ATOM 2372 C CA . VAL A 1 323 ? -2.291 14.482 19.639 1.00 96.94 323 VAL A CA 1
ATOM 2373 C C . VAL A 1 323 ? -1.455 15.250 20.667 1.00 96.94 323 VAL A C 1
ATOM 2375 O O . VAL A 1 323 ? -1.943 15.484 21.773 1.00 96.94 323 VAL A O 1
ATOM 2378 N N . ALA A 1 324 ? -0.245 15.694 20.312 1.00 96.56 324 ALA A N 1
ATOM 2379 C CA . ALA A 1 324 ? 0.642 16.441 21.208 1.00 96.56 324 ALA A CA 1
ATOM 2380 C C . ALA A 1 324 ? 0.103 17.836 21.580 1.00 96.56 324 ALA A C 1
ATOM 2382 O O . ALA A 1 324 ? 0.371 18.327 22.673 1.00 96.56 324 ALA A O 1
ATOM 2383 N N . SER A 1 325 ? -0.689 18.466 20.706 1.00 94.56 325 SER A N 1
ATOM 2384 C CA . SER A 1 325 ? -1.267 19.795 20.954 1.00 94.56 325 SER A CA 1
ATOM 2385 C C . SER A 1 325 ? -2.505 19.791 21.865 1.00 94.56 325 SER A C 1
ATOM 2387 O O . SER A 1 325 ? -2.990 20.854 22.273 1.00 94.56 325 SER A O 1
ATOM 2389 N N . ARG A 1 326 ? -3.045 18.611 22.204 1.00 91.69 326 ARG A N 1
ATOM 2390 C CA . ARG A 1 326 ? -4.246 18.498 23.040 1.00 91.69 326 ARG A CA 1
ATOM 2391 C C . ARG A 1 326 ? -3.974 19.004 24.456 1.00 91.69 326 ARG A C 1
ATOM 2393 O O . ARG A 1 326 ? -2.978 18.667 25.084 1.00 91.69 326 ARG A O 1
ATOM 2400 N N . LYS A 1 327 ? -4.935 19.753 25.009 1.00 88.69 327 LYS A N 1
ATOM 2401 C CA . LYS A 1 327 ? -4.875 20.226 26.406 1.00 88.69 327 LYS A CA 1
ATOM 2402 C C . LYS A 1 327 ? -4.901 19.083 27.421 1.00 88.69 327 LYS A C 1
ATOM 2404 O O . LYS A 1 327 ? -4.288 19.194 28.477 1.00 88.69 327 LYS A O 1
ATOM 2409 N N . ALA A 1 328 ? -5.663 18.031 27.125 1.00 90.88 328 ALA A N 1
ATOM 2410 C CA . ALA A 1 328 ? -5.729 16.830 27.942 1.00 90.88 328 ALA A CA 1
ATOM 2411 C C . ALA A 1 328 ? -4.900 15.724 27.272 1.00 90.88 328 ALA A C 1
ATOM 2413 O O . ALA A 1 328 ? -5.074 15.511 26.066 1.00 90.88 328 ALA A O 1
ATOM 2414 N N . PRO A 1 329 ? -4.039 15.018 28.024 1.00 90.94 329 PRO A N 1
ATOM 2415 C CA . PRO A 1 329 ? -3.296 13.890 27.479 1.00 90.94 329 PRO A CA 1
ATOM 2416 C C . PRO A 1 329 ? -4.254 12.784 27.003 1.00 90.94 329 PRO A C 1
ATOM 2418 O O . PRO A 1 329 ? -5.348 12.633 27.563 1.00 90.94 329 PRO A O 1
ATOM 2421 N N . PRO A 1 330 ? -3.871 12.000 25.979 1.00 93.44 330 PRO A N 1
ATOM 2422 C CA . PRO A 1 330 ? -4.646 10.838 25.558 1.00 93.44 330 PRO A CA 1
ATOM 2423 C C . PRO A 1 330 ? -4.723 9.787 26.675 1.00 93.44 330 PRO A C 1
ATOM 2425 O O . PRO A 1 330 ? -3.890 9.744 27.582 1.00 93.44 330 PRO A O 1
ATOM 2428 N N . ARG A 1 331 ? -5.718 8.893 26.605 1.00 94.31 331 ARG A N 1
ATOM 2429 C CA . ARG A 1 331 ? -5.797 7.753 27.535 1.00 94.31 331 ARG A CA 1
ATOM 2430 C C . ARG A 1 331 ? -4.564 6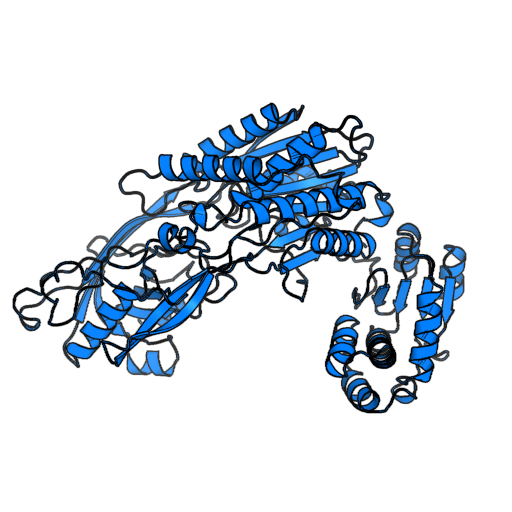.864 27.377 1.00 94.31 331 ARG A C 1
ATOM 2432 O O . ARG A 1 331 ? -3.933 6.499 28.369 1.00 94.31 331 ARG A O 1
ATOM 2439 N N . ARG A 1 332 ? -4.248 6.492 26.139 1.00 95.94 332 ARG A N 1
ATOM 2440 C CA . ARG A 1 332 ? -3.137 5.602 25.787 1.00 95.94 332 ARG A CA 1
ATOM 2441 C C . ARG A 1 332 ? -1.900 6.402 25.446 1.00 95.94 332 ARG A C 1
ATOM 2443 O O . ARG A 1 332 ? -2.005 7.540 25.006 1.00 95.94 332 ARG A O 1
ATOM 2450 N N . THR A 1 333 ? -0.736 5.802 25.623 1.00 96.94 333 THR A N 1
ATOM 2451 C CA . THR A 1 333 ? 0.501 6.351 25.073 1.00 96.94 333 THR A CA 1
ATOM 2452 C C . THR A 1 333 ? 0.505 6.138 23.563 1.00 96.94 333 THR A C 1
ATOM 2454 O O . THR A 1 333 ? 0.323 5.013 23.096 1.00 96.94 333 THR A O 1
ATOM 2457 N N . HIS A 1 334 ? 0.691 7.210 22.793 1.00 97.44 334 HIS A N 1
ATOM 2458 C CA . HIS A 1 334 ? 0.757 7.141 21.332 1.00 97.44 334 HIS A CA 1
ATOM 2459 C C . HIS A 1 334 ? 2.218 7.078 20.888 1.00 97.44 334 HIS A C 1
ATOM 2461 O O . HIS A 1 334 ? 3.014 7.949 21.248 1.00 97.44 334 HIS A O 1
ATOM 2467 N N . LEU A 1 335 ? 2.562 6.046 20.118 1.00 97.25 335 LEU A N 1
ATOM 2468 C CA . LEU A 1 335 ? 3.862 5.901 19.465 1.00 97.25 335 LEU A CA 1
ATOM 2469 C C . LEU A 1 335 ? 3.715 6.247 17.983 1.00 97.25 335 LEU A C 1
ATOM 2471 O O . LEU A 1 335 ? 2.960 5.585 17.279 1.00 97.25 335 LEU A O 1
ATOM 2475 N N . PHE A 1 336 ? 4.450 7.247 17.510 1.00 98.44 336 PHE A N 1
ATOM 2476 C CA . PHE A 1 336 ? 4.536 7.620 16.099 1.00 98.44 336 PHE A CA 1
ATOM 2477 C C . PHE A 1 336 ? 5.872 7.131 15.558 1.00 98.44 336 PHE A C 1
ATOM 2479 O O . PHE A 1 336 ? 6.919 7.631 15.966 1.00 98.44 336 PHE A O 1
ATOM 2486 N N . VAL A 1 337 ? 5.847 6.120 14.697 1.00 98.19 337 VAL A N 1
ATOM 2487 C CA . VAL A 1 337 ? 7.045 5.407 14.260 1.00 98.19 337 VAL A CA 1
ATOM 2488 C C . VAL A 1 337 ? 7.218 5.550 12.757 1.00 98.19 337 VAL A C 1
ATOM 2490 O O . VAL A 1 337 ? 6.508 4.917 11.978 1.00 98.19 337 VAL A O 1
ATOM 2493 N N . ALA A 1 338 ? 8.216 6.331 12.355 1.00 98.50 338 ALA A N 1
ATOM 2494 C CA . ALA A 1 338 ? 8.697 6.297 10.988 1.00 98.50 338 ALA A CA 1
ATOM 2495 C C . ALA A 1 338 ? 9.661 5.120 10.828 1.00 98.50 338 ALA A C 1
ATOM 2497 O O . ALA A 1 338 ? 10.743 5.123 11.421 1.00 98.50 338 ALA A O 1
ATOM 2498 N N . THR A 1 339 ? 9.269 4.105 10.071 1.00 98.19 339 THR A N 1
ATOM 2499 C CA . THR A 1 339 ? 10.032 2.863 9.899 1.00 98.19 339 THR A CA 1
ATOM 2500 C C . THR A 1 339 ? 10.985 2.941 8.706 1.00 98.19 339 THR A C 1
ATOM 2502 O O . THR A 1 339 ? 10.652 3.505 7.668 1.00 98.19 339 THR A O 1
ATOM 2505 N N . GLY A 1 340 ? 12.189 2.386 8.856 1.00 97.19 340 GLY A N 1
ATOM 2506 C CA . GLY A 1 340 ? 13.171 2.294 7.772 1.00 97.19 340 GLY A CA 1
ATOM 2507 C C . GLY A 1 340 ? 13.224 0.908 7.127 1.00 97.19 340 GLY A C 1
ATOM 2508 O O . GLY A 1 340 ? 13.107 -0.119 7.805 1.00 97.19 340 GLY A O 1
ATOM 2509 N N . GLY A 1 341 ? 13.478 0.861 5.820 1.00 95.44 341 GLY A N 1
ATOM 2510 C CA . GLY A 1 341 ? 13.759 -0.377 5.091 1.00 95.44 341 GLY A CA 1
ATOM 2511 C C . GLY A 1 341 ? 12.526 -1.169 4.657 1.00 95.44 341 GLY A C 1
ATOM 2512 O O . GLY A 1 341 ? 12.624 -2.384 4.474 1.00 95.44 341 GLY A O 1
ATOM 2513 N N . HIS A 1 342 ? 11.377 -0.525 4.474 1.00 94.69 342 HIS A N 1
ATOM 2514 C CA . HIS A 1 342 ? 10.175 -1.160 3.932 1.00 94.69 342 HIS A CA 1
ATOM 2515 C C . HIS A 1 342 ? 10.420 -1.769 2.541 1.00 94.69 342 HIS A C 1
ATOM 2517 O O . HIS A 1 342 ? 9.994 -2.894 2.231 1.00 94.69 342 HIS A O 1
ATOM 2523 N N . HIS A 1 343 ? 11.186 -1.066 1.701 1.00 92.44 343 HIS A N 1
ATOM 2524 C CA . HIS A 1 343 ? 11.556 -1.531 0.368 1.00 92.44 343 HIS A CA 1
ATOM 2525 C C . HIS A 1 343 ? 12.719 -2.538 0.372 1.00 92.44 343 HIS A C 1
ATOM 2527 O O . HIS A 1 343 ? 13.069 -3.073 -0.687 1.00 92.44 343 HIS A O 1
ATOM 2533 N N . ALA A 1 344 ? 13.186 -2.981 1.545 1.00 88.12 344 ALA A N 1
ATOM 2534 C CA . ALA A 1 344 ? 14.032 -4.166 1.692 1.00 88.12 344 ALA A CA 1
ATOM 2535 C C . ALA A 1 344 ? 13.242 -5.436 2.057 1.00 88.12 344 ALA A C 1
ATOM 2537 O O . ALA A 1 344 ? 12.100 -5.401 2.521 1.00 88.12 344 ALA A O 1
ATOM 2538 N N . GLY A 1 345 ? 13.852 -6.598 1.820 1.00 81.25 345 GLY A N 1
ATOM 2539 C CA . GLY A 1 345 ? 13.260 -7.879 2.200 1.00 81.25 345 GLY A CA 1
ATOM 2540 C C . GLY A 1 345 ? 13.075 -7.988 3.718 1.00 81.25 345 GLY A C 1
ATOM 2541 O O . GLY A 1 345 ? 14.019 -7.774 4.474 1.00 81.25 345 GLY A O 1
ATOM 2542 N N . GLY A 1 346 ? 11.869 -8.357 4.160 1.00 84.56 346 GLY A N 1
ATOM 2543 C CA . GLY A 1 346 ? 11.574 -8.656 5.568 1.00 84.56 346 GLY A CA 1
ATOM 2544 C C . GLY A 1 346 ? 11.218 -7.460 6.459 1.00 84.56 346 GLY A C 1
ATOM 2545 O O . GLY A 1 346 ? 11.091 -7.653 7.668 1.00 84.56 346 GLY A O 1
ATOM 2546 N N . PHE A 1 347 ? 11.034 -6.260 5.895 1.00 93.75 347 PHE A N 1
ATOM 2547 C CA . PHE A 1 347 ? 10.624 -5.043 6.619 1.00 93.75 347 PHE A CA 1
ATOM 2548 C C . PHE A 1 347 ? 11.463 -4.792 7.891 1.00 93.75 347 PHE A C 1
ATOM 2550 O O . PHE A 1 347 ? 10.917 -4.826 8.999 1.00 93.75 347 PHE A O 1
ATOM 2557 N N . PRO A 1 348 ? 12.799 -4.625 7.795 1.00 94.81 348 PRO A N 1
ATOM 2558 C CA . PRO A 1 348 ? 13.687 -4.657 8.958 1.00 94.81 348 PRO A CA 1
ATOM 2559 C C . PRO A 1 348 ? 13.303 -3.656 10.054 1.00 94.81 348 PRO A C 1
ATOM 2561 O O . PRO A 1 348 ? 13.316 -4.020 11.231 1.00 94.81 348 PRO A O 1
ATOM 2564 N N . GLY A 1 349 ? 12.896 -2.436 9.683 1.00 95.69 349 GLY A N 1
ATOM 2565 C CA . GLY A 1 349 ? 12.461 -1.407 10.626 1.00 95.69 349 GLY A CA 1
ATOM 2566 C C . GLY A 1 349 ? 11.213 -1.803 11.405 1.00 95.69 349 GLY A C 1
ATOM 2567 O O . GLY A 1 349 ? 11.251 -1.850 12.636 1.00 95.69 349 GLY A O 1
ATOM 2568 N N . ALA A 1 350 ? 10.132 -2.163 10.713 1.00 95.56 350 ALA A N 1
ATOM 2569 C CA . ALA A 1 350 ? 8.897 -2.620 11.348 1.00 95.56 350 ALA A CA 1
ATOM 2570 C C . ALA A 1 350 ? 9.095 -3.910 12.164 1.00 95.56 350 ALA A C 1
ATOM 2572 O O . ALA A 1 350 ? 8.608 -4.024 13.290 1.00 95.56 350 ALA A O 1
ATOM 2573 N N . THR A 1 351 ? 9.869 -4.865 11.638 1.00 94.81 351 THR A N 1
ATOM 2574 C CA . THR A 1 351 ? 10.212 -6.109 12.340 1.00 94.81 351 THR A CA 1
ATOM 2575 C C . THR A 1 351 ? 10.964 -5.829 13.634 1.00 94.81 351 THR A C 1
ATOM 2577 O O . THR A 1 351 ? 10.654 -6.451 14.651 1.00 94.81 351 THR A O 1
ATOM 2580 N N . ARG A 1 352 ? 11.911 -4.883 13.630 1.00 93.31 352 ARG A N 1
ATOM 2581 C CA . ARG A 1 352 ? 12.653 -4.491 14.832 1.00 93.31 352 ARG A CA 1
ATOM 2582 C C . ARG A 1 352 ? 11.709 -4.017 15.935 1.00 93.31 352 ARG A C 1
ATOM 2584 O O . ARG A 1 352 ? 11.800 -4.511 17.054 1.00 93.31 352 ARG A O 1
ATOM 2591 N N . ILE A 1 353 ? 10.767 -3.134 15.604 1.00 93.19 353 ILE A N 1
ATOM 2592 C CA . ILE A 1 353 ? 9.784 -2.615 16.564 1.00 93.19 353 ILE A CA 1
ATOM 2593 C C . ILE A 1 353 ? 8.878 -3.739 17.075 1.00 93.19 353 ILE A C 1
ATOM 2595 O O . ILE A 1 353 ? 8.695 -3.893 18.280 1.00 93.19 353 ILE A O 1
ATOM 2599 N N . ALA A 1 354 ? 8.347 -4.566 16.175 1.00 90.12 354 ALA A N 1
ATOM 2600 C CA . ALA A 1 354 ? 7.428 -5.639 16.541 1.00 90.12 354 ALA A CA 1
ATOM 2601 C C . ALA A 1 354 ? 8.087 -6.745 17.396 1.00 90.12 354 ALA A C 1
ATOM 2603 O O . ALA A 1 354 ? 7.398 -7.419 18.161 1.00 90.12 354 ALA A O 1
ATOM 2604 N N . VAL A 1 355 ? 9.402 -6.962 17.264 1.00 86.25 355 VAL A N 1
ATOM 2605 C CA . VAL A 1 355 ? 10.163 -7.949 18.052 1.00 86.25 355 VAL A CA 1
ATOM 2606 C C . VAL A 1 355 ? 10.573 -7.388 19.409 1.00 86.25 355 VAL A C 1
ATOM 2608 O O . VAL A 1 355 ? 10.270 -8.001 20.432 1.00 86.25 355 VAL A O 1
ATOM 2611 N N . ASP A 1 356 ? 11.239 -6.234 19.431 1.00 83.00 356 ASP A N 1
ATOM 2612 C CA . ASP A 1 356 ? 11.817 -5.675 20.659 1.00 83.00 356 ASP A CA 1
ATOM 2613 C C . ASP A 1 356 ? 10.743 -5.256 21.668 1.00 83.00 356 ASP A C 1
ATOM 2615 O O . ASP A 1 356 ? 10.975 -5.249 22.878 1.00 83.00 356 ASP A O 1
ATOM 2619 N N . HIS A 1 357 ? 9.543 -4.946 21.177 1.00 73.31 357 HIS A N 1
ATOM 2620 C CA . HIS A 1 357 ? 8.431 -4.477 21.990 1.00 73.31 357 HIS A CA 1
ATOM 2621 C C . HIS A 1 357 ? 7.320 -5.509 22.164 1.00 73.31 357 HIS A C 1
ATOM 2623 O O . HIS A 1 357 ? 6.211 -5.126 22.537 1.00 73.31 357 HIS A O 1
ATOM 2629 N N . LEU A 1 358 ? 7.595 -6.806 21.974 1.00 69.56 358 LEU A N 1
ATOM 2630 C CA . LEU A 1 358 ? 6.609 -7.864 22.226 1.00 69.56 358 LEU A CA 1
ATOM 2631 C C . LEU A 1 358 ? 5.934 -7.763 23.615 1.00 69.56 358 LEU A C 1
ATOM 2633 O O . LEU A 1 358 ? 4.726 -7.985 23.682 1.00 69.56 358 LEU A O 1
ATOM 2637 N N . PRO A 1 359 ? 6.619 -7.341 24.705 1.00 75.00 359 PRO A N 1
ATOM 2638 C CA . PRO A 1 359 ? 5.961 -7.082 25.991 1.00 75.00 359 PRO A CA 1
ATOM 2639 C C . PRO A 1 359 ? 4.867 -5.998 25.961 1.00 75.00 359 PRO A C 1
ATOM 2641 O O . PRO A 1 359 ? 4.011 -5.978 26.841 1.00 75.00 359 PRO A O 1
ATOM 2644 N N . LEU A 1 360 ? 4.877 -5.094 24.973 1.00 83.31 360 LEU A N 1
ATOM 2645 C CA . LEU A 1 360 ? 3.827 -4.090 24.769 1.00 83.31 360 LEU A CA 1
ATOM 2646 C C . LEU A 1 360 ? 2.606 -4.657 24.041 1.00 83.31 360 LEU A C 1
ATOM 2648 O O . LEU A 1 360 ? 1.539 -4.065 24.148 1.00 83.31 360 LEU A O 1
ATOM 2652 N N . ARG A 1 361 ? 2.730 -5.788 23.327 1.00 88.00 361 ARG A N 1
ATOM 2653 C CA . ARG A 1 361 ? 1.652 -6.359 22.499 1.00 88.00 361 ARG A CA 1
ATOM 2654 C C . ARG A 1 361 ? 0.336 -6.460 23.255 1.00 88.00 361 ARG A C 1
ATOM 2656 O O . ARG A 1 361 ? -0.684 -5.989 22.767 1.00 88.00 361 ARG A O 1
ATOM 2663 N N . ASP A 1 362 ? 0.381 -7.025 24.456 1.00 87.81 362 ASP A N 1
ATOM 2664 C CA . ASP A 1 362 ? -0.808 -7.271 25.279 1.00 87.81 362 ASP A CA 1
ATOM 2665 C C . ASP A 1 362 ? -1.423 -5.983 25.842 1.00 87.81 362 ASP A C 1
ATOM 2667 O O . ASP A 1 362 ? -2.516 -6.017 26.396 1.00 87.81 362 ASP A O 1
ATOM 2671 N N . LYS A 1 363 ? -0.730 -4.849 25.693 1.00 92.69 363 LYS A N 1
ATOM 2672 C CA . LYS A 1 363 ? -1.165 -3.508 26.090 1.00 92.69 363 LYS A CA 1
ATOM 2673 C C . LYS A 1 363 ? -1.461 -2.600 24.892 1.00 92.69 363 LYS A C 1
ATOM 2675 O O . LYS A 1 363 ? -1.911 -1.471 25.086 1.00 92.69 363 LYS A O 1
ATOM 2680 N N . THR A 1 364 ? -1.210 -3.056 23.665 1.00 94.38 364 THR A N 1
ATOM 2681 C CA . THR A 1 364 ? -1.452 -2.282 22.446 1.00 94.38 364 THR A CA 1
ATOM 2682 C C . THR A 1 364 ? -2.881 -2.495 21.965 1.00 94.38 364 THR A C 1
ATOM 2684 O O . THR A 1 364 ? -3.264 -3.597 21.583 1.00 94.38 364 THR A O 1
ATOM 2687 N N . ALA A 1 365 ? -3.662 -1.416 21.933 1.00 95.25 365 ALA A N 1
ATOM 2688 C CA . ALA A 1 365 ? -5.031 -1.429 21.428 1.00 95.25 365 ALA A CA 1
ATOM 2689 C C . ALA A 1 365 ? -5.093 -1.489 19.898 1.00 95.25 365 ALA A C 1
ATOM 2691 O O . ALA A 1 365 ? -5.984 -2.130 19.347 1.00 95.25 365 ALA A O 1
ATOM 2692 N N . ILE A 1 366 ? -4.167 -0.811 19.211 1.00 96.44 366 ILE A N 1
ATOM 2693 C CA . ILE A 1 366 ? -4.111 -0.787 17.748 1.00 96.44 366 ILE A CA 1
ATOM 2694 C C . ILE A 1 366 ? -2.724 -0.381 17.234 1.00 96.44 366 ILE A C 1
ATOM 2696 O O . ILE A 1 366 ? -2.057 0.466 17.832 1.00 96.44 366 ILE A O 1
ATOM 2700 N N . VAL A 1 367 ? -2.322 -0.964 16.106 1.00 97.31 367 VAL A N 1
ATOM 2701 C CA . VAL A 1 367 ? -1.243 -0.492 15.231 1.00 97.31 367 VAL A CA 1
ATOM 2702 C C . VAL A 1 367 ? -1.872 -0.009 13.926 1.00 97.31 367 VAL A C 1
ATOM 2704 O O . VAL A 1 367 ? -2.379 -0.805 13.140 1.00 97.31 367 VAL A O 1
ATOM 2707 N N . LEU A 1 368 ? -1.882 1.298 13.703 1.00 97.94 368 LEU A N 1
ATOM 2708 C CA . LEU A 1 368 ? -2.401 1.930 12.499 1.00 97.94 368 LEU A CA 1
ATOM 2709 C C . LEU A 1 368 ? -1.260 2.167 11.504 1.00 97.94 368 LEU A C 1
ATOM 2711 O O . LEU A 1 368 ? -0.307 2.866 11.836 1.00 97.94 368 LEU A O 1
ATOM 2715 N N . ASN A 1 369 ? -1.368 1.632 10.289 1.00 97.50 369 ASN A N 1
ATOM 2716 C CA . ASN A 1 369 ? -0.436 1.944 9.204 1.00 97.50 369 ASN A CA 1
ATOM 2717 C C . ASN A 1 369 ? -0.970 3.083 8.334 1.00 97.50 369 ASN A C 1
ATOM 2719 O O . ASN A 1 369 ? -2.081 2.984 7.804 1.00 97.50 369 ASN A O 1
ATOM 2723 N N . ALA A 1 370 ? -0.165 4.128 8.167 1.00 96.06 370 ALA A N 1
ATOM 2724 C CA . ALA A 1 370 ? -0.380 5.186 7.194 1.00 96.06 370 ALA A CA 1
ATOM 2725 C C . ALA A 1 370 ? 0.549 4.941 5.997 1.00 96.06 370 ALA A C 1
ATOM 2727 O O . ALA A 1 370 ? 1.735 5.272 6.024 1.00 96.06 370 ALA A O 1
ATOM 2728 N N . GLU A 1 371 ? -0.005 4.336 4.948 1.00 92.75 371 GLU A N 1
ATOM 2729 C CA . GLU A 1 371 ? 0.721 3.967 3.734 1.00 92.75 371 GLU A CA 1
ATOM 2730 C C . GLU A 1 371 ? -0.152 4.279 2.512 1.00 92.75 371 GLU A C 1
ATOM 2732 O O . GLU A 1 371 ? -1.295 3.826 2.449 1.00 92.75 371 GLU A O 1
ATOM 2737 N N . HIS A 1 372 ? 0.362 5.084 1.573 1.00 93.94 372 HIS A N 1
ATOM 2738 C CA . HIS A 1 372 ? -0.289 5.400 0.285 1.00 93.94 372 HIS A CA 1
ATOM 2739 C C . HIS A 1 372 ? -1.677 6.017 0.484 1.00 93.94 372 HIS A C 1
ATOM 2741 O O . HIS A 1 372 ? -2.722 5.472 0.125 1.00 93.94 372 HIS A O 1
ATOM 2747 N N . VAL A 1 373 ? -1.725 7.155 1.169 1.00 94.62 373 VAL A N 1
ATOM 2748 C CA . VAL A 1 373 ? -2.990 7.637 1.741 1.00 94.62 373 VAL A CA 1
ATOM 2749 C C . VAL A 1 373 ? -3.736 8.622 0.842 1.00 94.62 373 VAL A C 1
ATOM 2751 O O . VAL A 1 373 ? -4.884 8.951 1.145 1.00 94.62 373 VAL A O 1
ATOM 2754 N N . ALA A 1 374 ? -3.144 9.103 -0.259 1.00 94.50 374 ALA A N 1
ATOM 2755 C CA . ALA A 1 374 ? -3.702 10.264 -0.955 1.00 94.50 374 ALA A CA 1
ATOM 2756 C C . ALA A 1 374 ? -3.408 10.383 -2.461 1.00 94.50 374 ALA A C 1
ATOM 2758 O O . ALA A 1 374 ? -3.577 11.479 -2.996 1.00 94.50 374 ALA A O 1
ATOM 2759 N N . ALA A 1 375 ? -3.032 9.316 -3.173 1.00 93.75 375 ALA A N 1
ATOM 2760 C CA . ALA A 1 375 ? -2.844 9.400 -4.623 1.00 93.75 375 ALA A CA 1
ATOM 2761 C C . ALA A 1 375 ? -4.129 9.847 -5.334 1.00 93.75 375 ALA A C 1
ATOM 2763 O O . ALA A 1 375 ? -5.207 9.287 -5.115 1.00 93.75 375 ALA A O 1
ATOM 2764 N N . VAL A 1 376 ? -4.016 10.841 -6.209 1.00 92.44 376 VAL A N 1
ATOM 2765 C CA . VAL A 1 376 ? -5.074 11.252 -7.132 1.00 92.44 376 VAL A CA 1
ATOM 2766 C C . VAL A 1 376 ? -5.268 10.140 -8.161 1.00 92.44 376 VAL A C 1
ATOM 2768 O O . VAL A 1 376 ? -4.302 9.618 -8.714 1.00 92.44 376 VAL A O 1
ATOM 2771 N N . GLN A 1 377 ? -6.516 9.769 -8.444 1.00 90.12 377 GLN A N 1
ATOM 2772 C CA . GLN A 1 377 ? -6.781 8.723 -9.425 1.00 90.12 377 GLN A CA 1
ATOM 2773 C C . GLN A 1 377 ? -6.453 9.226 -10.835 1.00 90.12 377 GLN A C 1
ATOM 2775 O O . GLN A 1 377 ? -7.096 10.144 -11.348 1.00 90.12 377 GLN A O 1
ATOM 2780 N N . ALA A 1 378 ? -5.502 8.560 -11.485 1.00 85.50 378 ALA A N 1
ATOM 2781 C CA . ALA A 1 378 ? -5.313 8.628 -12.926 1.00 85.50 378 ALA A CA 1
ATOM 2782 C C . ALA A 1 378 ? -6.062 7.464 -13.599 1.00 85.50 378 ALA A C 1
ATOM 2784 O O . ALA A 1 378 ? -6.071 6.338 -13.094 1.00 85.50 378 ALA A O 1
ATOM 2785 N N . ILE A 1 379 ? -6.729 7.742 -14.715 1.00 82.12 379 ILE A N 1
ATOM 2786 C CA . ILE A 1 379 ? -7.505 6.781 -15.499 1.00 82.12 379 ILE A CA 1
ATOM 2787 C C . ILE A 1 379 ? -6.911 6.744 -16.900 1.00 82.12 379 ILE A C 1
ATOM 2789 O O . ILE A 1 379 ? -6.878 7.760 -17.597 1.00 82.12 379 ILE A O 1
ATOM 2793 N N . GLU A 1 380 ? -6.456 5.567 -17.311 1.00 79.50 380 GLU A N 1
ATOM 2794 C CA . GLU A 1 380 ? -6.039 5.327 -18.687 1.00 79.50 380 GLU A CA 1
ATOM 2795 C C . GLU A 1 380 ? -7.245 5.419 -19.619 1.00 79.50 380 GLU A C 1
ATOM 2797 O O . GLU A 1 380 ? -8.315 4.869 -19.349 1.00 79.50 380 GLU A O 1
ATOM 2802 N N . TYR A 1 381 ? -7.069 6.112 -20.737 1.00 73.69 381 TYR A N 1
ATOM 2803 C CA . TYR A 1 381 ? -8.074 6.193 -21.783 1.00 73.69 381 TYR A CA 1
ATOM 2804 C C . TYR A 1 381 ? -7.436 6.000 -23.150 1.00 73.69 381 TYR A C 1
ATOM 2806 O O . TYR A 1 381 ? -6.234 6.170 -23.347 1.00 73.69 381 TYR A O 1
ATOM 2814 N N . THR A 1 382 ? -8.274 5.652 -24.117 1.00 74.75 382 THR A N 1
ATOM 2815 C CA . THR A 1 382 ? -7.925 5.671 -25.533 1.00 74.75 382 THR A CA 1
ATOM 2816 C C . THR A 1 382 ? -8.809 6.706 -26.207 1.00 74.75 382 THR A C 1
ATOM 2818 O O . THR A 1 382 ? -10.031 6.645 -26.078 1.00 74.75 382 THR A O 1
ATOM 2821 N N . SER A 1 383 ? -8.205 7.666 -26.905 1.00 66.44 383 SER A N 1
ATOM 2822 C CA . SER A 1 383 ? -8.933 8.647 -27.712 1.00 66.44 383 SER A CA 1
ATOM 2823 C C . SER A 1 383 ? -8.705 8.404 -29.189 1.00 66.44 383 SER A C 1
ATOM 2825 O O . SER A 1 383 ? -7.622 7.996 -29.605 1.00 66.44 383 SER A O 1
ATOM 2827 N N . MET A 1 384 ? -9.739 8.687 -29.979 1.00 72.44 384 MET A N 1
ATOM 2828 C CA . MET A 1 384 ? -9.618 8.758 -31.427 1.00 72.44 384 MET A CA 1
ATOM 2829 C C . MET A 1 384 ? -8.830 10.005 -31.817 1.00 72.44 384 MET A C 1
ATOM 2831 O O . MET A 1 384 ? -9.182 11.122 -31.435 1.00 72.44 384 MET A O 1
ATOM 2835 N N . ASP A 1 385 ? -7.804 9.806 -32.631 1.00 66.88 385 ASP A N 1
ATOM 2836 C CA . ASP A 1 385 ? -7.173 10.873 -33.387 1.00 66.88 385 ASP A CA 1
ATOM 2837 C C . ASP A 1 385 ? -7.918 11.020 -34.717 1.00 66.88 385 ASP A C 1
ATOM 2839 O O . ASP A 1 385 ? -7.738 10.221 -35.638 1.00 66.88 385 ASP A O 1
ATOM 2843 N N . PHE A 1 386 ? -8.782 12.031 -34.821 1.00 68.50 386 PHE A N 1
ATOM 2844 C CA . PHE A 1 386 ? -9.548 12.293 -36.043 1.00 68.50 386 PHE A CA 1
ATOM 2845 C C . PHE A 1 386 ? -8.682 12.808 -37.201 1.00 68.50 386 PHE A C 1
ATOM 2847 O O . PHE A 1 386 ? -9.092 12.683 -38.355 1.00 68.50 386 PHE A O 1
ATOM 2854 N N . ALA A 1 387 ? -7.506 13.380 -36.921 1.00 63.06 387 ALA A N 1
ATOM 2855 C CA . ALA A 1 387 ? -6.598 13.867 -37.955 1.00 63.06 387 ALA A CA 1
ATOM 2856 C C . ALA A 1 387 ? -5.781 12.715 -38.553 1.00 63.06 387 ALA A C 1
ATOM 2858 O O . ALA A 1 387 ? -5.631 12.637 -39.772 1.00 63.06 387 ALA A O 1
ATOM 2859 N N . ALA A 1 388 ? -5.312 11.793 -37.708 1.00 62.00 388 ALA A N 1
ATOM 2860 C CA . ALA A 1 388 ? -4.576 10.607 -38.139 1.00 62.00 388 ALA A CA 1
ATOM 2861 C C . ALA A 1 388 ? -5.475 9.405 -38.487 1.00 62.00 388 ALA A C 1
ATOM 2863 O O . ALA A 1 388 ? -4.960 8.383 -38.937 1.00 62.00 388 ALA A O 1
ATOM 2864 N N . TRP A 1 389 ? -6.796 9.499 -38.263 1.00 66.19 389 TRP A N 1
ATOM 2865 C CA . TRP A 1 389 ? -7.717 8.349 -38.279 1.00 66.19 389 TRP A CA 1
ATOM 2866 C C . TRP A 1 389 ? -7.170 7.170 -37.453 1.00 66.19 389 TRP A C 1
ATOM 2868 O O . TRP A 1 389 ? -7.212 6.010 -37.864 1.00 66.19 389 TRP A O 1
ATOM 2878 N N . GLY A 1 390 ? -6.624 7.497 -36.281 1.00 60.06 390 GLY A N 1
ATOM 2879 C CA . GLY A 1 390 ? -5.928 6.575 -35.389 1.00 60.06 390 GLY A CA 1
ATOM 2880 C C . GLY A 1 390 ? -6.499 6.583 -33.975 1.00 60.06 390 GLY A C 1
ATOM 2881 O O . GLY A 1 390 ? -7.542 7.174 -33.695 1.00 60.06 390 GLY A O 1
ATOM 2882 N N . SER A 1 391 ? -5.819 5.907 -33.056 1.00 63.31 391 SER A N 1
ATOM 2883 C CA . SER A 1 391 ? -6.121 5.967 -31.626 1.00 63.31 391 SER A CA 1
ATOM 2884 C C . SER A 1 391 ? -4.830 6.150 -30.845 1.00 63.31 391 SER A C 1
ATOM 2886 O O . SER A 1 391 ? -3.842 5.482 -31.147 1.00 63.31 391 SER A O 1
ATOM 2888 N N . HIS A 1 392 ? -4.840 7.028 -29.846 1.00 65.25 392 HIS A N 1
ATOM 2889 C CA . HIS A 1 392 ? -3.718 7.216 -28.931 1.00 65.25 392 HIS A CA 1
ATOM 2890 C C . HIS A 1 392 ? -4.165 6.990 -27.484 1.00 65.25 392 HIS A C 1
ATOM 2892 O O . HIS A 1 392 ? -5.290 7.328 -27.098 1.00 65.25 392 HIS A O 1
ATOM 2898 N N . GLY A 1 393 ? -3.278 6.387 -26.693 1.00 69.62 393 GLY A N 1
ATOM 2899 C CA . GLY A 1 393 ? -3.448 6.280 -25.250 1.00 69.62 393 GLY A CA 1
ATOM 2900 C C . GLY A 1 393 ? -3.254 7.636 -24.574 1.00 69.62 393 GLY A C 1
ATOM 2901 O O . GLY A 1 393 ? -2.674 8.558 -25.147 1.00 69.62 393 GLY A O 1
ATOM 2902 N N . GLY A 1 394 ? -3.757 7.770 -23.356 1.00 74.50 394 GLY A N 1
ATOM 2903 C CA . GLY A 1 394 ? -3.505 8.927 -22.511 1.00 74.50 394 GLY A CA 1
ATOM 2904 C C . GLY A 1 394 ? -3.995 8.692 -21.090 1.00 74.50 394 GLY A C 1
ATOM 2905 O O . GLY A 1 394 ? -4.568 7.646 -20.780 1.00 74.50 394 GLY A O 1
ATOM 2906 N N . LEU A 1 395 ? -3.803 9.695 -20.234 1.00 79.38 395 LEU A N 1
ATOM 2907 C CA . LEU A 1 395 ? -4.312 9.703 -18.862 1.00 79.38 395 LEU A CA 1
ATOM 2908 C C . LEU A 1 395 ? -5.274 10.862 -18.633 1.00 79.38 395 LEU A C 1
ATOM 2910 O O . LEU A 1 395 ? -5.003 11.998 -19.022 1.00 79.38 395 LEU A O 1
ATOM 2914 N N . LEU A 1 396 ? -6.396 10.560 -17.988 1.00 80.69 396 LEU A N 1
ATOM 2915 C CA . LEU A 1 396 ? -7.293 11.542 -17.395 1.00 80.69 396 LEU A CA 1
ATOM 2916 C C . LEU A 1 396 ? -7.117 11.514 -15.885 1.00 80.69 396 LEU A C 1
ATOM 2918 O O . LEU A 1 396 ? -6.971 10.451 -15.286 1.00 80.69 396 LEU A O 1
ATOM 2922 N N . VAL A 1 397 ? -7.172 12.683 -15.264 1.00 86.31 397 VAL A N 1
ATOM 2923 C CA . VAL A 1 397 ? -7.082 12.820 -13.813 1.00 86.31 397 VAL A CA 1
ATOM 2924 C C . VAL A 1 397 ? -8.484 13.006 -13.252 1.00 86.31 397 VAL A C 1
ATOM 2926 O O . VAL A 1 397 ? -9.229 13.877 -13.704 1.00 86.31 397 VAL A O 1
ATOM 2929 N N . ALA A 1 398 ? -8.860 12.186 -12.275 1.00 88.94 398 ALA A N 1
ATOM 2930 C CA . ALA A 1 398 ? -10.132 12.323 -11.585 1.00 88.94 398 ALA A CA 1
ATOM 2931 C C . ALA A 1 398 ? -10.074 13.429 -10.519 1.00 88.94 398 ALA A C 1
ATOM 2933 O O . ALA A 1 398 ? -9.016 13.792 -10.008 1.00 88.94 398 ALA A O 1
ATOM 2934 N N . SER A 1 399 ? -11.242 13.919 -10.105 1.00 89.75 399 SER A N 1
ATOM 2935 C CA . SER A 1 399 ? -11.368 14.808 -8.942 1.00 89.75 399 SER A CA 1
ATOM 2936 C C . SER A 1 399 ? -11.210 14.076 -7.598 1.00 89.75 399 SER A C 1
ATOM 2938 O O . SER A 1 399 ? -11.185 14.724 -6.553 1.00 89.75 399 SER A O 1
ATOM 2940 N N . GLY A 1 400 ? -11.160 12.740 -7.604 1.00 90.19 400 GLY A N 1
ATOM 2941 C CA . GLY A 1 400 ? -11.035 11.895 -6.415 1.00 90.19 400 GLY A CA 1
ATOM 2942 C C . GLY A 1 400 ? -9.728 11.104 -6.371 1.00 90.19 400 GLY A C 1
ATOM 2943 O O . GLY A 1 400 ? -8.995 11.011 -7.356 1.00 90.19 400 GLY A O 1
ATOM 2944 N N . GLU A 1 401 ? -9.445 10.533 -5.206 1.00 92.69 401 GLU A N 1
ATOM 2945 C CA . GLU A 1 401 ? -8.281 9.683 -4.961 1.00 92.69 401 GLU A CA 1
ATOM 2946 C C . GLU A 1 401 ? -8.505 8.242 -5.418 1.00 92.69 401 GLU A C 1
ATOM 2948 O O . GLU A 1 401 ? -9.644 7.783 -5.545 1.00 92.69 401 GLU A O 1
ATOM 2953 N N . VAL A 1 402 ? -7.401 7.510 -5.573 1.00 91.88 402 VAL A N 1
ATOM 2954 C CA . VAL A 1 402 ? -7.423 6.064 -5.784 1.00 91.88 402 VAL A CA 1
ATOM 2955 C C . VAL A 1 402 ? -8.162 5.383 -4.619 1.00 91.88 402 VAL A C 1
ATOM 2957 O O . VAL A 1 402 ? -7.841 5.657 -3.448 1.00 91.88 402 VAL A O 1
ATOM 2960 N N . PRO A 1 403 ? -9.165 4.522 -4.897 1.00 91.81 403 PRO A N 1
ATOM 2961 C CA . PRO A 1 403 ? -9.852 3.747 -3.873 1.00 91.81 403 PRO A CA 1
ATOM 2962 C C . PRO A 1 403 ? -8.895 2.834 -3.105 1.00 91.81 403 PRO A C 1
ATOM 2964 O O . PRO A 1 403 ? -8.125 2.084 -3.701 1.00 91.81 403 PRO A O 1
ATOM 2967 N N . LYS A 1 404 ? -8.984 2.859 -1.775 1.00 91.94 404 LYS A N 1
ATOM 2968 C CA . LYS A 1 404 ? -8.085 2.102 -0.895 1.00 91.94 404 LYS A CA 1
ATOM 2969 C C . LYS A 1 404 ? -8.678 0.776 -0.454 1.00 91.94 404 LYS A C 1
ATOM 2971 O O . LYS A 1 404 ? -9.871 0.675 -0.168 1.00 91.94 404 LYS A O 1
ATOM 2976 N N . TYR A 1 405 ? -7.825 -0.230 -0.335 1.00 89.38 405 TYR A N 1
ATOM 2977 C CA . TYR A 1 405 ? -8.104 -1.424 0.449 1.00 89.38 405 TYR A CA 1
ATOM 2978 C C . TYR A 1 405 ? -8.127 -1.051 1.929 1.00 89.38 405 TYR A C 1
ATOM 2980 O O . TYR A 1 405 ? -7.312 -0.249 2.377 1.00 89.38 405 TYR A O 1
ATOM 2988 N N . GLY A 1 406 ? -9.059 -1.627 2.686 1.00 90.94 406 GLY A N 1
ATOM 2989 C CA . GLY A 1 406 ? -9.146 -1.452 4.134 1.00 90.94 406 GLY A CA 1
ATOM 2990 C C . GLY A 1 406 ? -9.026 -2.786 4.857 1.00 90.94 406 GLY A C 1
ATOM 2991 O O . GLY A 1 406 ? -9.667 -3.759 4.452 1.00 90.94 406 GLY A O 1
ATOM 2992 N N . SER A 1 407 ? -8.260 -2.815 5.944 1.00 90.31 407 SER A N 1
ATOM 2993 C CA . SER A 1 407 ? -8.046 -4.013 6.760 1.00 90.31 407 SER A CA 1
ATOM 2994 C C . SER A 1 407 ? -8.065 -3.672 8.248 1.00 90.31 407 SER A C 1
ATOM 2996 O O . SER A 1 407 ? -7.466 -2.685 8.665 1.00 90.31 407 SER A O 1
ATOM 2998 N N . VAL A 1 408 ? -8.714 -4.522 9.048 1.00 90.88 408 VAL A N 1
ATOM 2999 C CA . VAL A 1 408 ? -8.584 -4.573 10.515 1.00 90.88 408 VAL A CA 1
ATOM 3000 C C . VAL A 1 408 ? -8.319 -6.027 10.887 1.00 90.88 408 VAL A C 1
ATOM 3002 O O . VAL A 1 408 ? -9.177 -6.883 10.650 1.00 90.88 408 VAL A O 1
ATOM 3005 N N . VAL A 1 409 ? -7.129 -6.323 11.412 1.00 87.94 409 VAL A N 1
ATOM 3006 C CA . VAL A 1 409 ? -6.656 -7.701 11.605 1.00 87.94 409 VAL A CA 1
ATOM 3007 C C . VAL A 1 409 ? -6.013 -7.890 12.990 1.00 87.94 409 VAL A C 1
ATOM 3009 O O . VAL A 1 409 ? -5.115 -7.136 13.339 1.00 87.94 409 VAL A O 1
ATOM 3012 N N . PRO A 1 410 ? -6.415 -8.908 13.774 1.00 83.44 410 PRO A N 1
ATOM 3013 C CA . PRO A 1 410 ? -7.622 -9.699 13.562 1.00 83.44 410 PRO A CA 1
ATOM 3014 C C . PRO A 1 410 ? -8.869 -8.816 13.723 1.00 83.44 410 PRO A C 1
ATOM 3016 O O . PRO A 1 410 ? -8.856 -7.814 14.434 1.00 83.44 410 PRO A O 1
ATOM 3019 N N . GLY A 1 411 ? -9.963 -9.189 13.060 1.00 79.50 411 GLY A N 1
ATOM 3020 C CA . GLY A 1 411 ? -11.201 -8.414 13.139 1.00 79.50 411 GLY A CA 1
ATOM 3021 C C . GLY A 1 411 ? -11.762 -8.344 14.566 1.00 79.50 411 GLY A C 1
ATOM 3022 O O . GLY A 1 411 ? -11.882 -9.369 15.240 1.00 79.50 411 GLY A O 1
ATOM 3023 N N . ASN A 1 412 ? -12.145 -7.138 14.986 1.00 84.94 412 ASN A N 1
ATOM 3024 C CA . ASN A 1 412 ? -12.887 -6.832 16.210 1.00 84.94 412 ASN A CA 1
ATOM 3025 C C . ASN A 1 412 ? -14.056 -5.904 15.823 1.00 84.94 412 ASN A C 1
ATOM 3027 O O . ASN A 1 412 ? -13.850 -4.943 15.082 1.00 84.94 412 ASN A O 1
ATOM 3031 N N . ALA A 1 413 ? -15.278 -6.189 16.288 1.00 82.81 413 ALA A N 1
ATOM 3032 C CA . ALA A 1 413 ? -16.477 -5.461 15.857 1.00 82.81 413 ALA A CA 1
ATOM 3033 C C . ALA A 1 413 ? -16.444 -3.972 16.234 1.00 82.81 413 ALA A C 1
ATOM 3035 O O . ALA A 1 413 ? -16.824 -3.139 15.416 1.00 82.81 413 ALA A O 1
ATOM 3036 N N . VAL A 1 414 ? -15.960 -3.645 17.436 1.00 87.31 414 VAL A N 1
ATOM 3037 C CA . VAL A 1 414 ? -15.860 -2.267 17.939 1.00 87.31 414 VAL A CA 1
ATOM 3038 C C . VAL A 1 414 ? -14.839 -1.482 17.119 1.00 87.31 414 VAL A C 1
ATOM 3040 O O . VAL A 1 414 ? -15.120 -0.378 16.658 1.00 87.31 414 VAL A O 1
ATOM 3043 N N . VAL A 1 415 ? -13.670 -2.080 16.872 1.00 91.50 415 VAL A N 1
ATOM 3044 C CA . VAL A 1 415 ? -12.603 -1.453 16.077 1.00 91.50 415 VAL A CA 1
ATOM 3045 C C . VAL A 1 415 ? -13.035 -1.279 14.621 1.00 91.50 415 VAL A C 1
ATOM 3047 O O . VAL A 1 415 ? -12.816 -0.225 14.032 1.00 91.50 415 VAL A O 1
ATOM 3050 N N . LEU A 1 416 ? -13.680 -2.287 14.033 1.00 88.62 416 LEU A N 1
ATOM 3051 C CA . LEU A 1 416 ? -14.133 -2.243 12.645 1.00 88.62 416 LEU A CA 1
ATOM 3052 C C . LEU A 1 416 ? -15.247 -1.213 12.429 1.00 88.62 416 LEU A C 1
ATOM 3054 O O . LEU A 1 416 ? -15.257 -0.541 11.398 1.00 88.62 416 LEU A O 1
ATOM 3058 N N . ASP A 1 417 ? -16.173 -1.088 13.380 1.00 88.25 417 ASP A N 1
ATOM 3059 C CA . ASP A 1 417 ? -17.229 -0.077 13.337 1.00 88.25 417 ASP A CA 1
ATOM 3060 C C . ASP A 1 417 ? -16.654 1.339 13.436 1.00 88.25 417 ASP A C 1
ATOM 3062 O O . ASP A 1 417 ? -16.962 2.187 12.597 1.00 88.25 417 ASP A O 1
ATOM 3066 N N . ALA A 1 418 ? -15.731 1.563 14.379 1.00 92.88 418 ALA A N 1
ATOM 3067 C CA . ALA A 1 418 ? -14.997 2.819 14.491 1.00 92.88 418 ALA A CA 1
ATOM 3068 C C . ALA A 1 418 ? -14.244 3.146 13.192 1.00 92.88 418 ALA A C 1
ATOM 3070 O O . ALA A 1 418 ? -14.363 4.249 12.667 1.00 92.88 418 ALA A O 1
ATOM 3071 N N . PHE A 1 419 ? -13.527 2.172 12.627 1.00 93.56 419 PHE A N 1
ATOM 3072 C CA . PHE A 1 419 ? -12.758 2.348 11.397 1.00 93.56 419 PHE A CA 1
ATOM 3073 C C . PHE A 1 419 ? -13.651 2.724 10.208 1.00 93.56 419 PHE A C 1
ATOM 3075 O O . PHE A 1 419 ? -13.400 3.717 9.528 1.00 93.56 419 PHE A O 1
ATOM 3082 N N . ARG A 1 420 ? -14.743 1.981 9.985 1.00 91.12 420 ARG A N 1
ATOM 3083 C CA . ARG A 1 420 ? -15.708 2.259 8.907 1.00 91.12 420 ARG A CA 1
ATOM 3084 C C . ARG A 1 420 ? -16.387 3.613 9.091 1.00 91.12 420 ARG A C 1
ATOM 3086 O O . ARG A 1 420 ? -16.498 4.364 8.126 1.00 91.12 420 ARG A O 1
ATOM 3093 N N . THR A 1 421 ? -16.810 3.926 10.314 1.00 91.06 421 THR A N 1
ATOM 3094 C CA . THR A 1 421 ? -17.486 5.186 10.638 1.00 91.06 421 THR A CA 1
ATOM 3095 C C . THR A 1 421 ? -16.570 6.378 10.399 1.00 91.06 421 THR A C 1
ATOM 3097 O O . THR A 1 421 ? -16.981 7.334 9.746 1.00 91.06 421 THR A O 1
ATOM 3100 N N . SER A 1 422 ? -15.320 6.319 10.863 1.00 94.00 422 SER A N 1
ATOM 3101 C CA . SER A 1 422 ? -14.364 7.407 10.668 1.00 94.00 422 SER A CA 1
ATOM 3102 C C . SER A 1 422 ? -13.995 7.589 9.194 1.00 94.00 422 SER A C 1
ATOM 3104 O O . SER A 1 422 ? -14.012 8.714 8.707 1.00 94.00 422 SER A O 1
ATOM 3106 N N . LEU A 1 423 ? -13.747 6.513 8.439 1.00 93.38 423 LEU A N 1
ATOM 3107 C CA . LEU A 1 423 ? -13.478 6.618 6.997 1.00 93.38 423 LEU A CA 1
ATOM 3108 C C . LEU A 1 423 ? -14.670 7.204 6.223 1.00 93.38 423 LEU A C 1
ATOM 3110 O O . LEU A 1 423 ? -14.484 8.076 5.372 1.00 93.38 423 LEU A O 1
ATOM 3114 N N . ALA A 1 424 ? -15.891 6.763 6.541 1.00 90.88 424 ALA A N 1
ATOM 3115 C CA . ALA A 1 424 ? -17.109 7.266 5.913 1.00 90.88 424 ALA A CA 1
ATOM 3116 C C . ALA A 1 424 ? -17.370 8.741 6.252 1.00 90.88 424 ALA A C 1
ATOM 3118 O O . ALA A 1 424 ? -17.717 9.510 5.357 1.00 90.88 424 ALA A O 1
ATOM 3119 N N . ARG A 1 425 ? -17.150 9.153 7.511 1.00 90.50 425 ARG A N 1
ATOM 3120 C CA . ARG A 1 425 ? -17.356 10.535 7.982 1.00 90.50 425 ARG A CA 1
ATOM 3121 C C . ARG A 1 425 ? -16.584 11.552 7.147 1.00 90.50 425 ARG A C 1
ATOM 3123 O O . ARG A 1 425 ? -17.136 12.589 6.805 1.00 90.50 425 ARG A O 1
ATOM 3130 N N . TYR A 1 426 ? -15.329 11.252 6.813 1.00 92.25 426 TYR A N 1
ATOM 3131 C CA . TYR A 1 426 ? -14.479 12.160 6.036 1.00 92.25 426 TYR A CA 1
ATOM 3132 C C . TYR A 1 426 ? -14.481 11.855 4.535 1.00 92.25 426 TYR A C 1
ATOM 3134 O O . TYR A 1 426 ? -13.730 12.481 3.793 1.00 92.25 426 TYR A O 1
ATOM 3142 N N . GLY A 1 427 ? -15.307 10.915 4.065 1.00 91.44 427 GLY A N 1
ATOM 3143 C CA . GLY A 1 427 ? -15.407 10.577 2.647 1.00 91.44 427 GLY A CA 1
ATOM 3144 C C . GLY A 1 427 ? -14.098 10.047 2.061 1.00 91.44 427 GLY A C 1
ATOM 3145 O O . GLY A 1 427 ? -13.719 10.446 0.959 1.00 91.44 427 GLY A O 1
ATOM 3146 N N . VAL A 1 428 ? -13.388 9.188 2.800 1.00 93.50 428 VAL A N 1
ATOM 3147 C CA . VAL A 1 428 ? -12.204 8.495 2.278 1.00 93.50 428 VAL A CA 1
ATOM 3148 C C . VAL A 1 428 ? -12.652 7.488 1.219 1.00 93.50 428 VAL A C 1
ATOM 3150 O O . VAL A 1 428 ? -13.496 6.632 1.484 1.00 93.50 428 VAL A O 1
ATOM 3153 N N . THR A 1 429 ? -12.091 7.580 0.013 1.00 91.56 429 THR A N 1
ATOM 3154 C CA . THR A 1 429 ? -12.419 6.663 -1.085 1.00 91.56 429 THR A CA 1
ATOM 3155 C C . THR A 1 429 ? -11.895 5.259 -0.784 1.00 91.56 429 THR A C 1
ATOM 3157 O O . THR A 1 429 ? -10.685 5.042 -0.706 1.00 91.56 429 THR A O 1
ATOM 3160 N N . MET A 1 430 ? -12.809 4.297 -0.653 1.00 91.31 430 MET A N 1
ATOM 3161 C CA . MET A 1 430 ? -12.509 2.901 -0.326 1.00 91.31 430 MET A CA 1
ATOM 3162 C C . MET A 1 430 ? -12.993 1.959 -1.428 1.00 91.31 430 MET A C 1
ATOM 3164 O O . MET A 1 430 ? -14.031 2.188 -2.051 1.00 91.31 430 MET A O 1
ATOM 3168 N N . LEU A 1 431 ? -12.285 0.849 -1.616 1.00 88.00 431 LEU A N 1
ATOM 3169 C CA . LEU A 1 431 ? -12.846 -0.326 -2.270 1.00 88.00 431 LEU A CA 1
ATOM 3170 C C . LEU A 1 431 ? -13.923 -0.936 -1.368 1.00 88.00 431 LEU A C 1
ATOM 3172 O O . LEU A 1 431 ? -13.789 -0.975 -0.146 1.00 88.00 431 LEU A O 1
ATOM 3176 N N . ALA A 1 432 ? -15.001 -1.433 -1.976 1.00 79.38 432 ALA A N 1
ATOM 3177 C CA . ALA A 1 432 ? -16.180 -1.893 -1.238 1.00 79.38 432 ALA A CA 1
ATOM 3178 C C . ALA A 1 432 ? -15.917 -3.116 -0.335 1.00 79.38 432 ALA A C 1
ATOM 3180 O O . ALA A 1 432 ? -16.679 -3.371 0.597 1.00 79.38 432 ALA A O 1
ATOM 3181 N N . ASN A 1 433 ? -14.848 -3.871 -0.608 1.00 76.50 433 ASN A N 1
ATOM 3182 C CA . ASN A 1 433 ? -14.500 -5.092 0.108 1.00 76.50 433 ASN A CA 1
ATOM 3183 C C . ASN A 1 433 ? -13.209 -4.898 0.910 1.00 76.50 433 ASN A C 1
ATOM 3185 O O . ASN A 1 433 ? -12.182 -4.499 0.362 1.00 76.50 433 ASN A O 1
ATOM 3189 N N . ALA A 1 434 ? -13.264 -5.235 2.198 1.00 73.12 434 ALA A N 1
ATOM 3190 C CA . ALA A 1 434 ? -12.092 -5.273 3.065 1.00 73.12 434 ALA A CA 1
ATOM 3191 C C . ALA A 1 434 ? -11.209 -6.492 2.755 1.00 73.12 434 ALA A C 1
ATOM 3193 O O . ALA A 1 434 ? -11.703 -7.528 2.299 1.00 73.12 434 ALA A O 1
ATOM 3194 N N . TRP A 1 435 ? -9.915 -6.389 3.045 1.00 75.06 435 TRP A N 1
ATOM 3195 C CA . TRP A 1 435 ? -8.990 -7.516 2.956 1.00 75.06 435 TRP A CA 1
ATOM 3196 C C . TRP A 1 435 ? -8.894 -8.271 4.281 1.00 75.06 435 TRP A C 1
ATOM 3198 O O . TRP A 1 435 ? -8.986 -7.702 5.367 1.00 75.06 435 TRP A O 1
ATOM 3208 N N . ALA A 1 436 ? -8.684 -9.586 4.182 1.00 73.19 436 ALA A N 1
ATOM 3209 C CA . ALA A 1 436 ? -8.495 -10.461 5.341 1.00 73.19 436 ALA A CA 1
ATOM 3210 C C . ALA A 1 436 ? -7.082 -10.357 5.955 1.00 73.19 436 ALA A C 1
ATOM 3212 O O . ALA A 1 436 ? -6.821 -10.940 7.005 1.00 73.19 436 ALA A O 1
ATOM 3213 N N . SER A 1 437 ? -6.174 -9.628 5.302 1.00 82.75 437 SER A N 1
ATOM 3214 C CA . SER A 1 437 ? -4.798 -9.383 5.737 1.00 82.75 437 SER A CA 1
ATOM 3215 C C . SER A 1 437 ? -4.389 -7.940 5.451 1.00 82.75 437 SER A C 1
ATOM 3217 O O . SER A 1 437 ? -4.914 -7.312 4.530 1.00 82.75 437 SER A O 1
ATOM 3219 N N . ALA A 1 438 ? -3.419 -7.434 6.205 1.00 88.50 438 ALA A N 1
ATOM 3220 C CA . ALA A 1 438 ? -2.833 -6.114 6.016 1.00 88.50 438 ALA A CA 1
ATOM 3221 C C . ALA A 1 438 ? -1.378 -6.260 5.497 1.00 88.50 438 ALA A C 1
ATOM 3223 O O . ALA A 1 438 ? -0.550 -6.835 6.213 1.00 88.50 438 ALA A O 1
ATOM 3224 N N . PRO A 1 439 ? -1.065 -5.868 4.242 1.00 88.19 439 PRO A N 1
ATOM 3225 C CA . PRO A 1 439 ? 0.291 -5.940 3.687 1.00 88.19 439 PRO A CA 1
ATOM 3226 C C . PRO A 1 439 ? 1.191 -4.796 4.191 1.00 88.19 439 PRO A C 1
ATOM 3228 O O . PRO A 1 439 ? 0.728 -3.846 4.815 1.00 88.19 439 PRO A O 1
ATOM 3231 N N . GLY A 1 440 ? 2.484 -4.860 3.870 1.00 89.38 440 GLY A N 1
ATOM 3232 C CA . GLY A 1 440 ? 3.439 -3.798 4.201 1.00 89.38 440 GLY A CA 1
ATOM 3233 C C . GLY A 1 440 ? 3.912 -3.866 5.652 1.00 89.38 440 GLY A C 1
ATOM 3234 O O . GLY A 1 440 ? 4.024 -4.950 6.233 1.00 89.38 440 GLY A O 1
ATOM 3235 N N . ASP A 1 441 ? 4.179 -2.709 6.253 1.00 93.31 441 ASP A N 1
ATOM 3236 C CA . ASP A 1 441 ? 4.874 -2.612 7.547 1.00 93.31 441 ASP A CA 1
ATOM 3237 C C . ASP A 1 441 ? 4.067 -3.107 8.749 1.00 93.31 441 ASP A C 1
ATOM 3239 O O . ASP A 1 441 ? 4.621 -3.359 9.818 1.00 93.31 441 ASP A O 1
ATOM 3243 N N . VAL A 1 442 ? 2.769 -3.345 8.581 1.00 93.31 442 VAL A N 1
ATOM 3244 C CA . VAL A 1 442 ? 1.939 -4.019 9.589 1.00 93.31 442 VAL A CA 1
ATOM 3245 C C . VAL A 1 442 ? 2.095 -5.535 9.591 1.00 93.31 442 VAL A C 1
ATOM 3247 O O . VAL A 1 442 ? 1.723 -6.166 10.580 1.00 93.31 442 VAL A O 1
ATOM 3250 N N . MET A 1 443 ? 2.680 -6.150 8.556 1.00 92.56 443 MET A N 1
ATOM 3251 C CA . MET A 1 443 ? 2.829 -7.609 8.504 1.00 92.56 443 MET A CA 1
ATOM 3252 C C . MET A 1 443 ? 3.616 -8.181 9.697 1.00 92.56 443 MET A C 1
ATOM 3254 O O . MET A 1 443 ? 3.120 -9.134 10.309 1.00 92.56 443 MET A O 1
ATOM 3258 N N . PRO A 1 444 ? 4.786 -7.635 10.098 1.00 93.06 444 PRO A N 1
ATOM 3259 C CA . PRO A 1 444 ? 5.511 -8.140 11.264 1.00 93.06 444 PRO A CA 1
ATOM 3260 C C . PRO A 1 444 ? 4.718 -8.044 12.576 1.00 93.06 444 PRO A C 1
ATOM 3262 O O . PRO A 1 444 ? 4.863 -8.922 13.432 1.00 93.06 444 PRO A O 1
ATOM 3265 N N . PHE A 1 445 ? 3.869 -7.022 12.724 1.00 93.12 445 PHE A N 1
ATOM 3266 C CA . PHE A 1 445 ? 2.977 -6.839 13.873 1.00 93.12 445 PHE A CA 1
ATOM 3267 C C . PHE A 1 445 ? 1.827 -7.853 13.848 1.00 93.12 445 PHE A C 1
ATOM 3269 O O . PHE A 1 445 ? 1.607 -8.567 14.828 1.00 93.12 445 PHE A O 1
ATOM 3276 N N . GLN A 1 446 ? 1.151 -7.985 12.703 1.00 90.12 446 GLN A N 1
ATOM 3277 C CA . GLN A 1 446 ? 0.055 -8.932 12.498 1.00 90.12 446 GLN A CA 1
ATOM 3278 C C . GLN A 1 446 ? 0.501 -10.372 12.797 1.00 90.12 446 GLN A C 1
ATOM 3280 O O . GLN A 1 446 ? -0.171 -11.094 13.529 1.00 90.12 446 GLN A O 1
ATOM 3285 N N . GLN A 1 447 ? 1.673 -10.781 12.298 1.00 87.94 447 GLN A N 1
ATOM 3286 C CA . GLN A 1 447 ? 2.249 -12.115 12.532 1.00 87.94 447 GLN A CA 1
ATOM 3287 C C . GLN A 1 447 ? 2.564 -12.403 14.007 1.00 87.94 447 GLN A C 1
ATOM 3289 O O . GLN A 1 447 ? 2.690 -13.561 14.395 1.00 87.94 447 GLN A O 1
ATOM 3294 N N . ARG A 1 448 ? 2.702 -11.360 14.832 1.00 87.56 448 ARG A N 1
ATOM 3295 C CA . ARG A 1 448 ? 2.968 -11.461 16.275 1.00 87.56 448 ARG A CA 1
ATOM 3296 C C . ARG A 1 448 ? 1.709 -11.265 17.122 1.00 87.56 448 ARG A C 1
ATOM 3298 O O . ARG A 1 448 ? 1.782 -11.323 18.349 1.00 87.56 448 ARG A O 1
ATOM 3305 N N . GLY A 1 449 ? 0.552 -11.089 16.483 1.00 85.69 449 GLY A N 1
ATOM 3306 C CA . GLY A 1 449 ? -0.748 -10.979 17.140 1.00 85.69 449 GLY A CA 1
ATOM 3307 C C . GLY A 1 449 ? -1.088 -9.578 17.646 1.00 85.69 449 GLY A C 1
ATOM 3308 O O . GLY A 1 449 ? -1.961 -9.452 18.499 1.00 85.69 449 GLY A O 1
ATOM 3309 N N . TYR A 1 450 ? -0.416 -8.532 17.157 1.00 91.38 450 TYR A N 1
ATOM 3310 C CA . TYR A 1 450 ? -0.888 -7.166 17.388 1.00 91.38 450 TYR A CA 1
ATOM 3311 C C . TYR A 1 450 ? -2.198 -6.931 16.620 1.00 91.38 450 TYR A C 1
ATOM 3313 O O . TYR A 1 450 ? -2.312 -7.388 15.478 1.00 91.38 450 TYR A O 1
ATOM 3321 N N . PRO A 1 451 ? -3.161 -6.189 17.191 1.00 92.25 451 PRO A N 1
ATOM 3322 C CA . PRO A 1 451 ? -4.269 -5.650 16.416 1.00 92.25 451 PRO A CA 1
ATOM 3323 C C . PRO A 1 451 ? -3.738 -4.579 15.459 1.00 92.25 451 PRO A C 1
ATOM 3325 O O . PRO A 1 451 ? -3.085 -3.631 15.893 1.00 92.25 451 PRO A O 1
ATOM 3328 N N . VAL A 1 452 ? -4.018 -4.716 14.166 1.00 94.62 452 VAL A N 1
ATOM 3329 C CA . VAL A 1 452 ? -3.601 -3.769 13.127 1.00 94.62 452 VAL A CA 1
ATOM 3330 C C . VAL A 1 452 ? -4.803 -3.202 12.378 1.00 94.62 452 VAL A C 1
ATOM 3332 O O . VAL A 1 452 ? -5.792 -3.901 12.157 1.00 94.62 452 VAL A O 1
ATOM 3335 N N . ALA A 1 453 ? -4.707 -1.943 11.961 1.00 95.50 453 ALA A N 1
ATOM 3336 C CA . ALA A 1 453 ? -5.616 -1.307 11.016 1.00 95.50 453 ALA A CA 1
ATOM 3337 C C . ALA A 1 453 ? -4.810 -0.628 9.907 1.00 95.50 453 ALA A C 1
ATOM 3339 O O . ALA A 1 453 ? -3.748 -0.061 10.158 1.00 95.50 453 ALA A O 1
ATOM 3340 N N . GLN A 1 454 ? -5.309 -0.679 8.678 1.00 94.81 454 GLN A N 1
ATOM 3341 C CA . GLN A 1 454 ? -4.641 -0.081 7.527 1.00 94.81 454 GLN A CA 1
ATOM 3342 C C . GLN A 1 454 ? -5.666 0.319 6.475 1.00 94.81 454 GLN A C 1
ATOM 3344 O O . GLN A 1 454 ? -6.616 -0.422 6.206 1.00 94.81 454 GLN A O 1
ATOM 3349 N N . ILE A 1 455 ? -5.421 1.466 5.850 1.00 93.81 455 ILE A N 1
ATOM 3350 C CA . ILE A 1 455 ? -5.835 1.703 4.470 1.00 93.81 455 ILE A CA 1
ATOM 3351 C C . ILE A 1 455 ? -4.579 1.733 3.604 1.00 93.81 455 ILE A C 1
ATOM 3353 O O . ILE A 1 455 ? -3.544 2.212 4.059 1.00 93.81 455 ILE A O 1
ATOM 3357 N N . ILE A 1 456 ? -4.664 1.195 2.396 1.00 90.81 456 ILE A N 1
ATOM 3358 C CA . ILE A 1 456 ? -3.571 1.225 1.423 1.00 90.81 456 ILE A CA 1
ATOM 3359 C C . ILE A 1 456 ? -4.159 1.184 0.020 1.00 90.81 456 ILE A C 1
ATOM 3361 O O . ILE A 1 456 ? -5.170 0.521 -0.220 1.00 90.81 456 ILE A O 1
ATOM 3365 N N . GLU A 1 457 ? -3.546 1.876 -0.920 1.00 89.12 457 GLU A N 1
ATOM 3366 C CA . GLU A 1 457 ? -3.811 1.698 -2.343 1.00 89.12 457 GLU A CA 1
ATOM 3367 C C . GLU A 1 457 ? -2.506 1.479 -3.085 1.00 89.12 457 GLU A C 1
ATOM 3369 O O . GLU A 1 457 ? -1.436 1.665 -2.525 1.00 89.12 457 GLU A O 1
ATOM 3374 N N . VAL A 1 458 ? -2.609 1.006 -4.322 1.00 81.12 458 VAL A N 1
ATOM 3375 C CA . VAL A 1 458 ? -1.453 0.873 -5.197 1.00 81.12 458 VAL A CA 1
ATOM 3376 C C . VAL A 1 458 ? -1.886 1.303 -6.596 1.00 81.12 458 VAL A C 1
ATOM 3378 O O . VAL A 1 458 ? -2.400 0.502 -7.384 1.00 81.12 458 VAL A O 1
ATOM 3381 N N . GLY A 1 459 ? -1.761 2.598 -6.864 1.00 75.69 459 GLY A N 1
ATOM 3382 C CA . GLY A 1 459 ? -2.115 3.215 -8.136 1.00 75.69 459 GLY A CA 1
ATOM 3383 C C . GLY A 1 459 ? -1.101 2.965 -9.257 1.00 75.69 459 GLY A C 1
ATOM 3384 O O . GLY A 1 459 ? -0.110 2.250 -9.105 1.00 75.69 459 GLY A O 1
ATOM 3385 N N . SER A 1 460 ? -1.341 3.604 -10.405 1.00 75.75 460 SER A N 1
ATOM 3386 C CA . SER A 1 460 ? -0.541 3.446 -11.633 1.00 75.75 460 SER A CA 1
ATOM 3387 C C . SER A 1 460 ? 0.924 3.884 -11.505 1.00 75.75 460 SER A C 1
ATOM 3389 O O . SER A 1 460 ? 1.737 3.513 -12.344 1.00 75.75 460 SER A O 1
ATOM 3391 N N . TRP A 1 461 ? 1.268 4.647 -10.463 1.00 84.69 461 TRP A N 1
ATOM 3392 C CA . TRP A 1 461 ? 2.602 5.236 -10.276 1.00 84.69 461 TRP A CA 1
ATOM 3393 C C . TRP A 1 461 ? 3.493 4.490 -9.298 1.00 84.69 461 TRP A C 1
ATOM 3395 O O . TRP A 1 461 ? 4.623 4.915 -9.054 1.00 84.69 461 TRP A O 1
ATOM 3405 N N . TYR A 1 462 ? 3.000 3.378 -8.760 1.00 87.88 462 TYR A N 1
ATOM 3406 C CA . TYR A 1 462 ? 3.727 2.564 -7.803 1.00 87.88 462 TYR A CA 1
ATOM 3407 C C . TYR A 1 462 ? 5.133 2.205 -8.301 1.00 87.88 462 TYR A C 1
ATOM 3409 O O . TYR A 1 462 ? 5.294 1.550 -9.332 1.00 87.88 462 TYR A O 1
ATOM 3417 N N . HIS A 1 463 ? 6.145 2.630 -7.540 1.00 92.19 463 HIS A N 1
ATOM 3418 C CA . HIS A 1 463 ? 7.569 2.428 -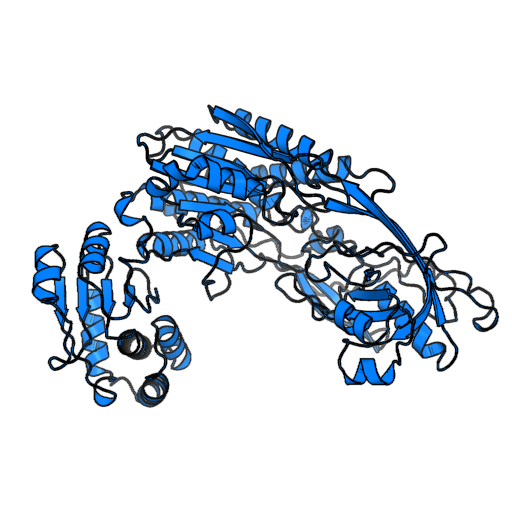7.838 1.00 92.19 463 HIS A CA 1
ATOM 3419 C C . HIS A 1 463 ? 7.995 2.945 -9.216 1.00 92.19 463 HIS A C 1
ATOM 3421 O O . HIS A 1 463 ? 8.794 2.312 -9.913 1.00 92.19 463 HIS A O 1
ATOM 3427 N N . THR A 1 464 ? 7.474 4.107 -9.602 1.00 90.88 464 THR A N 1
ATOM 3428 C CA . THR A 1 464 ? 7.856 4.785 -10.842 1.00 90.88 464 THR A CA 1
ATOM 3429 C C . THR A 1 464 ? 8.359 6.199 -10.587 1.00 90.88 464 THR A C 1
ATOM 3431 O O . THR A 1 464 ? 8.061 6.806 -9.557 1.00 90.88 464 THR A O 1
ATOM 3434 N N . THR A 1 465 ? 9.060 6.777 -11.561 1.00 91.31 465 THR A N 1
ATOM 3435 C CA . THR A 1 465 ? 9.368 8.216 -11.551 1.00 91.31 465 THR A CA 1
ATOM 3436 C C . THR A 1 465 ? 8.118 9.098 -11.633 1.00 91.31 465 THR A C 1
ATOM 3438 O O . THR A 1 465 ? 8.221 10.285 -11.345 1.00 91.31 465 THR A O 1
ATOM 3441 N N . GLY A 1 466 ? 6.947 8.526 -11.951 1.00 89.81 466 GLY A N 1
ATOM 3442 C CA . GLY A 1 466 ? 5.651 9.204 -11.974 1.00 89.81 466 GLY A CA 1
ATOM 3443 C C . GLY A 1 466 ? 4.965 9.383 -10.615 1.00 89.81 466 GLY A C 1
ATOM 3444 O O . GLY A 1 466 ? 3.921 10.030 -10.572 1.00 89.81 466 GLY A O 1
ATOM 3445 N N . ASP A 1 467 ? 5.524 8.870 -9.508 1.00 92.88 467 ASP A N 1
ATOM 3446 C CA . ASP A 1 467 ? 5.030 9.141 -8.140 1.00 92.88 467 ASP A CA 1
ATOM 3447 C C . ASP A 1 467 ? 5.442 10.546 -7.651 1.00 92.88 467 ASP A C 1
ATOM 3449 O O . ASP A 1 467 ? 6.133 10.712 -6.643 1.00 92.88 467 ASP A O 1
ATOM 3453 N N . VAL A 1 468 ? 5.082 11.557 -8.444 1.00 93.81 468 VAL A N 1
ATOM 3454 C CA . VAL A 1 468 ? 5.444 12.972 -8.280 1.00 93.81 468 VAL A CA 1
ATOM 3455 C C . VAL A 1 468 ? 4.570 13.673 -7.240 1.00 93.81 468 VAL A C 1
ATOM 3457 O O . VAL A 1 468 ? 3.493 13.196 -6.878 1.00 93.81 468 VAL A O 1
ATOM 3460 N N . LEU A 1 469 ? 4.997 14.851 -6.781 1.00 95.38 469 LEU A N 1
ATOM 3461 C CA . LEU A 1 469 ? 4.268 15.637 -5.781 1.00 95.38 469 LEU A CA 1
ATOM 3462 C C . LEU A 1 469 ? 2.819 15.938 -6.209 1.00 95.38 469 LEU A C 1
ATOM 3464 O O . LEU A 1 469 ? 1.894 15.839 -5.405 1.00 95.38 469 LEU A O 1
ATOM 3468 N N . GLU A 1 470 ? 2.607 16.264 -7.482 1.00 92.38 470 GLU A N 1
ATOM 3469 C CA . GLU A 1 470 ? 1.312 16.615 -8.070 1.00 92.38 470 GLU A CA 1
ATOM 3470 C C . GLU A 1 470 ? 0.334 15.427 -8.122 1.00 92.38 470 GLU A C 1
ATOM 3472 O O . GLU A 1 470 ? -0.886 15.628 -8.224 1.00 92.38 470 GLU A O 1
ATOM 3477 N N . ALA A 1 471 ? 0.852 14.198 -8.021 1.00 91.88 471 ALA A N 1
ATOM 3478 C CA . ALA A 1 471 ? 0.053 12.984 -7.919 1.00 91.88 471 ALA A CA 1
ATOM 3479 C C . ALA A 1 471 ? -0.597 12.831 -6.535 1.00 91.88 471 ALA A C 1
ATOM 3481 O O . ALA A 1 471 ? -1.513 12.027 -6.384 1.00 91.88 471 ALA A O 1
ATOM 3482 N N . VAL A 1 472 ? -0.177 13.605 -5.529 1.00 94.94 472 VAL A N 1
ATOM 3483 C CA . VAL A 1 472 ? -0.742 13.565 -4.176 1.00 94.94 472 VAL A CA 1
ATOM 3484 C C . VAL A 1 472 ? -1.854 14.602 -4.024 1.00 94.94 472 VAL A C 1
ATOM 3486 O O . VAL A 1 472 ? -1.699 15.773 -4.356 1.00 94.94 472 VAL A O 1
ATOM 3489 N N . SER A 1 473 ? -2.998 14.174 -3.492 1.00 95.25 473 SER A N 1
ATOM 3490 C CA . SER A 1 473 ? -4.159 15.015 -3.196 1.00 95.25 473 SER A CA 1
ATOM 3491 C C . SER A 1 473 ? -3.994 15.711 -1.839 1.00 95.25 473 SER A C 1
ATOM 3493 O O . SER A 1 473 ? -4.083 15.031 -0.813 1.00 95.25 473 SER A O 1
ATOM 3495 N N . PRO A 1 474 ? -3.845 17.052 -1.764 1.00 95.81 474 PRO A N 1
ATOM 3496 C CA . PRO A 1 474 ? -3.783 17.749 -0.475 1.00 95.81 474 PRO A CA 1
ATOM 3497 C C . PRO A 1 474 ? -5.049 17.530 0.364 1.00 95.81 474 PRO A C 1
ATOM 3499 O O . PRO A 1 474 ? -4.989 17.259 1.561 1.00 95.81 474 PRO A O 1
ATOM 3502 N N . VAL A 1 475 ? -6.219 17.590 -0.276 1.00 94.69 475 VAL A N 1
ATOM 3503 C CA . VAL A 1 475 ? -7.511 17.348 0.386 1.00 94.69 475 VAL A CA 1
ATOM 3504 C C . VAL A 1 475 ? -7.715 15.870 0.731 1.00 94.69 475 VAL A C 1
ATOM 3506 O O . VAL A 1 475 ? -8.343 15.554 1.738 1.00 94.69 475 VAL A O 1
ATOM 3509 N N . GLY A 1 476 ? -7.147 14.951 -0.051 1.00 95.50 476 GLY A N 1
ATOM 3510 C CA . GLY A 1 476 ? -7.112 13.519 0.252 1.00 95.50 476 GLY A CA 1
ATOM 3511 C C . GLY A 1 476 ? -6.268 13.207 1.485 1.00 95.50 476 GLY A C 1
ATOM 3512 O O . GLY A 1 476 ? -6.724 12.456 2.349 1.00 95.50 476 GLY A O 1
ATOM 3513 N N . LEU A 1 477 ? -5.095 13.845 1.611 1.00 96.69 477 LEU A N 1
ATOM 3514 C CA . LEU A 1 477 ? -4.252 13.781 2.811 1.00 96.69 477 LEU A CA 1
ATOM 3515 C C . LEU A 1 477 ? -5.037 14.229 4.042 1.00 96.69 477 LEU A C 1
ATOM 3517 O O . LEU A 1 477 ? -5.041 13.532 5.056 1.00 96.69 477 LEU A O 1
ATOM 3521 N N . GLU A 1 478 ? -5.735 15.363 3.952 1.00 96.88 478 GLU A N 1
ATOM 3522 C CA . GLU A 1 478 ? -6.550 15.874 5.054 1.00 96.88 478 GLU A CA 1
ATOM 3523 C C . GLU A 1 478 ? -7.681 14.906 5.427 1.00 96.88 478 GLU A C 1
ATOM 3525 O O . GLU A 1 478 ? -7.827 14.579 6.605 1.00 96.88 478 GLU A O 1
ATOM 3530 N N . ARG A 1 479 ? -8.432 14.378 4.448 1.00 94.88 479 ARG A N 1
ATOM 3531 C CA . ARG A 1 479 ? -9.491 13.379 4.693 1.00 94.88 479 ARG A CA 1
ATOM 3532 C C . ARG A 1 479 ? -8.966 12.146 5.416 1.00 94.88 479 ARG A C 1
ATOM 3534 O O . ARG A 1 479 ? -9.522 11.761 6.444 1.00 94.88 479 ARG A O 1
ATOM 3541 N N . ALA A 1 480 ? -7.904 11.535 4.893 1.00 96.62 480 ALA A N 1
ATOM 3542 C CA . ALA A 1 480 ? -7.325 10.326 5.468 1.00 96.62 480 ALA A CA 1
ATOM 3543 C C . ALA A 1 480 ? -6.779 10.585 6.879 1.00 96.62 480 ALA A C 1
ATOM 3545 O O . ALA A 1 480 ? -7.083 9.840 7.809 1.00 96.62 480 ALA A O 1
ATOM 3546 N N . THR A 1 481 ? -6.048 11.685 7.070 1.00 98.12 481 THR A N 1
ATOM 3547 C CA . THR A 1 481 ? -5.432 12.021 8.363 1.00 98.12 481 THR A CA 1
ATOM 3548 C C . THR A 1 481 ? -6.485 12.343 9.425 1.00 98.12 481 THR A C 1
ATOM 3550 O O . THR A 1 481 ? -6.388 11.874 10.559 1.00 98.12 481 THR A O 1
ATOM 3553 N N . ARG A 1 482 ? -7.548 13.076 9.072 1.00 97.06 482 ARG A N 1
ATOM 3554 C CA . ARG A 1 482 ? -8.673 13.327 9.985 1.00 97.06 482 ARG A CA 1
ATOM 3555 C C . ARG A 1 482 ? -9.461 12.055 10.302 1.00 97.06 482 ARG A C 1
ATOM 3557 O O . ARG A 1 482 ? -9.854 11.867 11.454 1.00 97.06 482 ARG A O 1
ATOM 3564 N N . ALA A 1 483 ? -9.644 11.161 9.329 1.00 96.69 483 ALA A N 1
ATOM 3565 C CA . ALA A 1 483 ? -10.253 9.853 9.566 1.00 96.69 483 ALA A CA 1
ATOM 3566 C C . ALA A 1 483 ? -9.418 9.006 10.533 1.00 96.69 483 ALA A C 1
ATOM 3568 O O . ALA A 1 483 ? -9.972 8.413 11.455 1.00 96.69 483 ALA A O 1
ATOM 3569 N N . PHE A 1 484 ? -8.092 9.002 10.391 1.00 98.19 484 PHE A N 1
ATOM 3570 C CA . PHE A 1 484 ? -7.195 8.350 11.342 1.00 98.19 484 PHE A CA 1
ATOM 3571 C C . PHE A 1 484 ? -7.277 8.961 12.743 1.00 98.19 484 PHE A C 1
ATOM 3573 O O . PHE A 1 484 ? -7.357 8.221 13.722 1.00 98.19 484 PHE A O 1
ATOM 3580 N N . ALA A 1 485 ? -7.317 10.291 12.860 1.00 97.38 485 ALA A N 1
ATOM 3581 C CA . ALA A 1 485 ? -7.445 10.969 14.149 1.00 97.38 485 ALA A CA 1
ATOM 3582 C C . ALA A 1 485 ? -8.767 10.623 14.855 1.00 97.38 485 ALA A C 1
ATOM 3584 O O . ALA A 1 485 ? -8.780 10.350 16.059 1.00 97.38 485 ALA A O 1
ATOM 3585 N N . ASP A 1 486 ? -9.875 10.604 14.108 1.00 96.50 486 ASP A N 1
ATOM 3586 C CA . ASP A 1 486 ? -11.191 10.220 14.624 1.00 96.50 486 ASP A CA 1
ATOM 3587 C C . ASP A 1 486 ? -11.244 8.737 15.012 1.00 96.50 486 ASP A C 1
ATOM 3589 O O . ASP A 1 486 ? -11.732 8.407 16.093 1.00 96.50 486 ASP A O 1
ATOM 3593 N N . PHE A 1 487 ? -10.657 7.860 14.194 1.00 97.12 487 PHE A N 1
ATOM 3594 C CA . PHE A 1 487 ? -10.559 6.431 14.477 1.00 97.12 487 PHE A CA 1
ATOM 3595 C C . PHE A 1 487 ? -9.757 6.161 15.756 1.00 97.12 487 PHE A C 1
ATOM 3597 O O . PHE A 1 487 ? -10.236 5.467 16.652 1.00 97.12 487 PHE A O 1
ATOM 3604 N N . LEU A 1 488 ? -8.569 6.760 15.889 1.00 97.12 488 LEU A N 1
ATOM 3605 C CA . LEU A 1 488 ? -7.740 6.634 17.089 1.00 97.12 488 LEU A CA 1
ATOM 3606 C C . LEU A 1 488 ? -8.471 7.159 18.330 1.00 97.12 488 LEU A C 1
ATOM 3608 O O . LEU A 1 488 ? -8.418 6.528 19.381 1.00 97.12 488 LEU A O 1
ATOM 3612 N N . ARG A 1 489 ? -9.211 8.270 18.211 1.00 95.12 489 ARG A N 1
ATOM 3613 C CA . ARG A 1 489 ? -10.050 8.805 19.296 1.00 95.12 489 ARG A CA 1
ATOM 3614 C C . ARG A 1 489 ? -11.172 7.837 19.687 1.00 95.12 489 ARG A C 1
ATOM 3616 O O . ARG A 1 489 ? -11.439 7.678 20.876 1.00 95.12 489 ARG A O 1
ATOM 3623 N N . ALA A 1 490 ? -11.823 7.203 18.713 1.00 94.44 490 ALA A N 1
ATOM 3624 C CA . ALA A 1 490 ? -12.875 6.222 18.957 1.00 94.44 490 ALA A CA 1
ATOM 3625 C C . ALA A 1 490 ? -12.332 4.962 19.650 1.00 94.44 490 ALA A C 1
ATOM 3627 O O . ALA A 1 490 ? -12.954 4.475 20.592 1.00 94.44 490 ALA A O 1
ATOM 3628 N N . VAL A 1 491 ? -11.146 4.484 19.258 1.00 95.06 491 VAL A N 1
ATOM 3629 C CA . VAL A 1 491 ? -10.442 3.392 19.952 1.00 95.06 491 VAL A CA 1
ATOM 3630 C C . VAL A 1 491 ? -10.040 3.817 21.371 1.00 95.06 491 VAL A C 1
ATOM 3632 O O . VAL A 1 491 ? -10.256 3.067 22.323 1.00 95.06 491 VAL A O 1
ATOM 3635 N N . ASP A 1 492 ? -9.525 5.037 21.551 1.00 93.50 492 ASP A N 1
ATOM 3636 C CA . ASP A 1 492 ? -9.151 5.616 22.855 1.00 93.50 492 ASP A CA 1
ATOM 3637 C C . ASP A 1 492 ? -10.306 5.787 23.841 1.00 93.50 492 ASP A C 1
ATOM 3639 O O . ASP A 1 492 ? -10.085 5.729 25.052 1.00 93.50 492 ASP A O 1
ATOM 3643 N N . ALA A 1 493 ? -11.535 5.926 23.347 1.00 92.88 493 ALA A N 1
ATOM 3644 C CA . ALA A 1 493 ? -12.727 5.983 24.185 1.00 92.88 493 ALA A CA 1
ATOM 3645 C C . ALA A 1 493 ? -13.124 4.620 24.784 1.00 92.88 493 ALA A C 1
ATOM 3647 O O . ALA A 1 493 ? -13.929 4.576 25.713 1.00 92.88 493 ALA A O 1
ATOM 3648 N N . GLN A 1 494 ? -12.574 3.515 24.274 1.00 93.00 494 GLN A N 1
ATOM 3649 C CA . GLN A 1 494 ? -12.917 2.157 24.700 1.00 93.00 494 GLN A CA 1
ATOM 3650 C C . GLN A 1 494 ? -11.890 1.600 25.696 1.00 93.00 494 GLN A C 1
ATOM 3652 O O . GLN A 1 494 ? -10.703 1.922 25.591 1.00 93.00 494 GLN A O 1
ATOM 3657 N N . PRO A 1 495 ? -12.283 0.739 26.655 1.00 92.38 495 PRO A N 1
ATOM 3658 C CA . PRO A 1 495 ? -11.319 -0.010 27.462 1.00 92.38 495 PRO A CA 1
ATOM 3659 C C . PRO A 1 495 ? -10.536 -0.999 26.585 1.00 92.38 495 PRO A C 1
ATOM 3661 O O . PRO A 1 495 ? -11.062 -1.482 25.583 1.00 92.38 495 PRO A O 1
ATOM 3664 N N . LEU A 1 496 ? -9.298 -1.343 26.969 1.00 91.69 496 LEU A N 1
ATOM 3665 C CA . LEU A 1 496 ? -8.472 -2.274 26.186 1.00 91.69 496 LEU A CA 1
ATOM 3666 C C . LEU A 1 496 ? -9.175 -3.615 25.949 1.00 91.69 496 LEU A C 1
ATOM 3668 O O . LEU A 1 496 ? -9.104 -4.140 24.844 1.00 91.69 496 LEU A O 1
ATOM 3672 N N . SER A 1 497 ? -9.916 -4.128 26.937 1.00 88.06 497 SER A N 1
ATOM 3673 C CA . SER A 1 497 ? -10.663 -5.383 26.800 1.00 88.06 497 SER A CA 1
ATOM 3674 C C . SER A 1 497 ? -11.647 -5.371 25.630 1.00 88.06 497 SER A C 1
ATOM 3676 O O . SER A 1 497 ? -11.810 -6.408 25.006 1.00 88.06 497 SER A O 1
ATOM 3678 N N . ALA A 1 498 ? -12.244 -4.222 25.286 1.00 88.38 498 ALA A N 1
ATOM 3679 C CA . ALA A 1 498 ? -13.210 -4.087 24.193 1.00 88.38 498 ALA A CA 1
ATOM 3680 C C . ALA A 1 498 ? -12.571 -4.054 22.798 1.00 88.38 498 ALA A C 1
ATOM 3682 O O . ALA A 1 498 ? -13.196 -4.467 21.822 1.00 88.38 498 ALA A O 1
ATOM 3683 N N . VAL A 1 499 ? -11.327 -3.584 22.694 1.00 90.56 499 VAL A N 1
ATOM 3684 C CA . VAL A 1 499 ? -10.620 -3.394 21.413 1.00 90.56 499 VAL A CA 1
ATOM 3685 C C . VAL A 1 499 ? -9.501 -4.407 21.184 1.00 90.56 499 VAL A C 1
ATOM 3687 O O . VAL A 1 499 ? -9.011 -4.533 20.064 1.00 90.56 499 VAL A O 1
ATOM 3690 N N . ALA A 1 500 ? -9.125 -5.162 22.217 1.00 85.56 500 ALA A N 1
ATOM 3691 C CA . ALA A 1 500 ? -8.125 -6.209 22.127 1.00 85.56 500 ALA A CA 1
ATOM 3692 C C . ALA A 1 500 ? -8.544 -7.316 21.137 1.00 85.56 500 ALA A C 1
ATOM 3694 O O . ALA A 1 500 ? -9.736 -7.626 20.990 1.00 85.56 500 ALA A O 1
ATOM 3695 N N . PRO A 1 501 ? -7.571 -7.943 20.458 1.00 77.31 501 PRO A N 1
ATOM 3696 C CA . PRO A 1 501 ? -7.834 -9.076 19.585 1.00 77.31 501 PRO A CA 1
ATOM 3697 C C . PRO A 1 501 ? -8.344 -10.286 20.385 1.00 77.31 501 PRO A C 1
ATOM 3699 O O . PRO A 1 501 ? -7.854 -10.575 21.476 1.00 77.31 501 PRO A O 1
ATOM 3702 N N . LEU A 1 502 ? -9.300 -11.036 19.822 1.00 68.31 502 LEU A N 1
ATOM 3703 C CA . LEU A 1 502 ? -9.631 -12.373 20.330 1.00 68.31 502 LEU A CA 1
ATOM 3704 C C . LEU A 1 502 ? -8.417 -13.284 20.112 1.00 68.31 502 LEU A C 1
ATOM 3706 O O . LEU A 1 502 ? -7.937 -13.390 18.981 1.00 68.31 502 LEU A O 1
ATOM 3710 N N . SER A 1 503 ? -7.926 -13.944 21.163 1.00 65.00 503 SER A N 1
ATOM 3711 C CA . SER A 1 503 ? -6.867 -14.947 21.005 1.00 65.00 503 SER A CA 1
ATOM 3712 C C . SER A 1 503 ? -7.374 -16.115 20.154 1.00 65.00 503 SER A C 1
ATOM 3714 O O . SER A 1 503 ? -8.555 -16.453 20.217 1.00 65.00 503 SER A O 1
ATOM 3716 N N . ASP A 1 504 ? -6.508 -16.767 19.375 1.00 61.78 504 ASP A N 1
ATOM 3717 C CA . ASP A 1 504 ? -6.940 -17.855 18.481 1.00 61.78 504 ASP A CA 1
ATOM 3718 C C . ASP A 1 504 ? -7.603 -19.025 19.230 1.00 61.78 504 ASP A C 1
ATOM 3720 O O . ASP A 1 504 ? -8.509 -19.662 18.701 1.00 61.78 504 ASP A O 1
ATOM 3724 N N . ALA A 1 505 ? -7.218 -19.268 20.488 1.00 61.94 505 ALA A N 1
ATOM 3725 C CA . ALA A 1 505 ? -7.846 -20.274 21.348 1.00 61.94 505 ALA A CA 1
ATOM 3726 C C . ALA A 1 505 ? -9.242 -19.862 21.863 1.00 61.94 505 ALA A C 1
ATOM 3728 O O . ALA A 1 505 ? -10.053 -20.726 22.198 1.00 61.94 505 ALA A O 1
ATOM 3729 N N . ALA A 1 506 ? -9.521 -18.557 21.933 1.00 68.44 506 ALA A N 1
ATOM 3730 C CA . ALA A 1 506 ? -10.781 -17.991 22.412 1.00 68.44 506 ALA A CA 1
ATOM 3731 C C . ALA A 1 506 ? -11.648 -17.409 21.283 1.00 68.44 506 ALA A C 1
ATOM 3733 O O . ALA A 1 506 ? -12.723 -16.881 21.541 1.00 68.44 506 ALA A O 1
ATOM 3734 N N . ALA A 1 507 ? -11.219 -17.470 20.025 1.00 74.00 507 ALA A N 1
ATOM 3735 C CA . ALA A 1 507 ? -11.990 -16.908 18.932 1.00 74.00 507 ALA A CA 1
ATOM 3736 C C . ALA A 1 507 ? -12.920 -17.963 18.309 1.00 74.00 507 ALA A C 1
ATOM 3738 O O . ALA A 1 507 ? -12.457 -19.048 17.949 1.00 74.00 507 ALA A O 1
ATOM 3739 N N . PRO A 1 508 ? -14.213 -17.657 18.099 1.00 80.75 508 PRO A N 1
ATOM 3740 C CA . PRO A 1 508 ? -15.098 -18.545 17.357 1.00 80.75 508 PRO A CA 1
ATOM 3741 C C . PRO A 1 508 ? -14.560 -18.820 15.943 1.00 80.75 508 PRO A C 1
ATOM 3743 O O . PRO A 1 508 ? -14.112 -17.906 15.240 1.00 80.75 508 PRO A O 1
ATOM 3746 N N . ALA A 1 509 ? -14.633 -20.079 15.506 1.00 85.00 509 ALA A N 1
ATOM 3747 C CA . ALA A 1 509 ? -14.335 -20.458 14.125 1.00 85.00 509 ALA A CA 1
ATOM 3748 C C . ALA A 1 509 ? -15.341 -19.822 13.146 1.00 85.00 509 ALA A C 1
ATOM 3750 O O . ALA A 1 509 ? -16.469 -19.499 13.518 1.00 85.00 509 ALA A O 1
ATOM 3751 N N . TYR A 1 510 ? -14.947 -19.663 11.877 1.00 87.00 510 TYR A N 1
ATOM 3752 C CA . TYR A 1 510 ? -15.787 -19.085 10.810 1.00 87.00 510 TYR A CA 1
ATOM 3753 C C . TYR A 1 510 ? -16.331 -17.678 11.116 1.00 87.00 510 TYR A C 1
ATOM 3755 O O . TYR A 1 510 ? -17.425 -17.326 10.673 1.00 87.00 510 TYR A O 1
ATOM 3763 N N . ARG A 1 511 ? -15.598 -16.882 11.905 1.00 87.88 511 ARG A N 1
ATOM 3764 C CA . ARG A 1 511 ? -16.035 -15.537 12.291 1.00 87.88 511 ARG A CA 1
ATOM 3765 C C . ARG A 1 511 ? -16.003 -14.559 11.113 1.00 87.88 511 ARG A C 1
ATOM 3767 O O . ARG A 1 511 ? -15.001 -14.474 10.411 1.00 87.88 511 ARG A O 1
ATOM 3774 N N . ASN A 1 512 ? -17.065 -13.776 10.954 1.00 88.19 512 ASN A N 1
ATOM 3775 C CA . ASN A 1 512 ? -17.164 -12.665 10.007 1.00 88.19 512 ASN A CA 1
ATOM 3776 C C . ASN A 1 512 ? -17.867 -11.464 10.662 1.00 88.19 512 ASN A C 1
ATOM 3778 O O . ASN A 1 512 ? -18.503 -11.602 11.706 1.00 88.19 512 ASN A O 1
ATOM 3782 N N . PHE A 1 513 ? -17.786 -10.294 10.022 1.00 87.62 513 PHE A N 1
ATOM 3783 C CA . PHE A 1 513 ? -18.365 -9.033 10.513 1.00 87.62 513 PHE A CA 1
ATOM 3784 C C . PHE A 1 513 ? -19.210 -8.338 9.428 1.00 87.62 513 PHE A C 1
ATOM 3786 O O . PHE A 1 513 ? -18.813 -7.293 8.884 1.00 87.62 513 PHE A O 1
ATOM 3793 N N . PRO A 1 514 ? -20.350 -8.945 9.045 1.00 88.25 514 PRO A N 1
ATOM 3794 C CA . PRO A 1 514 ? -21.137 -8.513 7.891 1.00 88.25 514 PRO A CA 1
ATOM 3795 C C . PRO A 1 514 ? -21.878 -7.188 8.098 1.00 88.25 514 PRO A C 1
ATOM 3797 O O . PRO A 1 514 ? -22.175 -6.517 7.110 1.00 88.25 514 PRO A O 1
ATOM 3800 N N . LEU A 1 515 ? -22.171 -6.809 9.347 1.00 87.50 515 LEU A N 1
ATOM 3801 C CA . LEU A 1 515 ? -22.874 -5.578 9.719 1.00 87.50 515 LEU A CA 1
ATOM 3802 C C . LEU A 1 515 ? -22.170 -4.899 10.901 1.00 87.50 515 LEU A C 1
ATOM 3804 O O . LEU A 1 515 ? -21.456 -5.552 11.663 1.00 87.50 515 LEU A O 1
ATOM 3808 N N . ALA A 1 516 ? -22.392 -3.593 11.058 1.00 82.25 516 ALA A N 1
ATOM 3809 C CA . ALA A 1 516 ? -21.983 -2.852 12.250 1.00 82.25 516 ALA A CA 1
ATOM 3810 C C . ALA A 1 516 ? -22.524 -3.541 13.514 1.00 82.25 516 ALA A C 1
ATOM 3812 O O . ALA A 1 516 ? -23.705 -3.883 13.577 1.00 82.25 516 ALA A O 1
ATOM 3813 N N . GLY A 1 517 ? -21.644 -3.799 14.484 1.00 85.25 517 GLY A N 1
ATOM 3814 C CA . GLY A 1 517 ? -22.006 -4.433 15.754 1.00 85.25 517 GLY A CA 1
ATOM 3815 C C . GLY A 1 517 ? -22.459 -5.900 15.684 1.00 85.25 517 GLY A C 1
ATOM 3816 O O . GLY A 1 517 ? -22.842 -6.435 16.717 1.00 85.25 517 GLY A O 1
ATOM 3817 N N . VAL A 1 518 ? -22.412 -6.582 14.532 1.00 91.62 518 VAL A N 1
ATOM 3818 C CA . VAL A 1 518 ? -22.827 -7.996 14.421 1.00 91.62 518 VAL A CA 1
ATOM 3819 C C . VAL A 1 518 ? -21.660 -8.861 13.957 1.00 91.62 518 VAL A C 1
ATOM 3821 O O . VAL A 1 518 ? -21.194 -8.739 12.822 1.00 91.62 518 VAL A O 1
ATOM 3824 N N . MET A 1 519 ? -21.225 -9.779 14.822 1.00 92.88 519 MET A N 1
ATOM 3825 C CA . MET A 1 519 ? -20.319 -10.870 14.467 1.00 92.88 519 MET A CA 1
ATOM 3826 C C . MET A 1 519 ? -21.141 -12.100 14.093 1.00 92.88 519 MET A C 1
ATOM 3828 O O . MET A 1 519 ? -21.987 -12.540 14.867 1.00 92.88 519 MET A O 1
ATOM 3832 N N . THR A 1 520 ? -20.863 -12.698 12.940 1.00 95.19 520 THR A N 1
ATOM 3833 C CA . THR A 1 520 ? -21.373 -14.035 12.602 1.00 95.19 520 THR A CA 1
ATOM 3834 C C . THR A 1 520 ? -20.301 -15.078 12.834 1.00 95.19 520 THR A C 1
ATOM 3836 O O . THR A 1 520 ? -19.165 -14.815 12.455 1.00 95.19 520 THR A O 1
ATOM 3839 N N . ALA A 1 521 ? -20.623 -16.251 13.379 1.00 94.62 521 ALA A N 1
ATOM 3840 C CA . ALA A 1 521 ? -19.618 -17.295 13.591 1.00 94.62 521 ALA A CA 1
ATOM 3841 C C . ALA A 1 521 ? -20.175 -18.732 13.594 1.00 94.62 521 ALA A C 1
ATOM 3843 O O . ALA A 1 521 ? -21.383 -18.980 13.510 1.00 94.62 521 ALA A O 1
ATOM 3844 N N . GLY A 1 522 ? -19.259 -19.697 13.671 1.00 93.69 522 GLY A N 1
ATOM 3845 C CA . GLY A 1 522 ? -19.541 -21.057 14.118 1.00 93.69 522 GLY A CA 1
ATOM 3846 C C . GLY A 1 522 ? -19.728 -21.153 15.636 1.00 93.69 522 GLY A C 1
ATOM 3847 O O . GLY A 1 522 ? -19.815 -20.138 16.325 1.00 93.69 522 GLY A O 1
ATOM 3848 N N . GLN A 1 523 ? -19.794 -22.385 16.147 1.00 94.25 523 GLN A N 1
ATOM 3849 C CA . GLN A 1 523 ? -20.094 -22.659 17.556 1.00 94.25 523 GLN A CA 1
ATOM 3850 C C . GLN A 1 523 ? -19.051 -21.989 18.474 1.00 94.25 523 GLN A C 1
ATOM 3852 O O . GLN A 1 523 ? -17.863 -22.304 18.347 1.00 94.25 523 GLN A O 1
ATOM 3857 N N . PRO A 1 524 ? -19.453 -21.093 19.395 1.00 94.19 524 PRO A N 1
ATOM 3858 C CA . PRO A 1 524 ? -18.533 -20.522 20.368 1.00 94.19 524 PRO A CA 1
ATOM 3859 C C . PRO A 1 524 ? -18.151 -21.560 21.431 1.00 94.19 524 PRO A C 1
ATOM 3861 O O . PRO A 1 524 ? -18.932 -22.451 21.773 1.00 94.19 524 PRO A O 1
ATOM 3864 N N . THR A 1 525 ? -16.941 -21.423 21.972 1.00 92.56 525 THR A N 1
ATOM 3865 C CA . THR A 1 525 ? -16.491 -22.143 23.173 1.00 92.56 525 THR A CA 1
ATOM 3866 C C . THR A 1 525 ? -16.823 -21.327 24.432 1.00 92.56 525 THR A C 1
ATOM 3868 O O . THR A 1 525 ? -17.021 -20.114 24.326 1.00 92.56 525 THR A O 1
ATOM 3871 N N . PRO A 1 526 ? -16.826 -21.921 25.642 1.00 91.81 526 PRO A N 1
ATOM 3872 C CA . PRO A 1 526 ? -16.981 -21.156 26.884 1.00 91.81 526 PRO A CA 1
ATOM 3873 C C . PRO A 1 526 ? -15.971 -20.004 27.019 1.00 91.81 526 PRO A C 1
ATOM 3875 O O . PRO A 1 526 ? -16.360 -18.879 27.315 1.00 91.81 526 PRO A O 1
ATOM 3878 N N . ALA A 1 527 ? -14.697 -20.253 26.691 1.00 89.50 527 ALA A N 1
ATOM 3879 C CA . ALA A 1 527 ? -13.649 -19.229 26.710 1.00 89.50 527 ALA A CA 1
ATOM 3880 C C . ALA A 1 527 ? -13.909 -18.097 25.697 1.00 89.50 527 ALA A C 1
ATOM 3882 O O . ALA A 1 527 ? -13.607 -16.930 25.962 1.00 89.50 527 ALA A O 1
ATOM 3883 N N . ALA A 1 528 ? -14.503 -18.421 24.542 1.00 90.38 528 ALA A N 1
ATOM 3884 C CA . ALA A 1 528 ? -14.923 -17.412 23.579 1.00 90.38 528 ALA A CA 1
ATOM 3885 C C . ALA A 1 528 ? -16.037 -16.527 24.135 1.00 90.38 528 ALA A C 1
ATOM 3887 O O . ALA A 1 528 ? -15.965 -15.308 24.006 1.00 90.38 528 ALA A O 1
ATOM 3888 N N . LEU A 1 529 ? -17.035 -17.120 24.793 1.00 93.38 529 LEU A N 1
ATOM 3889 C CA . LEU A 1 529 ? -18.134 -16.379 25.413 1.00 93.38 529 LEU A CA 1
ATOM 3890 C C . LEU A 1 529 ? -17.645 -15.463 26.537 1.00 93.38 529 LEU A C 1
ATOM 3892 O O . LEU A 1 529 ? -18.060 -14.309 26.590 1.00 93.38 529 LEU A O 1
ATOM 3896 N N . GLU A 1 530 ? -16.731 -15.937 27.388 1.00 91.00 530 GLU A N 1
ATOM 3897 C CA . GLU A 1 530 ? -16.089 -15.119 28.428 1.00 91.00 530 GLU A CA 1
ATOM 3898 C C . GLU A 1 530 ? -15.384 -13.899 27.826 1.00 91.00 530 GLU A C 1
ATOM 3900 O O . GLU A 1 530 ? -15.567 -12.766 28.278 1.00 91.00 530 GLU A O 1
ATOM 3905 N N . THR A 1 531 ? -14.621 -14.120 26.755 1.00 86.75 531 THR A N 1
ATOM 3906 C CA . THR A 1 531 ? -13.895 -13.041 26.082 1.00 86.75 531 THR A CA 1
ATOM 3907 C C . THR A 1 531 ? -14.851 -12.046 25.421 1.00 86.75 531 THR A C 1
ATOM 3909 O O . THR A 1 531 ? -14.689 -10.838 25.593 1.00 86.75 531 THR A O 1
ATOM 3912 N N . LEU A 1 532 ? -15.881 -12.524 24.717 1.00 89.62 532 LEU A N 1
ATOM 3913 C CA . LEU A 1 532 ? -16.904 -11.673 24.100 1.00 89.62 532 LEU A CA 1
ATOM 3914 C C . LEU A 1 532 ? -17.660 -10.839 25.146 1.00 89.62 532 LEU A C 1
ATOM 3916 O O . LEU A 1 532 ? -17.865 -9.644 24.934 1.00 89.62 532 LEU A O 1
ATOM 3920 N N . ALA A 1 533 ? -17.998 -11.416 26.302 1.00 90.75 533 ALA A N 1
ATOM 3921 C CA . ALA A 1 533 ? -18.612 -10.677 27.406 1.00 90.75 533 ALA A CA 1
ATOM 3922 C C . ALA A 1 533 ? -17.696 -9.546 27.904 1.00 90.75 533 ALA A C 1
ATOM 3924 O O . ALA A 1 533 ? -18.130 -8.402 28.029 1.00 90.75 533 ALA A O 1
ATOM 3925 N N . SER A 1 534 ? -16.399 -9.825 28.098 1.00 86.25 534 SER A N 1
ATOM 3926 C CA . SER A 1 534 ? -15.405 -8.800 28.470 1.00 86.25 534 SER A CA 1
ATOM 3927 C C . SER A 1 534 ? -15.204 -7.710 27.403 1.00 86.25 534 SER A C 1
ATOM 3929 O O . SER A 1 534 ? -14.759 -6.602 27.718 1.00 86.25 534 SER A O 1
ATOM 3931 N N . GLN A 1 535 ? -15.553 -8.025 26.150 1.00 85.56 535 GLN A N 1
ATOM 3932 C CA . GLN A 1 535 ? -15.550 -7.112 25.009 1.00 85.56 535 GLN A CA 1
ATOM 3933 C C . GLN A 1 535 ? -16.844 -6.295 24.886 1.00 85.56 535 GLN A C 1
ATOM 3935 O O . GLN A 1 535 ? -16.974 -5.477 23.977 1.00 85.56 535 GLN A O 1
ATOM 3940 N N . GLY A 1 536 ? -17.796 -6.502 25.798 1.00 88.44 536 GLY A N 1
ATOM 3941 C CA . GLY A 1 536 ? -19.063 -5.785 25.836 1.00 88.44 536 GLY A CA 1
ATOM 3942 C C . GLY A 1 536 ? -20.128 -6.344 24.897 1.00 88.44 536 GLY A C 1
ATOM 3943 O O . GLY A 1 536 ? -21.122 -5.659 24.666 1.00 88.44 536 GLY A O 1
ATOM 3944 N N . TYR A 1 537 ? -19.960 -7.561 24.358 1.00 92.50 537 TYR A N 1
ATOM 3945 C CA . TYR A 1 537 ? -21.060 -8.226 23.658 1.00 92.50 537 TYR A CA 1
ATOM 3946 C C . TYR A 1 537 ? -22.242 -8.369 24.609 1.00 92.50 537 TYR A C 1
ATOM 3948 O O . TYR A 1 537 ? -22.093 -8.821 25.739 1.00 92.50 537 TYR A O 1
ATOM 3956 N N . ALA A 1 538 ? -23.417 -7.962 24.142 1.00 94.25 538 ALA A N 1
ATOM 3957 C CA . ALA A 1 538 ? -24.617 -7.894 24.966 1.00 94.25 538 ALA A CA 1
ATOM 3958 C C . ALA A 1 538 ? -25.591 -9.035 24.664 1.00 94.25 538 ALA A C 1
ATOM 3960 O O . ALA A 1 538 ? -26.478 -9.329 25.465 1.00 94.25 538 ALA A O 1
ATOM 3961 N N . THR A 1 539 ? -25.494 -9.660 23.487 1.00 97.12 539 THR A N 1
ATOM 3962 C CA . THR A 1 539 ? -26.452 -10.681 23.043 1.00 97.12 539 THR A CA 1
ATOM 3963 C C . THR A 1 539 ? -25.773 -11.783 22.236 1.00 97.12 539 THR A C 1
ATOM 3965 O O . THR A 1 539 ? -24.982 -11.507 21.334 1.00 97.12 539 THR A O 1
ATOM 3968 N N . VAL A 1 540 ? -26.134 -13.032 22.534 1.00 97.69 540 VAL A N 1
ATOM 3969 C CA . VAL A 1 540 ? -25.767 -14.232 21.774 1.00 97.69 540 VAL A CA 1
ATOM 3970 C C . VAL A 1 540 ? -27.038 -14.827 21.177 1.00 97.69 540 VAL A C 1
ATOM 3972 O O . VAL A 1 540 ? -27.963 -15.181 21.905 1.00 97.69 540 VAL A O 1
ATOM 3975 N N . ILE A 1 541 ? -27.093 -14.908 19.849 1.00 98.06 541 ILE A N 1
ATOM 3976 C CA . ILE A 1 541 ? -28.195 -15.491 19.086 1.00 98.06 541 ILE A CA 1
ATOM 3977 C C . ILE A 1 541 ? -27.736 -16.830 18.512 1.00 98.06 541 ILE A C 1
ATOM 3979 O O . ILE A 1 541 ? -26.886 -16.867 17.617 1.00 98.06 541 ILE A O 1
ATOM 3983 N N . ASP A 1 542 ? -28.340 -17.911 18.995 1.00 97.50 542 ASP A N 1
ATOM 3984 C CA . ASP A 1 542 ? -28.064 -19.278 18.563 1.00 97.50 542 ASP A CA 1
ATOM 3985 C C . ASP A 1 542 ? -29.101 -19.740 17.534 1.00 97.50 542 ASP A C 1
ATOM 3987 O O . ASP A 1 542 ? -30.283 -19.915 17.848 1.00 97.50 542 ASP A O 1
ATOM 3991 N N . LEU A 1 543 ? -28.650 -19.960 16.297 1.00 97.38 543 LEU A N 1
ATOM 3992 C CA . LEU A 1 543 ? -29.494 -20.433 15.198 1.00 97.38 543 LEU A CA 1
ATOM 3993 C C . LEU A 1 543 ? -29.581 -21.963 15.090 1.00 97.38 543 LEU A C 1
ATOM 3995 O O . LEU A 1 543 ? -30.183 -22.482 14.144 1.00 97.38 543 LEU A O 1
ATOM 3999 N N . ARG A 1 544 ? -28.946 -22.719 15.991 1.00 95.44 544 ARG A N 1
ATOM 4000 C CA . ARG A 1 544 ? -28.946 -24.186 15.938 1.00 95.44 544 ARG A CA 1
ATOM 4001 C C . ARG A 1 544 ? -30.289 -24.763 16.390 1.00 95.44 544 ARG A C 1
ATOM 4003 O O . ARG A 1 544 ? -30.921 -24.268 17.322 1.00 95.44 544 ARG A O 1
ATOM 4010 N N . ALA A 1 545 ? -30.722 -25.851 15.752 1.00 92.19 545 ALA A N 1
ATOM 4011 C CA . ALA A 1 545 ? -31.940 -26.560 16.130 1.00 92.19 545 ALA A CA 1
ATOM 4012 C C . ALA A 1 545 ? -31.832 -27.110 17.559 1.00 92.19 545 ALA A C 1
ATOM 4014 O O . ALA A 1 545 ? -30.738 -27.435 18.014 1.00 92.19 545 ALA A O 1
ATOM 4015 N N . ALA A 1 546 ? -32.950 -27.260 18.272 1.00 87.06 546 ALA A N 1
ATOM 4016 C CA . ALA A 1 546 ? -32.941 -27.753 19.656 1.00 87.06 546 ALA A CA 1
ATOM 4017 C C . ALA A 1 546 ? -32.287 -29.144 19.806 1.00 87.06 546 ALA A C 1
ATOM 4019 O O . ALA A 1 546 ? -31.708 -29.443 20.842 1.00 87.06 546 ALA A O 1
ATOM 4020 N N . SER A 1 547 ? -32.331 -29.970 18.755 1.00 87.94 547 SER A N 1
ATOM 4021 C CA . SER A 1 547 ? -31.730 -31.309 18.715 1.00 87.94 547 SER A CA 1
ATOM 4022 C C . SER A 1 547 ? -30.213 -31.327 18.498 1.00 87.94 547 SER A C 1
ATOM 4024 O O . SER A 1 547 ? -29.606 -32.392 18.532 1.00 87.94 547 SER A O 1
ATOM 4026 N N . GLU A 1 548 ? -29.587 -30.190 18.199 1.00 90.62 548 GLU A N 1
ATOM 4027 C CA . GLU A 1 548 ? -28.149 -30.120 17.939 1.00 90.62 548 GLU A CA 1
ATOM 4028 C C . GLU A 1 548 ? -27.349 -29.945 19.238 1.00 90.62 548 GLU A C 1
ATOM 4030 O O . GLU A 1 548 ? -27.543 -28.978 19.963 1.00 90.62 548 GLU A O 1
ATOM 4035 N N . GLU A 1 549 ? -26.385 -30.810 19.542 1.00 87.44 549 GLU A N 1
ATOM 4036 C CA . GLU A 1 549 ? -25.580 -30.617 20.756 1.00 87.44 549 GLU A CA 1
ATOM 4037 C C . GLU A 1 549 ? -24.573 -29.462 20.624 1.00 87.44 549 GLU A C 1
ATOM 4039 O O . GLU A 1 549 ? -23.879 -29.317 19.609 1.00 87.44 549 GLU A O 1
ATOM 4044 N N . ARG A 1 550 ? -24.486 -28.640 21.679 1.00 91.75 550 ARG A N 1
ATOM 4045 C CA . ARG A 1 550 ? -23.518 -27.533 21.824 1.00 91.75 550 ARG A CA 1
ATOM 4046 C C . ARG A 1 550 ? -22.212 -27.981 22.493 1.00 91.75 550 ARG A C 1
ATOM 4048 O O . ARG A 1 550 ? -21.185 -27.339 22.315 1.00 91.75 550 ARG A O 1
ATOM 4055 N N . GLY A 1 551 ? -22.248 -29.089 23.238 1.00 91.25 551 GLY A N 1
ATOM 4056 C CA . GLY A 1 551 ? -21.116 -29.620 24.008 1.00 91.25 551 GLY A CA 1
ATOM 4057 C C . GLY A 1 551 ? -20.966 -29.035 25.420 1.00 91.25 551 GLY A C 1
ATOM 4058 O O . GLY A 1 551 ? -20.114 -29.496 26.172 1.00 91.25 551 GLY A O 1
ATOM 4059 N N . PHE A 1 552 ? -21.785 -28.047 25.795 1.00 94.12 552 PHE A N 1
ATOM 4060 C CA . PHE A 1 552 ? -21.864 -27.459 27.137 1.00 94.12 552 PHE A CA 1
ATOM 4061 C C . PHE A 1 552 ? -23.211 -26.736 27.326 1.00 94.12 552 PHE A C 1
ATOM 4063 O O . PHE A 1 552 ? -23.968 -26.572 26.365 1.00 94.12 552 PHE A O 1
ATOM 4070 N N . ASP A 1 553 ? -23.508 -26.307 28.556 1.00 95.19 553 ASP A N 1
ATOM 4071 C CA . ASP A 1 553 ? -24.658 -25.445 28.870 1.00 95.19 553 ASP A CA 1
ATOM 4072 C C . ASP A 1 553 ? -24.398 -24.010 28.387 1.00 95.19 553 ASP A C 1
ATOM 4074 O O . ASP A 1 553 ? -23.954 -23.143 29.138 1.00 95.19 553 ASP A O 1
ATOM 4078 N N . GLU A 1 554 ? -24.611 -23.783 27.091 1.00 95.25 554 GLU A N 1
ATOM 4079 C CA . GLU A 1 554 ? -24.338 -22.495 26.460 1.00 95.25 554 GLU A CA 1
ATOM 4080 C C . GLU A 1 554 ? -25.221 -21.374 27.004 1.00 95.25 554 GLU A C 1
ATOM 4082 O O . GLU A 1 554 ? -24.694 -20.333 27.391 1.00 95.25 554 GLU A O 1
ATOM 4087 N N . ALA A 1 555 ? -26.535 -21.599 27.095 1.00 96.44 555 ALA A N 1
ATOM 4088 C CA . ALA A 1 555 ? -27.473 -20.607 27.610 1.00 96.44 555 ALA A CA 1
ATOM 4089 C C . ALA A 1 555 ? -27.104 -20.188 29.040 1.00 96.44 555 ALA A C 1
ATOM 4091 O O . ALA A 1 555 ? -26.925 -18.999 29.308 1.00 96.44 555 ALA A O 1
ATOM 4092 N N . GLY A 1 556 ? -26.881 -21.163 29.929 1.00 96.50 556 GLY A N 1
ATOM 4093 C CA . GLY A 1 556 ? -26.487 -20.882 31.304 1.00 96.50 556 GLY A CA 1
ATOM 4094 C C . GLY A 1 556 ? -25.123 -20.199 31.409 1.00 96.50 556 GLY A C 1
ATOM 4095 O O . GLY A 1 556 ? -24.939 -19.348 32.277 1.00 96.50 556 GLY A O 1
ATOM 4096 N N . THR A 1 557 ? -24.161 -20.515 30.537 1.00 96.88 557 THR A N 1
ATOM 4097 C CA . THR A 1 557 ? -22.872 -19.804 30.489 1.00 96.88 557 THR A CA 1
ATOM 4098 C C . THR A 1 557 ? -23.034 -18.357 30.016 1.00 96.88 557 THR A C 1
ATOM 4100 O O . THR A 1 557 ? -22.500 -17.458 30.661 1.00 96.88 557 THR A O 1
ATOM 4103 N N . VAL A 1 558 ? -23.787 -18.106 28.941 1.00 97.19 558 VAL A N 1
ATOM 4104 C CA . VAL A 1 558 ? -24.047 -16.752 28.413 1.00 97.19 558 VAL A CA 1
ATOM 4105 C C . VAL A 1 558 ? -24.723 -15.873 29.468 1.00 97.19 558 VAL A C 1
ATOM 4107 O O . VAL A 1 558 ? -24.273 -14.755 29.720 1.00 97.19 558 VAL A O 1
ATOM 4110 N N . GLU A 1 559 ? -25.752 -16.394 30.137 1.00 96.81 559 GLU A N 1
ATOM 4111 C CA . GLU A 1 559 ? -26.492 -15.665 31.172 1.00 96.81 559 GLU A CA 1
ATOM 4112 C C . GLU A 1 559 ? -25.634 -15.380 32.414 1.00 96.81 559 GLU A C 1
ATOM 4114 O O . GLU A 1 559 ? -25.673 -14.272 32.950 1.00 96.81 559 GLU A O 1
ATOM 4119 N N . LYS A 1 560 ? -24.794 -16.334 32.847 1.00 97.06 560 LYS A N 1
ATOM 4120 C CA . LYS A 1 560 ? -23.838 -16.124 33.956 1.00 97.06 560 LYS A CA 1
ATOM 4121 C C . LYS A 1 560 ? -22.823 -15.022 33.665 1.00 97.06 560 LYS A C 1
ATOM 4123 O O . LYS A 1 560 ? -22.349 -14.379 34.598 1.00 97.06 560 LYS A O 1
ATOM 4128 N N . LEU A 1 561 ? -22.496 -14.808 32.394 1.00 96.25 561 LEU A N 1
ATOM 4129 C CA . LEU A 1 561 ? -21.598 -13.747 31.940 1.00 96.25 561 LEU A CA 1
ATOM 4130 C C . LEU A 1 561 ? -22.307 -12.392 31.767 1.00 96.25 561 LEU A C 1
ATOM 4132 O O . LEU A 1 561 ? -21.672 -11.423 31.360 1.00 96.25 561 LEU A O 1
ATOM 4136 N N . GLY A 1 562 ? -23.604 -12.305 32.084 1.00 95.69 562 GLY A N 1
ATOM 4137 C CA . GLY A 1 562 ? -24.384 -11.067 32.014 1.00 95.69 562 GLY A CA 1
ATOM 4138 C C . GLY A 1 562 ? -24.865 -10.700 30.608 1.00 95.69 562 GLY A C 1
ATOM 4139 O O . GLY A 1 562 ? -25.335 -9.584 30.399 1.00 95.69 562 GLY A O 1
ATOM 4140 N N . MET A 1 563 ? -24.761 -11.621 29.647 1.00 96.94 563 MET A N 1
ATOM 4141 C CA . MET A 1 563 ? -25.240 -11.437 28.277 1.00 96.94 563 MET A CA 1
ATOM 4142 C C . MET A 1 563 ? -26.652 -12.015 28.102 1.00 96.94 563 MET A C 1
ATOM 4144 O O . MET A 1 563 ? -27.046 -12.959 28.785 1.00 96.94 563 MET A O 1
ATOM 4148 N N . LYS A 1 564 ? -27.416 -11.490 27.136 1.00 97.44 564 LYS A N 1
ATOM 4149 C CA . LYS A 1 564 ? -28.719 -12.046 26.739 1.00 97.44 564 LYS A CA 1
ATOM 4150 C C . LYS A 1 564 ? -28.519 -13.235 25.797 1.00 97.44 564 LYS A C 1
ATOM 4152 O O . LYS A 1 564 ? -27.962 -13.064 24.714 1.00 97.44 564 LYS A O 1
ATOM 4157 N N . TYR A 1 565 ? -29.023 -14.411 26.159 1.00 97.50 565 TYR A N 1
ATOM 4158 C CA . TYR A 1 565 ? -29.100 -15.553 25.245 1.00 97.50 565 TYR A CA 1
ATOM 4159 C C . TYR A 1 565 ? -30.445 -15.564 24.506 1.00 97.50 565 TYR A C 1
ATOM 4161 O O . TYR A 1 565 ? -31.503 -15.402 25.114 1.00 97.50 565 TYR A O 1
ATOM 4169 N N . VAL A 1 566 ? -30.418 -15.752 23.186 1.00 97.31 566 VAL A N 1
ATOM 4170 C CA . VAL A 1 566 ? -31.617 -15.883 22.350 1.00 97.31 566 VAL A CA 1
ATOM 4171 C C . VAL A 1 566 ? -31.480 -17.119 21.472 1.00 97.31 566 VAL A C 1
ATOM 4173 O O . VAL A 1 566 ? -30.655 -17.158 20.564 1.00 97.31 566 VAL A O 1
ATOM 4176 N N . SER A 1 567 ? -32.329 -18.118 21.702 1.00 96.00 567 SER A N 1
ATOM 4177 C CA . SER A 1 567 ? -32.442 -19.263 20.797 1.00 96.00 567 SER A CA 1
ATOM 4178 C C . SER A 1 567 ? -33.429 -18.939 19.678 1.00 96.00 567 SER A C 1
ATOM 4180 O O . SER A 1 567 ? -34.598 -18.654 19.944 1.00 96.00 567 SER A O 1
ATOM 4182 N N . LEU A 1 568 ? -32.968 -18.990 18.427 1.00 95.94 568 LEU A N 1
ATOM 4183 C CA . LEU A 1 568 ? -33.799 -18.835 17.231 1.00 95.94 568 LEU A CA 1
ATOM 4184 C C . LEU A 1 568 ? -33.532 -20.001 16.259 1.00 95.94 568 LEU A C 1
ATOM 4186 O O . LEU A 1 568 ? -32.799 -19.837 15.284 1.00 95.94 568 LEU A O 1
ATOM 4190 N N . PRO A 1 569 ? -34.094 -21.196 16.520 1.00 93.75 569 PRO A N 1
ATOM 4191 C CA . PRO A 1 569 ? -33.784 -22.410 15.769 1.00 93.75 569 PRO A CA 1
ATOM 4192 C C . PRO A 1 569 ? -34.048 -22.297 14.259 1.00 93.75 569 PRO A C 1
ATOM 4194 O O . PRO A 1 569 ? -35.188 -22.159 13.823 1.00 93.75 569 PRO A O 1
ATOM 4197 N N . VAL A 1 570 ? -33.001 -22.457 13.448 1.00 92.88 570 VAL A N 1
ATOM 4198 C CA . VAL A 1 570 ? -33.081 -22.568 11.984 1.00 92.88 570 VAL A CA 1
ATOM 4199 C C . VAL A 1 570 ? -32.694 -23.996 11.598 1.00 92.88 570 VAL A C 1
ATOM 4201 O O . VAL A 1 570 ? -31.511 -24.343 11.535 1.00 92.88 570 VAL A O 1
ATOM 4204 N N . ALA A 1 571 ? -33.695 -24.855 11.398 1.00 87.38 571 ALA A N 1
ATOM 4205 C CA . ALA A 1 571 ? -33.499 -26.276 11.118 1.00 87.38 571 ALA A CA 1
ATOM 4206 C C . ALA A 1 571 ? -33.391 -26.549 9.609 1.00 87.38 571 ALA A C 1
ATOM 4208 O O . ALA A 1 571 ? -34.338 -26.327 8.857 1.00 87.38 571 ALA A O 1
ATOM 4209 N N . GLY A 1 572 ? -32.237 -27.065 9.177 1.00 82.06 572 GLY A N 1
ATOM 4210 C CA . GLY A 1 572 ? -32.011 -27.470 7.787 1.00 82.06 572 GLY A CA 1
ATOM 4211 C C . GLY A 1 572 ? -32.256 -26.353 6.765 1.00 82.06 572 GLY A C 1
ATOM 4212 O O . GLY A 1 572 ? -32.120 -25.169 7.071 1.00 82.06 572 GLY A O 1
ATOM 4213 N N . ALA A 1 573 ? -32.605 -26.749 5.539 1.00 86.69 573 ALA A N 1
ATOM 4214 C CA . ALA A 1 573 ? -32.948 -25.821 4.461 1.00 86.69 573 ALA A CA 1
ATOM 4215 C C . ALA A 1 573 ? -34.319 -25.156 4.675 1.00 86.69 573 ALA A C 1
ATOM 4217 O O . ALA A 1 573 ? -34.474 -23.980 4.375 1.00 86.69 573 ALA A O 1
ATOM 4218 N N . GLU A 1 574 ? -35.291 -25.874 5.249 1.00 88.75 574 GLU A N 1
ATOM 4219 C CA . GLU A 1 574 ? -36.655 -25.365 5.482 1.00 88.75 574 GLU A CA 1
ATOM 4220 C C . GLU A 1 574 ? -36.691 -24.181 6.460 1.00 88.75 574 GLU A C 1
ATOM 4222 O O . GLU A 1 574 ? -37.535 -23.291 6.348 1.00 88.75 574 GLU A O 1
ATOM 4227 N N . GLY A 1 575 ? -35.746 -24.132 7.404 1.00 90.50 575 GLY A N 1
ATOM 4228 C CA . GLY A 1 575 ? -35.596 -23.010 8.325 1.00 90.50 575 GLY A CA 1
ATOM 4229 C C . GLY A 1 575 ? -35.070 -21.725 7.672 1.00 90.50 575 GLY A C 1
ATOM 4230 O O . GLY A 1 575 ? -35.159 -20.661 8.287 1.00 90.50 575 GLY A O 1
ATOM 4231 N N . VAL A 1 576 ? -34.517 -21.791 6.458 1.00 95.44 576 VAL A N 1
ATOM 4232 C CA . VAL A 1 576 ? -34.007 -20.628 5.717 1.00 95.44 576 VAL A CA 1
ATOM 4233 C C . VAL A 1 576 ? -35.185 -19.944 5.023 1.00 95.44 576 VAL A C 1
ATOM 4235 O O . VAL A 1 576 ? -35.440 -20.154 3.846 1.00 95.44 576 VAL A O 1
ATOM 4238 N N . ASN A 1 577 ? -35.947 -19.150 5.776 1.00 95.50 577 ASN A N 1
ATOM 4239 C CA . ASN A 1 577 ? -37.183 -18.525 5.300 1.00 95.50 577 ASN A CA 1
ATOM 4240 C C . ASN A 1 577 ? -37.390 -17.106 5.870 1.00 95.50 577 ASN A C 1
ATOM 4242 O O . ASN A 1 577 ? -36.746 -16.691 6.837 1.00 95.50 577 ASN A O 1
ATOM 4246 N N . TYR A 1 578 ? -38.306 -16.334 5.276 1.00 96.06 578 TYR A N 1
ATOM 4247 C CA . TYR A 1 578 ? -38.560 -14.947 5.691 1.00 96.06 578 TYR A CA 1
ATOM 4248 C C . TYR A 1 578 ? -39.196 -14.805 7.080 1.00 96.06 578 TYR A C 1
ATOM 4250 O O . TYR A 1 578 ? -39.061 -13.754 7.707 1.00 96.06 578 TYR A O 1
ATOM 4258 N N . GLU A 1 579 ? -39.866 -15.838 7.594 1.00 95.12 579 GLU A N 1
ATOM 4259 C CA . GLU A 1 579 ? -40.425 -15.815 8.948 1.00 95.12 579 GLU A CA 1
ATOM 4260 C C . GLU A 1 579 ? -39.311 -15.765 9.999 1.00 95.12 579 GLU A C 1
ATOM 4262 O O . GLU A 1 579 ? -39.288 -14.862 10.843 1.00 95.12 579 GLU A O 1
ATOM 4267 N N . ASN A 1 580 ? -38.327 -16.655 9.877 1.00 96.06 580 ASN A N 1
ATOM 4268 C CA . ASN A 1 580 ? -37.141 -16.649 10.725 1.00 96.06 580 ASN A CA 1
ATOM 4269 C C . ASN A 1 580 ? -36.298 -15.382 10.514 1.00 96.06 580 ASN A C 1
ATOM 4271 O O . ASN A 1 580 ? -35.724 -14.859 11.468 1.00 96.06 580 ASN A O 1
ATOM 4275 N N . ALA A 1 581 ? -36.268 -14.826 9.297 1.00 96.50 581 ALA A N 1
ATOM 4276 C CA . ALA A 1 581 ? -35.578 -13.563 9.028 1.00 96.50 581 ALA A CA 1
ATOM 4277 C C . ALA A 1 581 ? -36.237 -12.374 9.753 1.00 96.50 581 ALA A C 1
ATOM 4279 O O . ALA A 1 581 ? -35.530 -11.540 10.322 1.00 96.50 581 ALA A O 1
ATOM 4280 N N . ARG A 1 582 ? -37.580 -12.317 9.796 1.00 95.88 582 ARG A N 1
ATOM 4281 C CA . ARG A 1 582 ? -38.334 -11.328 10.595 1.00 95.88 582 ARG A CA 1
ATOM 4282 C C . ARG A 1 582 ? -38.056 -11.481 12.081 1.00 95.88 582 ARG A C 1
ATOM 4284 O O . ARG A 1 582 ? -37.896 -10.483 12.780 1.00 95.88 582 ARG A O 1
ATOM 4291 N N . ALA A 1 583 ? -38.008 -12.716 12.575 1.00 96.06 583 ALA A N 1
ATOM 4292 C CA . ALA A 1 583 ? -37.682 -12.968 13.969 1.00 96.06 583 ALA A CA 1
ATOM 4293 C C . ALA A 1 583 ? -36.265 -12.483 14.309 1.00 96.06 583 ALA A C 1
ATOM 4295 O O . ALA A 1 583 ? -36.100 -11.767 15.295 1.00 96.06 583 ALA A O 1
ATOM 4296 N N . LEU A 1 584 ? -35.277 -12.772 13.455 1.00 97.25 584 LEU A N 1
ATOM 4297 C CA . LEU A 1 584 ? -33.915 -12.261 13.607 1.00 97.25 584 LEU A CA 1
ATOM 4298 C C . LEU A 1 584 ? -33.861 -10.725 13.573 1.00 97.25 584 LEU A C 1
ATOM 4300 O O . LEU A 1 584 ? -33.184 -10.128 14.405 1.00 97.25 584 LEU A O 1
ATOM 4304 N N . ASP A 1 585 ? -34.566 -10.073 12.642 1.00 96.62 585 ASP A N 1
ATOM 4305 C CA . ASP A 1 585 ? -34.574 -8.606 12.537 1.00 96.62 585 ASP A CA 1
ATOM 4306 C C . ASP A 1 585 ? -35.092 -7.934 13.812 1.00 96.62 585 ASP A C 1
ATOM 4308 O O . ASP A 1 585 ? -34.483 -6.966 14.262 1.00 96.62 585 ASP A O 1
ATOM 4312 N N . ARG A 1 586 ? -36.139 -8.487 14.441 1.00 95.75 586 ARG A N 1
ATOM 4313 C CA . ARG A 1 586 ? -36.639 -7.995 15.735 1.00 95.75 586 ARG A CA 1
ATOM 4314 C C . ARG A 1 586 ? -35.589 -8.109 16.836 1.00 95.75 586 ARG A C 1
ATOM 4316 O O . ARG A 1 586 ? -35.339 -7.135 17.535 1.00 95.75 586 ARG A O 1
ATOM 4323 N N . VAL A 1 587 ? -34.936 -9.266 16.952 1.00 95.06 587 VAL A N 1
ATOM 4324 C CA . VAL A 1 587 ? -33.906 -9.483 17.983 1.00 95.06 587 VAL A CA 1
ATOM 4325 C C . VAL A 1 587 ? -32.725 -8.530 17.789 1.00 95.06 587 VAL A C 1
ATOM 4327 O O . VAL A 1 587 ? -32.250 -7.947 18.759 1.00 95.06 587 VAL A O 1
ATOM 4330 N N . LEU A 1 588 ? -32.274 -8.333 16.545 1.00 95.19 588 LEU A N 1
ATOM 4331 C CA . LEU A 1 588 ? -31.188 -7.398 16.237 1.00 95.19 588 LEU A CA 1
ATOM 4332 C C . LEU A 1 588 ? -31.580 -5.937 16.494 1.00 95.19 588 LEU A C 1
ATOM 4334 O O . LEU A 1 588 ? -30.738 -5.164 16.936 1.00 95.19 588 LEU A O 1
ATOM 4338 N N . ALA A 1 589 ? -32.834 -5.553 16.238 1.00 93.00 589 ALA A N 1
ATOM 4339 C CA . ALA A 1 589 ? -33.322 -4.198 16.496 1.00 93.00 589 ALA A CA 1
ATOM 4340 C C . ALA A 1 589 ? -33.421 -3.864 17.998 1.00 93.00 589 ALA A C 1
ATOM 4342 O O . ALA A 1 589 ? -33.320 -2.698 18.370 1.00 93.00 589 ALA A O 1
ATOM 4343 N N . GLU A 1 590 ? -33.612 -4.870 18.854 1.00 92.00 590 GLU A N 1
ATOM 4344 C CA . GLU A 1 590 ? -33.705 -4.718 20.313 1.00 92.00 590 GLU A CA 1
ATOM 4345 C C . GLU A 1 590 ? -32.353 -4.829 21.038 1.00 92.00 590 GLU A C 1
ATOM 4347 O O . GLU A 1 590 ? -32.275 -4.562 22.241 1.00 92.00 590 GLU A O 1
ATOM 4352 N N . ALA A 1 591 ? -31.294 -5.263 20.351 1.00 89.81 591 ALA A N 1
ATOM 4353 C CA . ALA A 1 591 ? -29.993 -5.494 20.965 1.00 89.81 591 ALA A CA 1
ATOM 4354 C C . ALA A 1 591 ? -29.320 -4.176 21.394 1.00 89.81 591 ALA A C 1
ATOM 4356 O O . ALA A 1 591 ? -29.235 -3.221 20.624 1.00 89.81 591 ALA A O 1
ATOM 4357 N N . GLN A 1 592 ? -28.800 -4.133 22.624 1.00 83.00 592 GLN A N 1
ATOM 4358 C CA . GLN A 1 592 ? -28.144 -2.953 23.205 1.00 83.00 592 GLN A CA 1
ATOM 4359 C C . GLN A 1 592 ? -26.630 -3.165 23.324 1.00 83.00 592 GLN A C 1
ATOM 4361 O O . GLN A 1 592 ? -26.077 -3.207 24.419 1.00 83.00 592 GLN A O 1
ATOM 4366 N N . GLY A 1 593 ? -25.968 -3.344 22.182 1.00 85.75 593 GLY A N 1
ATOM 4367 C CA . GLY A 1 593 ? -24.526 -3.585 22.094 1.00 85.75 593 GLY A CA 1
ATOM 4368 C C . GLY A 1 593 ? -24.174 -4.602 21.007 1.00 85.75 593 GLY A C 1
ATOM 4369 O O . GLY A 1 593 ? -25.063 -5.050 20.278 1.00 85.75 593 GLY A O 1
ATOM 4370 N N . PRO A 1 594 ? -22.888 -4.976 20.883 1.00 91.25 594 PRO A N 1
ATOM 4371 C CA . PRO A 1 594 ? -22.450 -5.982 19.928 1.00 91.25 594 PRO A CA 1
ATOM 4372 C C . PRO A 1 594 ? -23.159 -7.332 20.112 1.00 91.25 594 PRO A C 1
ATOM 4374 O O . PRO A 1 594 ? -23.395 -7.788 21.236 1.00 91.25 594 PRO A O 1
ATOM 4377 N N . VAL A 1 595 ? -23.479 -7.980 18.992 1.00 95.62 595 VAL A N 1
ATOM 4378 C CA . VAL A 1 595 ? -24.218 -9.245 18.923 1.00 95.62 595 VAL A CA 1
ATOM 4379 C C . VAL A 1 595 ? -23.350 -10.333 18.304 1.00 95.62 595 VAL A C 1
ATOM 4381 O O . VAL A 1 595 ? -22.768 -10.138 17.234 1.00 95.62 595 VAL A O 1
ATOM 4384 N N . LEU A 1 596 ? -23.318 -11.505 18.939 1.00 96.38 596 LEU A N 1
ATOM 4385 C CA . LEU A 1 596 ? -22.849 -12.740 18.318 1.00 96.38 596 LEU A CA 1
ATOM 4386 C C . LEU A 1 596 ? -24.050 -13.469 17.704 1.00 96.38 596 LEU A C 1
ATOM 4388 O O . LEU A 1 596 ? -24.934 -13.913 18.425 1.00 96.38 596 LEU A O 1
ATOM 4392 N N . LEU A 1 597 ? -24.069 -13.629 16.384 1.00 97.62 597 LEU A N 1
ATOM 4393 C CA . LEU A 1 597 ? -25.036 -14.443 15.649 1.00 97.62 597 LEU A CA 1
ATOM 4394 C C . LEU A 1 597 ? -24.349 -15.723 15.164 1.00 97.62 597 LEU A C 1
ATOM 4396 O O . LEU A 1 597 ? -23.575 -15.686 14.208 1.00 97.62 597 LEU A O 1
ATOM 4400 N N . HIS A 1 598 ? -24.614 -16.868 15.786 1.00 97.50 598 HIS A N 1
ATOM 4401 C CA . HIS A 1 598 ? -23.873 -18.088 15.471 1.00 97.50 598 HIS A CA 1
ATOM 4402 C C . HIS A 1 598 ? -24.755 -19.270 15.075 1.00 97.50 598 HIS A C 1
ATOM 4404 O O . HIS A 1 598 ? -25.961 -19.330 15.304 1.00 97.50 598 HIS A O 1
ATOM 4410 N N . CYS A 1 599 ? -24.110 -20.233 14.424 1.00 95.38 599 CYS A N 1
ATOM 4411 C CA . CYS A 1 599 ? -24.621 -21.590 14.280 1.00 95.38 599 CYS A CA 1
ATOM 4412 C C . CYS A 1 599 ? -23.439 -22.565 14.382 1.00 95.38 599 CYS A C 1
ATOM 4414 O O . CYS A 1 599 ? -22.482 -22.275 15.085 1.00 95.38 599 CYS A O 1
ATOM 4416 N N . SER A 1 600 ? -23.448 -23.700 13.679 1.00 91.88 600 SER A N 1
ATOM 4417 C CA . SER A 1 600 ? -22.281 -24.596 13.651 1.00 91.88 600 SER A CA 1
ATOM 4418 C C . SER A 1 600 ? -21.096 -24.017 12.854 1.00 91.88 600 SER A C 1
ATOM 4420 O O . SER A 1 600 ? -19.968 -24.038 13.340 1.00 91.88 600 SER A O 1
ATOM 4422 N N . THR A 1 601 ? -21.343 -23.446 11.666 1.00 92.50 601 THR A N 1
ATOM 4423 C CA . THR A 1 601 ? -20.297 -23.027 10.703 1.00 92.50 601 THR A CA 1
ATOM 4424 C C . THR A 1 601 ? -20.559 -21.652 10.067 1.00 92.50 601 THR A C 1
ATOM 4426 O O . THR A 1 601 ? -20.215 -21.430 8.910 1.00 92.50 601 THR A O 1
ATOM 4429 N N . ALA A 1 602 ? -21.262 -20.751 10.764 1.00 94.56 602 ALA A N 1
ATOM 4430 C CA . ALA A 1 602 ? -21.765 -19.456 10.260 1.00 94.56 602 ALA A CA 1
ATOM 4431 C C . ALA A 1 602 ? -22.743 -19.506 9.059 1.00 94.56 602 ALA A C 1
ATOM 4433 O O . ALA A 1 602 ? -23.393 -18.510 8.756 1.00 94.56 602 ALA A O 1
ATOM 4434 N N . ASN A 1 603 ? -22.952 -20.666 8.431 1.00 94.62 603 ASN A N 1
ATOM 4435 C CA . ASN A 1 603 ? -23.781 -20.800 7.231 1.00 94.62 603 ASN A CA 1
ATOM 4436 C C . ASN A 1 603 ? -25.218 -20.284 7.399 1.00 94.62 603 ASN A C 1
ATOM 4438 O O . ASN A 1 603 ? -25.707 -19.518 6.572 1.00 94.62 603 ASN A O 1
ATOM 4442 N N . ARG A 1 604 ? -25.891 -20.671 8.491 1.00 96.25 604 ARG A N 1
ATOM 4443 C CA . ARG A 1 604 ? -27.251 -20.192 8.796 1.00 96.25 604 ARG A CA 1
ATOM 4444 C C . ARG A 1 604 ? -27.266 -18.711 9.152 1.00 96.25 604 ARG A C 1
ATOM 4446 O O . ARG A 1 604 ? -28.204 -18.019 8.784 1.00 96.25 604 ARG A O 1
ATOM 4453 N N . ALA A 1 605 ? -26.219 -18.219 9.813 1.00 96.62 605 ALA A N 1
ATOM 4454 C CA . ALA A 1 605 ? -26.097 -16.806 10.151 1.00 96.62 605 ALA A CA 1
ATOM 4455 C C . ALA A 1 605 ? -26.049 -15.944 8.881 1.00 96.62 605 ALA A C 1
ATOM 4457 O O . ALA A 1 605 ? -26.865 -15.036 8.731 1.00 96.62 605 ALA A O 1
ATOM 4458 N N . GLY A 1 606 ? -25.183 -16.294 7.923 1.00 96.62 606 GLY A N 1
ATOM 4459 C CA . GLY A 1 606 ? -25.146 -15.648 6.609 1.00 96.62 606 GLY A CA 1
ATOM 4460 C C . GLY A 1 606 ? -26.474 -15.760 5.855 1.00 96.62 606 GLY A C 1
ATOM 4461 O O . GLY A 1 606 ? -26.999 -14.754 5.379 1.00 96.62 606 GLY A O 1
ATOM 4462 N N . ALA A 1 607 ? -27.073 -16.955 5.813 1.00 97.12 607 ALA A N 1
ATOM 4463 C CA . ALA A 1 607 ? -28.358 -17.175 5.149 1.00 97.12 607 ALA A CA 1
ATOM 4464 C C . ALA A 1 607 ? -29.475 -16.270 5.699 1.00 97.12 607 ALA A C 1
ATOM 4466 O O . ALA A 1 607 ? -30.203 -15.637 4.931 1.00 97.12 607 ALA A O 1
ATOM 4467 N N . MET A 1 608 ? -29.574 -16.145 7.026 1.00 98.00 608 MET A N 1
ATOM 4468 C CA . MET A 1 608 ? -30.605 -15.310 7.635 1.00 98.00 608 MET A CA 1
ATOM 4469 C C . MET A 1 608 ? -30.365 -13.815 7.435 1.00 98.00 608 MET A C 1
ATOM 4471 O O . MET A 1 608 ? -31.328 -13.065 7.260 1.00 98.00 608 MET A O 1
ATOM 4475 N N . LEU A 1 609 ? -29.105 -13.371 7.411 1.00 97.75 609 LEU A N 1
ATOM 4476 C CA . LEU A 1 609 ? -28.778 -11.981 7.098 1.00 97.75 609 LEU A CA 1
ATOM 4477 C C . LEU A 1 609 ? -29.130 -11.615 5.651 1.00 97.75 609 LEU A C 1
ATOM 4479 O O . LEU A 1 609 ? -29.640 -10.517 5.431 1.00 97.75 609 LEU A O 1
ATOM 4483 N N . ALA A 1 610 ? -28.937 -12.524 4.688 1.00 97.62 610 ALA A N 1
ATOM 4484 C CA . ALA A 1 610 ? -29.357 -12.302 3.303 1.00 97.62 610 ALA A CA 1
ATOM 4485 C C . ALA A 1 610 ? -30.873 -12.102 3.194 1.00 97.62 610 ALA A C 1
ATOM 4487 O O . ALA A 1 610 ? -31.342 -11.089 2.674 1.00 97.62 610 ALA A O 1
ATOM 4488 N N . LEU A 1 611 ? -31.656 -13.026 3.754 1.00 97.69 611 LEU A N 1
ATOM 4489 C CA . LEU A 1 611 ? -33.118 -12.926 3.753 1.00 97.69 611 LEU A CA 1
ATOM 4490 C C . LEU A 1 611 ? -33.602 -11.652 4.450 1.00 97.69 611 LEU A C 1
ATOM 4492 O O . LEU A 1 611 ? -34.506 -10.975 3.958 1.00 97.69 611 LEU A O 1
ATOM 4496 N N . ARG A 1 612 ? -32.961 -11.281 5.562 1.00 97.12 612 ARG A N 1
ATOM 4497 C CA . ARG A 1 612 ? -33.242 -10.033 6.275 1.00 97.12 612 ARG A CA 1
ATOM 4498 C C . ARG A 1 612 ? -32.979 -8.799 5.408 1.00 97.12 612 ARG A C 1
ATOM 4500 O O . ARG A 1 612 ? -33.813 -7.899 5.398 1.00 97.12 612 ARG A O 1
ATOM 4507 N N . ALA A 1 613 ? -31.855 -8.733 4.695 1.00 96.44 613 ALA A N 1
ATOM 4508 C CA . ALA A 1 613 ? -31.558 -7.625 3.782 1.00 96.44 613 ALA A CA 1
ATOM 4509 C C . ALA A 1 613 ? -32.620 -7.502 2.686 1.00 96.44 613 ALA A C 1
ATOM 4511 O O . ALA A 1 613 ? -33.199 -6.434 2.488 1.00 96.44 613 ALA A O 1
ATOM 4512 N N . ARG A 1 614 ? -32.966 -8.626 2.050 1.00 96.62 614 ARG A N 1
ATOM 4513 C CA . ARG A 1 614 ? -33.996 -8.671 1.008 1.00 96.62 614 ARG A CA 1
ATOM 4514 C C . ARG A 1 614 ? -35.361 -8.204 1.512 1.00 96.62 614 ARG A C 1
ATOM 4516 O O . ARG A 1 614 ? -36.047 -7.447 0.831 1.00 96.62 614 ARG A O 1
ATOM 4523 N N . MET A 1 615 ? -35.732 -8.615 2.721 1.00 95.56 615 MET A N 1
ATOM 4524 C CA . MET A 1 615 ? -36.949 -8.175 3.405 1.00 95.56 615 MET A CA 1
ATOM 4525 C C . MET A 1 615 ? -36.953 -6.668 3.706 1.00 95.56 615 MET A C 1
ATOM 4527 O O . MET A 1 615 ? -38.010 -6.046 3.690 1.00 95.56 615 MET A O 1
ATOM 4531 N N . ARG A 1 616 ? -35.784 -6.068 3.954 1.00 94.06 616 ARG A N 1
ATOM 4532 C CA . ARG A 1 616 ? -35.629 -4.623 4.195 1.00 94.06 616 ARG A CA 1
ATOM 4533 C C . ARG A 1 616 ? -35.554 -3.790 2.911 1.00 94.06 616 ARG A C 1
ATOM 4535 O O . ARG A 1 616 ? -35.385 -2.577 2.998 1.00 94.06 616 ARG A O 1
ATOM 4542 N N . GLY A 1 617 ? -35.732 -4.420 1.749 1.00 93.94 617 GLY A N 1
ATOM 4543 C CA . GLY A 1 617 ? -35.841 -3.748 0.456 1.00 93.94 617 GLY A CA 1
ATOM 4544 C C . GLY A 1 617 ? -34.603 -3.854 -0.430 1.00 93.94 617 GLY A C 1
ATOM 4545 O O . GLY A 1 617 ? -34.642 -3.347 -1.550 1.00 93.94 617 GLY A O 1
ATOM 4546 N N . ASP A 1 618 ? -33.542 -4.534 0.012 1.00 94.81 618 ASP A N 1
ATOM 4547 C CA . ASP A 1 618 ? -32.355 -4.729 -0.823 1.00 94.81 618 ASP A CA 1
ATOM 4548 C C . ASP A 1 618 ? -32.677 -5.595 -2.054 1.00 94.81 618 ASP A C 1
ATOM 4550 O O . ASP A 1 618 ? -33.616 -6.408 -2.063 1.00 94.81 618 ASP A O 1
ATOM 4554 N N . SER A 1 619 ? -31.886 -5.431 -3.118 1.00 95.44 619 SER A N 1
ATOM 4555 C CA . SER A 1 619 ? -31.947 -6.324 -4.278 1.00 95.44 619 SER A CA 1
ATOM 4556 C C . SER A 1 619 ? -31.523 -7.744 -3.891 1.00 95.44 619 SER A C 1
ATOM 4558 O O . SER A 1 619 ? -30.847 -7.955 -2.882 1.00 95.44 619 SER A O 1
ATOM 4560 N N . VAL A 1 620 ? -31.899 -8.731 -4.710 1.00 95.25 620 VAL A N 1
ATOM 4561 C CA . VAL A 1 620 ? -31.454 -10.125 -4.533 1.00 95.25 620 VAL A CA 1
ATOM 4562 C C . VAL A 1 620 ? -29.927 -10.206 -4.462 1.00 95.25 620 VAL A C 1
ATOM 4564 O O . VAL A 1 620 ? -29.395 -10.831 -3.548 1.00 95.25 620 VAL A O 1
ATOM 4567 N N . ASP A 1 621 ? -29.227 -9.499 -5.350 1.00 92.75 621 ASP A N 1
ATOM 4568 C CA . ASP A 1 621 ? -27.763 -9.502 -5.400 1.00 92.75 621 ASP A CA 1
ATOM 4569 C C . ASP A 1 621 ? -27.135 -8.881 -4.146 1.00 92.75 621 ASP A C 1
ATOM 4571 O O . ASP A 1 621 ? -26.204 -9.443 -3.567 1.00 92.75 621 ASP A O 1
ATOM 4575 N N . ALA A 1 622 ? -27.660 -7.742 -3.681 1.00 90.75 622 ALA A N 1
ATOM 4576 C CA . ALA A 1 622 ? -27.161 -7.077 -2.478 1.00 90.75 622 ALA A CA 1
ATOM 4577 C C . ALA A 1 622 ? -27.397 -7.929 -1.218 1.00 90.75 622 ALA A C 1
ATOM 4579 O O . ALA A 1 622 ? -26.512 -8.048 -0.365 1.00 90.75 622 ALA A O 1
ATOM 4580 N N . ALA A 1 623 ? -28.562 -8.575 -1.135 1.00 95.94 623 ALA A N 1
ATOM 4581 C CA . ALA A 1 623 ? -28.907 -9.505 -0.071 1.00 95.94 623 ALA A CA 1
ATOM 4582 C C . ALA A 1 623 ? -27.989 -10.736 -0.059 1.00 95.94 623 ALA A C 1
ATOM 4584 O O . ALA A 1 623 ? -27.430 -11.082 0.985 1.00 95.94 623 ALA A O 1
ATOM 4585 N N . LEU A 1 624 ? -27.777 -11.370 -1.215 1.00 95.31 624 LEU A N 1
ATOM 4586 C CA . LEU A 1 624 ? -26.877 -12.513 -1.344 1.00 95.31 624 LEU A CA 1
ATOM 4587 C C . LEU A 1 624 ? -25.440 -12.135 -0.966 1.00 95.31 624 LEU A C 1
ATOM 4589 O O . LEU A 1 624 ? -24.806 -12.844 -0.185 1.00 95.31 624 LEU A O 1
ATOM 4593 N N . ALA A 1 625 ? -24.952 -10.984 -1.438 1.00 91.12 625 ALA A N 1
ATOM 4594 C CA . ALA A 1 625 ? -23.629 -10.476 -1.088 1.00 91.12 625 ALA A CA 1
ATOM 4595 C C . ALA A 1 625 ? -23.470 -10.275 0.429 1.00 91.12 625 ALA A C 1
ATOM 4597 O O . ALA A 1 625 ? -22.427 -10.620 0.990 1.00 91.12 625 ALA A O 1
ATOM 4598 N N . LEU A 1 626 ? -24.501 -9.771 1.122 1.00 93.50 626 LEU A N 1
ATOM 4599 C CA . LEU A 1 626 ? -24.491 -9.698 2.586 1.00 93.50 626 LEU A CA 1
ATOM 4600 C C . LEU A 1 626 ? -24.425 -11.090 3.228 1.00 93.50 626 LEU A C 1
ATOM 4602 O O . LEU A 1 626 ? -23.680 -11.272 4.192 1.00 93.50 626 LEU A O 1
ATOM 4606 N N . GLY A 1 627 ? -25.160 -12.069 2.699 1.00 95.75 627 GLY A N 1
ATOM 4607 C CA . GLY A 1 627 ? -25.118 -13.441 3.204 1.00 95.75 627 GLY A CA 1
ATOM 4608 C C . GLY A 1 627 ? -23.753 -14.101 3.050 1.00 95.75 627 GLY A C 1
ATOM 4609 O O . GLY A 1 627 ? -23.270 -14.730 3.993 1.00 95.75 627 GLY A O 1
ATOM 4610 N N . VAL A 1 628 ? -23.098 -13.902 1.902 1.00 92.88 628 VAL A N 1
ATOM 4611 C CA . VAL A 1 628 ? -21.727 -14.375 1.646 1.00 92.88 628 VAL A CA 1
ATOM 4612 C C . VAL A 1 628 ? -20.755 -13.729 2.631 1.00 92.88 628 VAL A C 1
ATOM 4614 O O . VAL A 1 628 ? -19.983 -14.437 3.274 1.00 92.88 628 VAL A O 1
ATOM 4617 N N . ARG A 1 629 ? -20.862 -12.412 2.868 1.00 88.75 629 ARG A N 1
ATOM 4618 C CA . ARG A 1 629 ? -20.083 -11.732 3.923 1.00 88.75 629 ARG A CA 1
ATOM 4619 C C . ARG A 1 629 ? -20.365 -12.269 5.330 1.00 88.75 629 ARG A C 1
ATOM 4621 O O . ARG A 1 629 ? -19.504 -12.155 6.195 1.00 88.75 629 ARG A O 1
ATOM 4628 N N . GLY A 1 630 ? -21.555 -12.814 5.580 1.00 91.75 630 GLY A N 1
ATOM 4629 C CA . GLY A 1 630 ? -21.930 -13.452 6.846 1.00 91.75 630 GLY A CA 1
ATOM 4630 C C . GLY A 1 630 ? -21.506 -14.920 6.971 1.00 91.75 630 GLY A C 1
ATOM 4631 O O . GLY A 1 630 ? -21.760 -15.531 8.006 1.00 91.75 630 GLY A O 1
ATOM 4632 N N . GLY A 1 631 ? -20.866 -15.496 5.947 1.00 93.12 631 GLY A N 1
ATOM 4633 C CA . GLY A 1 631 ? -20.325 -16.857 5.980 1.00 93.12 631 GLY A CA 1
ATOM 4634 C C . GLY A 1 631 ? -21.233 -17.941 5.394 1.00 93.12 631 GLY A C 1
ATOM 4635 O O . GLY A 1 631 ? -21.023 -19.120 5.687 1.00 93.12 631 GLY A O 1
ATOM 4636 N N . VAL A 1 632 ? -22.241 -17.591 4.583 1.00 92.62 632 VAL A N 1
ATOM 4637 C CA . VAL A 1 632 ? -22.992 -18.611 3.835 1.00 92.62 632 VAL A CA 1
ATOM 4638 C C . VAL A 1 632 ? -22.098 -19.245 2.768 1.00 92.62 632 VAL A C 1
ATOM 4640 O O . VAL A 1 632 ? -21.453 -18.547 1.991 1.00 92.62 632 VAL A O 1
ATOM 4643 N N . THR A 1 633 ? -22.048 -20.576 2.744 1.00 90.75 633 THR A N 1
ATOM 4644 C CA . THR A 1 633 ? -21.341 -21.359 1.724 1.00 90.75 633 THR A CA 1
ATOM 4645 C C . THR A 1 633 ? -22.239 -22.497 1.244 1.00 90.75 633 THR A C 1
ATOM 4647 O O . THR A 1 633 ? -22.926 -22.363 0.238 1.00 90.75 633 THR A O 1
ATOM 4650 N N . GLY A 1 634 ? -22.339 -23.588 2.004 1.00 89.94 634 GLY A N 1
ATOM 4651 C CA . GLY A 1 634 ? -23.160 -24.755 1.666 1.00 89.94 634 GLY A CA 1
ATOM 4652 C C . GLY A 1 634 ? -24.664 -24.476 1.558 1.00 89.94 634 GLY A C 1
ATOM 4653 O O . GLY A 1 634 ? -25.350 -25.171 0.817 1.00 89.94 634 GLY A O 1
ATOM 4654 N N . LEU A 1 635 ? -25.185 -23.455 2.250 1.00 92.44 635 LEU A N 1
ATOM 4655 C CA . LEU A 1 635 ? -26.595 -23.043 2.137 1.00 92.44 635 LEU A CA 1
ATOM 4656 C C . LEU A 1 635 ? -26.859 -22.017 1.024 1.00 92.44 635 LEU A C 1
ATOM 4658 O O . LEU A 1 635 ? -28.012 -21.635 0.830 1.00 92.44 635 LEU A O 1
ATOM 4662 N N . GLN A 1 636 ? -25.837 -21.573 0.286 1.00 94.12 636 GLN A N 1
ATOM 4663 C CA . GLN A 1 636 ? -25.996 -20.530 -0.729 1.00 94.12 636 GLN A CA 1
ATOM 4664 C C . GLN A 1 636 ? -27.068 -20.867 -1.789 1.00 94.12 636 GLN A C 1
ATOM 4666 O O . GLN A 1 636 ? -27.915 -20.006 -2.020 1.00 94.12 636 GLN A O 1
ATOM 4671 N N . PRO A 1 637 ? -27.151 -22.096 -2.348 1.00 95.38 637 PRO A N 1
ATOM 4672 C CA . PRO A 1 637 ? -28.190 -22.425 -3.332 1.00 95.38 637 PRO A CA 1
ATOM 4673 C C . PRO A 1 637 ? -29.620 -22.310 -2.780 1.00 95.38 637 PRO A C 1
ATOM 4675 O O . PRO A 1 637 ? -30.546 -21.930 -3.493 1.00 95.38 637 PRO A O 1
ATOM 4678 N N . VAL A 1 638 ? -29.811 -22.615 -1.490 1.00 95.06 638 VAL A N 1
ATOM 4679 C CA . VAL A 1 638 ? -31.112 -22.469 -0.816 1.00 95.06 638 VAL A CA 1
ATOM 4680 C C . VAL A 1 638 ? -31.455 -20.991 -0.672 1.00 95.06 638 VAL A C 1
ATOM 4682 O O . VAL A 1 638 ? -32.567 -20.583 -0.990 1.00 95.06 638 VAL A O 1
ATOM 4685 N N . VAL A 1 639 ? -30.489 -20.176 -0.240 1.00 95.69 639 VAL A N 1
ATOM 4686 C CA . VAL A 1 639 ? -30.662 -18.723 -0.119 1.00 95.69 639 VAL A CA 1
ATOM 4687 C C . VAL A 1 639 ? -31.019 -18.108 -1.467 1.00 95.69 639 VAL A C 1
ATOM 4689 O O . VAL A 1 639 ? -31.987 -17.362 -1.544 1.00 95.69 639 VAL A O 1
ATOM 4692 N N . GLU A 1 640 ? -30.294 -18.449 -2.532 1.00 95.75 640 GLU A N 1
ATOM 4693 C CA . GLU A 1 640 ? -30.576 -17.974 -3.890 1.00 95.75 640 GLU A CA 1
ATOM 4694 C C . GLU A 1 640 ? -32.004 -18.306 -4.327 1.00 95.75 640 GLU A C 1
ATOM 4696 O O . GLU A 1 640 ? -32.690 -17.428 -4.847 1.00 95.75 640 GLU A O 1
ATOM 4701 N N . SER A 1 641 ? -32.476 -19.530 -4.059 1.00 95.56 641 SER A N 1
ATOM 4702 C CA . SER A 1 641 ? -33.855 -19.935 -4.349 1.00 95.56 641 SER A CA 1
ATOM 4703 C C . SER A 1 641 ? -34.876 -19.087 -3.587 1.00 95.56 641 SER A C 1
ATOM 4705 O O . SER A 1 641 ? -35.802 -18.552 -4.190 1.00 95.56 641 SER A O 1
ATOM 4707 N N . VAL A 1 642 ? -34.708 -18.932 -2.271 1.00 95.75 642 VAL A N 1
ATOM 4708 C CA . VAL A 1 642 ? -35.688 -18.229 -1.424 1.00 95.75 642 VAL A CA 1
ATOM 4709 C C . VAL A 1 642 ? -35.676 -16.719 -1.683 1.00 95.75 642 VAL A C 1
ATOM 4711 O O . VAL A 1 642 ? -36.717 -16.077 -1.611 1.00 95.75 642 VAL A O 1
ATOM 4714 N N . LEU A 1 643 ? -34.533 -16.132 -2.055 1.00 95.81 643 LEU A N 1
ATOM 4715 C CA . LEU A 1 643 ? -34.443 -14.708 -2.401 1.00 95.81 643 LEU A CA 1
ATOM 4716 C C . LEU A 1 643 ? -35.276 -14.319 -3.637 1.00 95.81 643 LEU A C 1
ATOM 4718 O O . LEU A 1 643 ? -35.620 -13.140 -3.779 1.00 95.81 643 LEU A O 1
ATOM 4722 N N . GLN A 1 644 ? -35.592 -15.279 -4.517 1.00 92.38 644 GLN A N 1
ATOM 4723 C CA . GLN A 1 644 ? -36.489 -15.069 -5.663 1.00 92.38 644 GLN A CA 1
ATOM 4724 C C . GLN A 1 644 ? -37.962 -14.993 -5.252 1.00 92.38 644 GLN A C 1
ATOM 4726 O O . GLN A 1 644 ? -38.794 -14.462 -5.992 1.00 92.38 644 GLN A O 1
ATOM 4731 N N . GLU A 1 645 ? -38.303 -15.509 -4.075 1.00 90.69 645 GLU A N 1
ATOM 4732 C CA . GLU A 1 645 ? -39.647 -15.405 -3.533 1.00 90.69 645 GLU A CA 1
ATOM 4733 C C . GLU A 1 645 ? -39.919 -13.968 -3.059 1.00 90.69 645 GLU A C 1
ATOM 4735 O O . GLU A 1 645 ? -39.020 -13.196 -2.719 1.00 90.69 645 GLU A O 1
ATOM 4740 N N . SER A 1 646 ? -41.191 -13.565 -3.046 1.00 78.12 646 SER A N 1
ATOM 4741 C CA . SER A 1 646 ? -41.553 -12.264 -2.478 1.00 78.12 646 SER A CA 1
ATOM 4742 C C . SER A 1 646 ? -41.472 -12.322 -0.949 1.00 78.12 646 SER A C 1
ATOM 4744 O O . SER A 1 646 ? -42.114 -13.203 -0.368 1.00 78.12 646 SER A O 1
ATOM 4746 N N . PRO A 1 647 ? -40.786 -11.369 -0.284 1.00 76.94 647 PRO A N 1
ATOM 4747 C CA . PRO A 1 647 ? -40.875 -11.203 1.162 1.00 76.94 647 PRO A CA 1
ATOM 4748 C C . PRO A 1 647 ? -42.301 -10.739 1.479 1.00 76.94 647 PRO A C 1
ATOM 4750 O O . PRO A 1 647 ? -42.614 -9.557 1.361 1.00 76.94 647 PRO A O 1
ATOM 4753 N N . ARG A 1 648 ? -43.204 -11.685 1.743 1.00 63.59 648 ARG A N 1
ATOM 4754 C CA . ARG A 1 648 ? -44.589 -11.376 2.119 1.00 63.59 648 ARG A CA 1
ATOM 4755 C C . ARG A 1 648 ? -44.675 -10.799 3.520 1.00 63.59 648 ARG A C 1
ATOM 4757 O O . ARG A 1 648 ? -43.808 -11.153 4.354 1.00 63.59 648 ARG A O 1
#

Sequence (648 aa):
LFLGCSWVAPASAQPWFGVPLPSAAGLEPEQIYARRDFPLLPVVVDEGGAATADISAAELFELVRDQVDISLANRAEGELIWGRVAGRSGDRAVSTYIRQKLVDAGVADVRTDVVAMPPQTWPASAEFVLLGTPAMGDGSGDYSFTTLMPQPGSPATPEAGLIAELAYVGEGRDVDIARAKLDGRIAILRGRPAQGGYNTARDLPNKLAAAGAAAVVVSLDLPIDVQTFNRALAGTRVPTFAIADHEGRFIENVIARAGNAPVAARLQLTNVTETNPTSNVIGVVAGTSDEYAIVIAHHDAYFHGANDNASGVAAMLGLAKHVASRKAPPRRTHLFVATGGHHAGGFPGATRIAVDHLPLRDKTAIVLNAEHVAAVQAIEYTSMDFAAWGSHGGLLVASGEVPKYGSVVPGNAVVLDAFRTSLARYGVTMLANAWASAPGDVMPFQQRGYPVAQIIEVGSWYHTTGDVLEAVSPVGLERATRAFADFLRAVDAQPLSAVAPLSDAAAPAYRNFPLAGVMTAGQPTPAALETLASQGYATVIDLRAASEERGFDEAGTVEKLGMKYVSLPVAGAEGVNYENARALDRVLAEAQGPVLLHCSTANRAGAMLALRARMRGDSVDAALALGVRGGVTGLQPVVESVLQESPR

Secondary structure (DSSP, 8-state):
--------PPP-PPPBTTBPPPPTTSPPHHHHHH--SSPPPPPP--GGGGGGTT--HHHHHHHHHHHHHHHHHT--TT-SS-SS-TTSHHHHHHHHHHHHHHHHTT-SEEEEEEE----EEEEEEEEEEEPP-GGG-TT---EE-SS-EEPTTPPPPPTT-EEEEEEE-TT--HHHHHHH--TT-EEEEEE-B-TTS-BTTTTHHHHHHHTT-SEEEEEE--SS---B--GGG-S-SS-EEEEEHHHHHHHHHHHHHHTTS--EEEEEEEEEEE---EEEEEEEE--SSS-EEEEEEE---SSS-IIIIIHHHHHHHHHHHHHHT-SSPPSSEEEEEEES-TTSTT-HHHHHHHHHTGGGGGGEEEEEEE-S--BEEEEEEEEEETTTTEEEEEEEEEEEEPPBEEEEES--HHHHHHHHHHHHHTT--B-SS--SS--GGGHHHHTTT--EEEEE---TTTTBTT--GGGB-HHHHHHHHHHHHHHHHHHHTS-HHHHSPPPTTTSPTT-EEEETTEEEEBPPPHHHHHHHHHTT--EEEE-S-TTS--SS-HHHHHHHTTPEEEE----TTTT-SHHHHHHHHHHHHH--S-EEEE-SBSHHHHHHHHHHHHHTT--HHHHHHHHHHTT-STTHHHHHHHHTS---

Radius of gyration: 28.25 Å; chains: 1; bounding box: 76×54×78 Å